Protein AF-A0AAW2JH59-F1 (afdb_monomer_lite)

Secondary structure (DSSP, 8-state):
-HHHHHHS--HHHHHH-TTTSPPEEE---SSSSGGGGSEE-STT-EEEEP-S-HHHHHHHTT--SHHHHHHHHHHHHHHHHHHHHHHHHHHHTSPPPHHHHT-HHHHHHIIIIIIIIGGG----TT--GGGGTTTS----SB-TTTSSB-HHHHHTTHHHHHHHHHHTT-B--TTS-SB-HHHHHHH---TTTTTTTTTHHHHHHH-HHHHHHHHHHHHHHHHHHHHHHHHHS--STT-TT-HHHHHHHHHHHHHHHHHHHHHHHHHHHHHHHHT--GGG--SSHHHHHHHTHHHHHHHHHHHHHHHHHHHHHHHHHHHHHHHTT-GGGSBSTTSB----HHHHHHHHHHHT-BTTTBTT-SS-S-GGGSSSPPEEETTEEEE------HHHHHHHHHHHHHHHHHHHHHHHHHHTSS--SS-TTHHHH-SS-S-S-S-TT--TT-SHHHHHHHHHHHHHHHHHHHHT-SHHHHT--B--

Sequence (480 aa):
MYFHGARFSNYEAWLSDPTHIGPSAQVVWPIVGQEILNGDVGGGFRGIQITSGFFQIWRASGITSELQLYCTAIGALVFAALMLFAGWFHYHKAAPKLAWFQDVESMLNHHLAGLLGLGGSNPIFTLNWSKYADFLTFRGGLDPVTGGLWLTDIAHHLAIAILFLIAGHMYRTNWGIGHGLKDILEAHKGPFTGQGHKGLYEILTTSWHAQLSLNLAMLGSLTIVVAHHMYSMPPYPYLATDYGTQLSLFTHHMWIGGFLIVGAAAHAAIFMVRDYDPTTRYNDLLDRVLRHRDAIISHLNWACIFLGFHSFGLYIHNDTMSALGRPQDMFSDTAIQLQPVFAQWIQNTHALAPGATAPGATASTSLTWGGGDLVAVGGKVALLPIPLGTADFLVHHIHAFTIHVTVLILLKGVLFARSSRLIPDKANLGFRFPCDGPGRGGTCQVSAWDHVFLGLFWMYNSISVVIFRKMQSDVWGSIK

Radius of gyration: 26.89 Å; chains: 1; bounding box: 72×58×76 Å

Foldseek 3Di:
DLLLCLPVWCLLLCVVPVQQAATFRAQDDDDPNCNVCQPCRDPPGTHHGDLQCVSLVCVLVVNNHSVVSVVVVVVVVVVVVVVVVVVCCCVPPNPDDLVVLLPVLLVLLCCLQPVFQVPQDDDDPVPPCVVVCVQQDQAAEADLAFLARDSSVVSVCNVRNVVSNVVSQADDDPVRDHDDPQVVQQVDDDPVFFSERPCVSVLCSPDPLLVLLVVLQVQLVVLQVCLVCCQQHVHGGNSLQSVSNNLCSSLVSLVSSLVSNLSSLLSLLQCLLPPDDVVSDPRGNVVVCLVCVVVVLVVLVVVLVVLCCVQVVLVVVQVVCVVVVNNQRHDFPVHNWDFPVVLLVVLVCQQPCDCPVNPRYNGGNGQQSDNDDFRDYSQKTSWHHDDTTSVNVNLVSVLVSLVSVLCSLSVCLNSPQCADPQRRRNSVVHQDDQAPDPPPVGGGQSHSVSSSVVSVVSSVVNSVSVSVDDCVPGIIDGHD

Organism: NCBI:txid2727403

pLDDT: mean 94.33, std 6.88, range [51.75, 98.88]

Structure (mmCIF, N/CA/C/O backbone):
data_AF-A0AAW2JH59-F1
#
_entry.id   AF-A0AAW2JH59-F1
#
loop_
_atom_site.group_PDB
_atom_site.id
_atom_site.type_symbol
_atom_site.label_atom_id
_atom_site.label_alt_id
_atom_site.label_comp_id
_atom_site.label_asym_id
_atom_site.label_entity_id
_atom_site.label_seq_id
_atom_site.pdbx_PDB_ins_code
_atom_site.Cartn_x
_atom_site.Cartn_y
_atom_site.Cartn_z
_atom_site.occupancy
_atom_site.B_iso_or_equiv
_atom_site.auth_seq_id
_atom_site.auth_comp_id
_atom_site.auth_asym_id
_atom_site.auth_atom_id
_atom_site.pdbx_PDB_model_num
ATOM 1 N N . MET A 1 1 ? -3.845 19.141 12.075 1.00 96.25 1 MET A N 1
ATOM 2 C CA . MET A 1 1 ? -4.485 18.025 12.808 1.00 96.25 1 MET A CA 1
ATOM 3 C C . MET A 1 1 ? -4.520 18.295 14.304 1.00 96.25 1 MET A C 1
ATOM 5 O O . MET A 1 1 ? -5.573 18.697 14.771 1.00 96.25 1 MET A O 1
ATOM 9 N N . TYR A 1 2 ? -3.398 18.222 15.031 1.00 97.75 2 TYR A N 1
ATOM 10 C CA . TYR A 1 2 ? -3.356 18.497 16.482 1.00 97.75 2 TYR A CA 1
ATOM 11 C C . TYR A 1 2 ? -4.000 19.830 16.904 1.00 97.75 2 TYR A C 1
ATOM 13 O O . TYR A 1 2 ? -4.808 19.849 17.822 1.00 97.75 2 TYR A O 1
ATOM 21 N N . PHE A 1 3 ? -3.736 20.930 16.185 1.00 98.31 3 PHE A N 1
ATOM 22 C CA . PHE A 1 3 ? -4.344 22.234 16.493 1.00 98.31 3 PHE A CA 1
ATOM 23 C C . PHE A 1 3 ? -5.877 22.235 16.387 1.00 98.31 3 PHE A C 1
ATOM 25 O O . PHE A 1 3 ? -6.550 22.824 17.223 1.00 98.31 3 PHE A O 1
ATOM 32 N N . HIS A 1 4 ? -6.432 21.554 15.379 1.00 98.25 4 HIS A N 1
ATOM 33 C CA . HIS A 1 4 ? -7.882 21.409 15.232 1.00 98.25 4 HIS A CA 1
ATOM 34 C C . HIS A 1 4 ? -8.469 20.578 16.376 1.00 98.25 4 HIS A C 1
ATOM 36 O O . HIS A 1 4 ? -9.479 20.973 16.948 1.00 98.25 4 HIS A O 1
ATOM 42 N N . GLY A 1 5 ? -7.785 19.496 16.766 1.00 97.50 5 GLY A N 1
ATOM 43 C CA . GLY A 1 5 ? -8.110 18.730 17.971 1.00 97.50 5 GLY A CA 1
ATOM 44 C C . GLY A 1 5 ? -8.127 19.583 19.239 1.00 97.50 5 GLY A C 1
ATOM 45 O O . GLY A 1 5 ? -9.019 19.453 20.060 1.00 97.50 5 GLY A O 1
ATOM 46 N N . ALA A 1 6 ? -7.178 20.504 19.377 1.00 97.38 6 ALA A N 1
ATOM 47 C CA . ALA A 1 6 ? -7.054 21.340 20.566 1.00 97.38 6 ALA A CA 1
ATOM 48 C C . ALA A 1 6 ? -8.048 22.511 20.648 1.00 97.38 6 ALA A C 1
ATOM 50 O O . ALA A 1 6 ? -8.126 23.145 21.691 1.00 97.38 6 ALA A O 1
ATOM 51 N N . ARG A 1 7 ? -8.694 22.912 19.543 1.00 97.38 7 ARG A N 1
ATOM 52 C CA . ARG A 1 7 ? -9.451 24.183 19.481 1.00 97.38 7 ARG A CA 1
ATOM 53 C C . ARG A 1 7 ? -10.865 24.069 18.931 1.00 97.38 7 ARG A C 1
ATOM 55 O O . ARG A 1 7 ? -11.688 24.928 19.225 1.00 97.38 7 ARG A O 1
ATOM 62 N N . PHE A 1 8 ? -11.130 23.067 18.100 1.00 97.19 8 PHE A N 1
ATOM 63 C CA . PHE A 1 8 ? -12.373 22.947 17.334 1.00 97.19 8 PHE A CA 1
ATOM 64 C C . PHE A 1 8 ? -12.902 21.514 17.367 1.00 97.19 8 PHE A C 1
ATOM 66 O O . PHE A 1 8 ? -13.388 21.010 16.354 1.00 97.19 8 PHE A O 1
ATOM 73 N N . SER A 1 9 ? -12.739 20.835 18.499 1.00 97.94 9 SER A N 1
ATOM 74 C CA . SER A 1 9 ? -13.062 19.421 18.634 1.00 97.94 9 SER A CA 1
ATOM 75 C C . SER A 1 9 ? -13.822 19.135 19.921 1.00 97.94 9 SER A C 1
ATOM 77 O O . SER A 1 9 ? -13.870 19.968 20.820 1.00 97.94 9 SER A O 1
ATOM 79 N N . ASN A 1 10 ? -14.393 17.939 20.005 1.00 98.12 10 ASN A N 1
ATOM 80 C CA . ASN A 1 10 ? -14.996 17.393 21.216 1.00 98.12 10 ASN A CA 1
ATOM 81 C C . ASN A 1 10 ? -14.108 16.325 21.879 1.00 98.12 10 ASN A C 1
ATOM 83 O O . ASN A 1 10 ? -14.632 15.381 22.467 1.00 98.12 10 ASN A O 1
ATOM 87 N N . TYR A 1 11 ? -12.776 16.433 21.769 1.00 98.25 11 TYR A N 1
ATOM 88 C CA . TYR A 1 11 ? -11.847 15.379 22.197 1.00 98.25 11 TYR A CA 1
ATOM 89 C C . TYR A 1 11 ? -11.980 14.991 23.674 1.00 98.25 11 TYR A C 1
ATOM 91 O O . TYR A 1 11 ? -12.071 13.804 23.973 1.00 98.25 11 TYR A O 1
ATOM 99 N N . GLU A 1 12 ? -12.034 15.955 24.598 1.00 97.81 12 GLU A N 1
ATOM 100 C CA . GLU A 1 12 ? -12.168 15.652 26.034 1.00 97.81 12 GLU A CA 1
ATOM 101 C C . GLU A 1 12 ? -13.528 15.015 26.362 1.00 97.81 12 GLU A C 1
ATOM 103 O O . GLU A 1 12 ? -13.593 14.051 27.127 1.00 97.81 12 GLU A O 1
ATOM 108 N N . ALA A 1 13 ? -14.604 15.480 25.716 1.00 97.69 13 ALA A N 1
ATOM 109 C CA . ALA A 1 13 ? -15.927 14.873 25.847 1.00 97.69 13 ALA A CA 1
ATOM 110 C C . ALA A 1 13 ? -15.916 13.425 25.327 1.00 97.69 13 ALA A C 1
ATOM 112 O O . ALA A 1 13 ? -16.306 12.503 26.043 1.00 97.69 13 ALA A O 1
ATOM 113 N N . TRP A 1 14 ? -15.379 13.197 24.126 1.00 98.31 14 TRP A N 1
ATOM 114 C CA . TRP A 1 14 ? -15.194 11.857 23.570 1.00 98.31 14 TRP A CA 1
ATOM 115 C C . TRP A 1 14 ? -14.326 10.961 24.462 1.00 98.31 14 TRP A C 1
ATOM 117 O O . TRP A 1 14 ? -14.602 9.775 24.599 1.00 98.31 14 TRP A O 1
ATOM 127 N N . LEU A 1 15 ? -13.295 11.502 25.116 1.00 97.44 15 LEU A N 1
ATOM 128 C CA . LEU A 1 15 ? -12.430 10.718 25.996 1.00 97.44 15 LEU A CA 1
ATOM 129 C C . LEU A 1 15 ? -13.203 10.134 27.190 1.00 97.44 15 LEU A C 1
ATOM 131 O O . LEU A 1 15 ? -12.904 9.011 27.615 1.00 97.44 15 LEU A O 1
ATOM 135 N N . SER A 1 16 ? -14.198 10.877 27.689 1.00 97.31 16 SER A N 1
ATOM 136 C CA . SER A 1 16 ? -15.080 10.458 28.785 1.00 97.31 16 SER A CA 1
ATOM 137 C C . SER A 1 16 ? -16.158 9.446 28.376 1.00 97.31 16 SER A C 1
ATOM 139 O O . SER A 1 16 ? -16.491 8.584 29.185 1.00 97.31 16 SER A O 1
ATOM 141 N N . ASP A 1 17 ? -16.645 9.489 27.131 1.00 96.81 17 ASP A N 1
ATOM 142 C CA . ASP A 1 17 ? -17.571 8.490 26.573 1.00 96.81 17 ASP A CA 1
ATOM 143 C C . ASP A 1 17 ? -17.242 8.163 25.100 1.00 96.81 17 ASP A C 1
ATOM 145 O O . ASP A 1 17 ? -17.908 8.641 24.174 1.00 96.81 17 ASP A O 1
ATOM 149 N N . PRO A 1 18 ? -16.215 7.325 24.857 1.00 96.12 18 PRO A N 1
ATOM 150 C CA . PRO A 1 18 ? -15.730 7.025 23.508 1.00 96.12 18 PRO A CA 1
ATOM 151 C C . PRO A 1 18 ? -16.666 6.100 22.719 1.00 96.12 18 PRO A C 1
ATOM 153 O O . PRO A 1 18 ? -16.452 5.876 21.527 1.00 96.12 18 PRO A O 1
ATOM 156 N N . THR A 1 19 ? -17.675 5.528 23.379 1.00 94.94 19 THR A N 1
ATOM 157 C CA . THR A 1 19 ? -18.613 4.567 22.788 1.00 94.94 19 THR A CA 1
ATOM 158 C C . THR A 1 19 ? -19.837 5.225 22.165 1.00 94.94 19 THR A C 1
ATOM 160 O O . THR A 1 19 ? -20.335 4.721 21.152 1.00 94.94 19 THR A O 1
ATOM 163 N N . HIS A 1 20 ? -20.309 6.339 22.734 1.00 95.19 20 HIS A N 1
ATOM 164 C CA . HIS A 1 20 ? -21.524 7.015 22.269 1.00 95.19 20 HIS A CA 1
ATOM 165 C C . HIS A 1 20 ? -21.253 8.362 21.595 1.00 95.19 20 HIS A C 1
ATOM 167 O O . HIS A 1 20 ? -22.034 8.766 20.735 1.00 95.19 20 HIS A O 1
ATOM 173 N N . ILE A 1 21 ? -20.164 9.051 21.946 1.00 97.38 21 ILE A N 1
ATOM 174 C CA . ILE A 1 21 ? -19.815 10.338 21.335 1.00 97.38 21 ILE A CA 1
ATOM 175 C C . ILE A 1 21 ? -19.065 10.089 20.023 1.00 97.38 21 ILE A C 1
ATOM 177 O O . ILE A 1 21 ? -18.127 9.297 19.961 1.00 97.38 21 ILE A O 1
ATOM 181 N N . GLY A 1 22 ? -19.473 10.774 18.955 1.00 96.56 22 GLY A N 1
ATOM 182 C CA . GLY A 1 22 ? -18.784 10.734 17.668 1.00 96.56 22 GLY A CA 1
ATOM 183 C C . GLY A 1 22 ? -17.567 11.668 17.656 1.00 96.56 22 GLY A C 1
ATOM 184 O O . GLY A 1 22 ? -17.673 12.801 18.131 1.00 96.56 22 GLY A O 1
ATOM 185 N N . PRO A 1 23 ? -16.412 11.256 17.101 1.00 98.00 23 PRO A N 1
ATOM 186 C CA . PRO A 1 23 ? -15.246 12.129 17.010 1.00 98.00 23 PRO A CA 1
ATOM 187 C C . PRO A 1 23 ? -15.493 13.264 16.005 1.00 98.00 23 PRO A C 1
ATOM 189 O O . PRO A 1 23 ? -15.814 13.019 14.841 1.00 98.00 23 PRO A O 1
ATOM 192 N N . SER A 1 24 ? -15.304 14.516 16.422 1.00 98.25 24 SER A N 1
ATOM 193 C CA . SER A 1 24 ? -15.423 15.697 15.557 1.00 98.25 24 SER A CA 1
ATOM 194 C C . SER A 1 24 ? -14.290 16.683 15.816 1.00 98.25 24 SER A C 1
ATOM 196 O O . SER A 1 24 ? -13.941 16.930 16.963 1.00 98.25 24 SER A O 1
ATOM 198 N N . ALA A 1 25 ? -13.706 17.249 14.755 1.00 97.62 25 ALA A N 1
ATOM 199 C CA . ALA A 1 25 ? -12.598 18.214 14.846 1.00 97.62 25 ALA A CA 1
ATOM 200 C C . ALA A 1 25 ? -12.669 19.338 13.791 1.00 97.62 25 ALA A C 1
ATOM 202 O O . ALA A 1 25 ? -11.663 19.983 13.470 1.00 97.62 25 ALA A O 1
ATOM 203 N N . GLN A 1 26 ? -13.843 19.538 13.191 1.00 98.00 26 GLN A N 1
ATOM 204 C CA . GLN A 1 26 ? -14.066 20.572 12.189 1.00 98.00 26 GLN A CA 1
ATOM 205 C C . GLN A 1 26 ? -15.439 21.203 12.394 1.00 98.00 26 GLN A C 1
ATOM 207 O O . GLN A 1 26 ? -16.449 20.506 12.435 1.00 98.00 26 GLN A O 1
ATOM 212 N N . VAL A 1 27 ? -15.461 22.532 12.481 1.00 97.44 27 VAL A N 1
ATOM 213 C CA . VAL A 1 27 ? -16.674 23.335 12.657 1.00 97.44 27 VAL A CA 1
ATOM 214 C C . VAL A 1 27 ? -16.804 24.287 11.476 1.00 97.44 27 VAL A C 1
ATOM 216 O O . VAL A 1 27 ? -15.837 24.936 11.075 1.00 97.44 27 VAL A O 1
ATOM 219 N N . VAL A 1 28 ? -17.999 24.351 10.903 1.00 97.44 28 VAL A N 1
ATOM 220 C CA . VAL A 1 28 ? -18.327 25.171 9.736 1.00 97.44 28 VAL A CA 1
ATOM 221 C C . VAL A 1 28 ? -18.889 26.517 10.184 1.00 97.44 28 VAL A C 1
ATOM 223 O O . VAL A 1 28 ? -19.735 26.580 11.075 1.00 97.44 28 VAL A O 1
ATOM 226 N N . TRP A 1 29 ? -18.446 27.603 9.549 1.00 97.19 29 TRP A N 1
ATOM 227 C CA . TRP A 1 29 ? -18.985 28.938 9.815 1.00 97.19 29 TRP A CA 1
ATOM 228 C C . TRP A 1 29 ? -20.405 29.124 9.248 1.00 97.19 29 TRP A C 1
ATOM 230 O O . TRP A 1 29 ? -20.654 28.707 8.112 1.00 97.19 29 TRP A O 1
ATOM 240 N N . PRO A 1 30 ? -21.311 29.801 9.981 1.00 96.69 30 PRO A N 1
ATOM 241 C CA . PRO A 1 30 ? -22.698 30.015 9.568 1.00 96.69 30 PRO A CA 1
ATOM 242 C C . PRO A 1 30 ? -22.818 31.208 8.610 1.00 96.69 30 PRO A C 1
ATOM 244 O O . PRO A 1 30 ? -23.062 32.336 9.032 1.00 96.69 30 PRO A O 1
ATOM 247 N N . ILE A 1 31 ? -22.585 30.974 7.316 1.00 97.12 31 ILE A N 1
ATOM 248 C CA . ILE A 1 31 ? -22.599 32.041 6.295 1.00 97.12 31 ILE A CA 1
ATOM 249 C C . ILE A 1 31 ? -23.825 31.933 5.381 1.00 97.12 31 ILE A C 1
ATOM 251 O O . ILE A 1 31 ? -24.530 32.914 5.175 1.00 97.12 31 ILE A O 1
ATOM 255 N N . VAL A 1 32 ? -24.072 30.748 4.815 1.00 96.31 32 VAL A N 1
ATOM 256 C CA . VAL A 1 32 ? -25.068 30.533 3.743 1.00 96.31 32 VAL A CA 1
ATOM 257 C C . VAL A 1 32 ? -26.032 29.375 4.029 1.00 96.31 32 VAL A C 1
ATOM 259 O O . VAL A 1 32 ? -26.577 28.784 3.103 1.00 96.31 32 VAL A O 1
ATOM 262 N N . GLY A 1 33 ? -26.203 28.988 5.296 1.00 95.44 33 GLY A N 1
ATOM 263 C CA . GLY A 1 33 ? -26.947 27.778 5.672 1.00 95.44 33 GLY A CA 1
ATOM 264 C C . GLY A 1 33 ? -26.082 26.514 5.753 1.00 95.44 33 GLY A C 1
ATOM 265 O O . GLY A 1 33 ? -26.573 25.438 6.083 1.00 95.44 33 GLY A O 1
ATOM 266 N N . GLN A 1 34 ? -24.780 26.618 5.464 1.00 97.44 34 GLN A N 1
ATOM 267 C CA . GLN A 1 34 ? -23.833 25.496 5.529 1.00 97.44 34 GLN A CA 1
ATOM 268 C C . GLN A 1 34 ? -23.556 25.005 6.961 1.00 97.44 34 GLN A C 1
ATOM 270 O O . GLN A 1 34 ? -22.990 23.931 7.140 1.00 97.44 34 GLN A O 1
ATOM 275 N N . GLU A 1 35 ? -23.976 25.742 7.990 1.00 95.81 35 GLU A N 1
ATOM 276 C CA . GLU A 1 35 ? -23.949 25.285 9.380 1.00 95.81 35 GLU A CA 1
ATOM 277 C C . GLU A 1 35 ? -24.843 24.065 9.631 1.00 95.81 35 GLU A C 1
ATOM 279 O O . GLU A 1 35 ? -24.659 23.397 10.644 1.00 95.81 35 GLU A O 1
ATOM 284 N N . ILE A 1 36 ? -25.729 23.706 8.688 1.00 96.94 36 ILE A N 1
ATOM 285 C CA . ILE A 1 36 ? -26.417 22.406 8.675 1.00 96.94 36 ILE A CA 1
ATOM 286 C C . ILE A 1 36 ? -25.435 21.220 8.704 1.00 96.94 36 ILE A C 1
ATOM 288 O O . ILE A 1 36 ? -25.780 20.147 9.189 1.00 96.94 36 ILE A O 1
ATOM 292 N N . LEU A 1 37 ? -24.196 21.416 8.230 1.00 97.44 37 LEU A N 1
ATOM 293 C CA . LEU A 1 37 ? -23.122 20.420 8.289 1.00 97.44 37 LEU A CA 1
ATOM 294 C C . LEU A 1 37 ? -22.567 20.215 9.708 1.00 97.44 37 LEU A C 1
ATOM 296 O O . LEU A 1 37 ? -21.910 19.205 9.957 1.00 97.44 37 LEU A O 1
ATOM 300 N N . ASN A 1 38 ? -22.814 21.145 10.638 1.00 97.62 38 ASN A N 1
ATOM 301 C CA . ASN A 1 38 ? -22.464 20.983 12.049 1.00 97.62 38 ASN A CA 1
ATOM 302 C C . ASN A 1 38 ? -23.511 20.091 12.734 1.00 97.62 38 ASN A C 1
ATOM 304 O O . ASN A 1 38 ? -24.367 20.567 13.485 1.00 97.62 38 ASN A O 1
ATOM 308 N N . GLY A 1 39 ? -23.445 18.793 12.441 1.00 96.75 39 GLY A N 1
ATOM 309 C CA . GLY A 1 39 ? -24.304 17.780 13.044 1.00 96.75 39 GLY A CA 1
ATOM 310 C C . GLY A 1 39 ? -24.063 17.641 14.547 1.00 96.75 39 GLY A C 1
ATOM 311 O O . GLY A 1 39 ? -22.979 17.945 15.047 1.00 96.75 39 GLY A O 1
ATOM 312 N N . ASP A 1 40 ? -25.083 17.185 15.272 1.00 96.81 40 ASP A N 1
ATOM 313 C CA . ASP A 1 40 ? -24.941 16.815 16.681 1.00 96.81 40 ASP A CA 1
ATOM 314 C C . ASP A 1 40 ? -24.195 15.482 16.787 1.00 96.81 40 ASP A C 1
ATOM 316 O O . ASP A 1 40 ? -24.683 14.448 16.330 1.00 96.81 40 ASP A O 1
ATOM 320 N N . VAL A 1 41 ? -22.990 15.529 17.354 1.00 96.50 41 VAL A N 1
ATOM 321 C CA . VAL A 1 41 ? -22.103 14.368 17.527 1.00 96.50 41 VAL A CA 1
ATOM 322 C C . VAL A 1 41 ? -22.037 13.902 18.987 1.00 96.50 41 VAL A C 1
ATOM 324 O O . VAL A 1 41 ? -21.240 13.023 19.316 1.00 96.50 41 VAL A O 1
ATOM 327 N N . GLY A 1 42 ? -22.862 14.475 19.871 1.00 96.25 42 GLY A N 1
ATOM 328 C CA . GLY A 1 42 ? -22.835 14.217 21.308 1.00 96.25 42 GLY A CA 1
ATOM 329 C C . GLY A 1 42 ? -21.829 15.086 22.074 1.00 96.25 42 GLY A C 1
ATOM 330 O O . GLY A 1 42 ? -21.053 15.856 21.505 1.00 96.25 42 GLY A O 1
ATOM 331 N N . GLY A 1 43 ? -21.872 15.002 23.408 1.00 93.81 43 GLY A N 1
ATOM 332 C CA . GLY A 1 43 ? -20.999 15.795 24.286 1.00 93.81 43 GLY A CA 1
ATOM 333 C C . GLY A 1 43 ? -21.280 17.304 24.265 1.00 93.81 43 GLY A C 1
ATOM 334 O O . GLY A 1 43 ? -20.396 18.092 24.584 1.00 93.81 43 GLY A O 1
ATOM 335 N N . GLY A 1 44 ? -22.483 17.721 23.849 1.00 95.38 44 GLY A N 1
ATOM 336 C CA . GLY A 1 44 ? -22.850 19.137 23.715 1.00 95.38 44 GLY A CA 1
ATOM 337 C C . GLY A 1 44 ? -22.145 19.864 22.565 1.00 95.38 44 GLY A C 1
ATOM 338 O O . GLY A 1 44 ? -22.171 21.093 22.520 1.00 95.38 44 GLY A O 1
ATOM 339 N N . PHE A 1 45 ? -21.519 19.128 21.642 1.00 97.44 45 PHE A N 1
ATOM 340 C CA . PHE A 1 45 ? -20.746 19.680 20.535 1.00 97.44 45 PHE A CA 1
ATOM 341 C C . PHE A 1 45 ? -21.434 19.444 19.188 1.00 97.44 45 PHE A C 1
ATOM 343 O O . PHE A 1 45 ? -22.005 18.382 18.937 1.00 97.44 45 PHE A O 1
ATOM 350 N N . ARG A 1 46 ? -21.342 20.436 18.295 1.00 97.62 46 ARG A N 1
ATOM 351 C CA . ARG A 1 46 ? -21.843 20.349 16.921 1.00 97.62 46 ARG A CA 1
ATOM 352 C C . ARG A 1 46 ? -20.731 20.630 15.923 1.00 97.62 46 ARG A C 1
ATOM 354 O O . ARG A 1 46 ? -20.093 21.678 15.989 1.00 97.62 46 ARG A O 1
ATOM 361 N N . GLY A 1 47 ? -20.532 19.716 14.983 1.00 97.25 47 GLY A N 1
ATOM 362 C CA . GLY A 1 47 ? -19.456 19.795 14.003 1.00 97.25 47 GLY A CA 1
ATOM 363 C C . GLY A 1 47 ? -19.515 18.658 12.992 1.00 97.25 47 GLY A C 1
ATOM 364 O O . GLY A 1 47 ? -20.419 17.827 13.006 1.00 97.25 47 GLY A O 1
ATOM 365 N N . ILE A 1 48 ? -18.535 18.623 12.098 1.00 98.06 48 ILE A N 1
ATOM 366 C CA . ILE A 1 48 ? -18.375 17.540 11.129 1.00 98.06 48 ILE A CA 1
ATOM 367 C C . ILE A 1 48 ? -17.721 16.351 11.834 1.00 98.06 48 ILE A C 1
ATOM 369 O O . ILE A 1 48 ? -16.644 16.487 12.426 1.00 98.06 48 ILE A O 1
ATOM 373 N N . GLN A 1 49 ? -18.351 15.180 11.760 1.00 97.75 49 GLN A N 1
ATOM 374 C CA . GLN A 1 49 ? -17.758 13.937 12.241 1.00 97.75 49 GLN A CA 1
ATOM 375 C C . GLN A 1 49 ? -16.549 13.559 11.374 1.00 97.75 49 GLN A C 1
ATOM 377 O O . GLN A 1 49 ? -16.636 13.515 10.146 1.00 97.75 49 GLN A O 1
ATOM 382 N N . ILE A 1 50 ? -15.411 13.290 12.010 1.00 98.12 50 ILE A N 1
ATOM 383 C CA . ILE A 1 50 ? -14.173 12.893 11.332 1.00 98.12 50 ILE A CA 1
ATOM 384 C C . ILE A 1 50 ? -14.035 11.368 11.312 1.00 98.12 50 ILE A C 1
ATOM 386 O O . ILE A 1 50 ? -14.436 10.691 12.249 1.00 98.12 50 ILE A O 1
ATOM 390 N N . THR A 1 51 ? -13.418 10.828 10.260 1.00 98.06 51 THR A N 1
ATOM 391 C CA . THR A 1 51 ? -13.169 9.377 10.099 1.00 98.06 51 THR A CA 1
ATOM 392 C C . THR A 1 51 ? -11.683 9.053 9.912 1.00 98.06 51 THR A C 1
ATOM 394 O O . THR A 1 51 ? -11.303 8.048 9.320 1.00 98.06 51 THR A O 1
ATOM 397 N N . SER A 1 52 ? -10.814 9.947 10.388 1.00 97.19 52 SER A N 1
ATOM 398 C CA . SER A 1 52 ? -9.354 9.849 10.264 1.00 97.19 52 SER A CA 1
ATOM 399 C C . SER A 1 52 ? -8.680 9.083 11.406 1.00 97.19 52 SER A C 1
ATOM 401 O O . SER A 1 52 ? -7.488 8.806 11.321 1.00 97.19 52 SER A O 1
ATOM 403 N N . GLY A 1 53 ? -9.406 8.762 12.482 1.00 97.44 53 GLY A N 1
ATOM 404 C CA . GLY A 1 53 ? -8.886 7.984 13.613 1.00 97.44 53 GLY A CA 1
ATOM 405 C C . GLY A 1 53 ? -7.965 8.738 14.580 1.00 97.44 53 GLY A C 1
ATOM 406 O O . GLY A 1 53 ? -7.347 8.122 15.447 1.00 97.44 53 GLY A O 1
ATOM 407 N N . PHE A 1 54 ? -7.846 10.068 14.461 1.00 98.12 54 PHE A N 1
ATOM 408 C CA . PHE A 1 54 ? -6.927 10.847 15.303 1.00 98.12 54 PHE A CA 1
ATOM 409 C C . PHE A 1 54 ? -7.248 10.766 16.800 1.00 98.12 54 PHE A C 1
ATOM 411 O O . PHE A 1 54 ? -6.323 10.737 17.605 1.00 98.12 54 PHE A O 1
ATOM 418 N N . PHE A 1 55 ? -8.524 10.690 17.181 1.00 98.44 55 PHE A N 1
ATOM 419 C CA . PHE A 1 55 ? -8.924 10.612 18.589 1.00 98.44 55 PHE A CA 1
ATOM 420 C C . PHE A 1 55 ? -8.428 9.311 19.237 1.00 98.44 55 PHE A C 1
ATOM 422 O O . PHE A 1 55 ? -7.846 9.334 20.322 1.00 98.44 55 PHE A O 1
ATOM 429 N N . GLN A 1 56 ? -8.567 8.187 18.533 1.00 98.31 56 GLN A N 1
ATOM 430 C CA . GLN A 1 56 ? -8.078 6.881 18.968 1.00 98.31 56 GLN A CA 1
ATOM 431 C C . GLN A 1 56 ? -6.541 6.856 19.067 1.00 98.31 56 GLN A C 1
ATOM 433 O O . GLN A 1 56 ? -5.998 6.313 20.031 1.00 98.31 56 GLN A O 1
ATOM 438 N N . ILE A 1 57 ? -5.835 7.509 18.132 1.00 97.75 57 ILE A N 1
ATOM 439 C CA . ILE A 1 57 ? -4.368 7.664 18.167 1.00 97.75 57 ILE A CA 1
ATOM 440 C C . ILE A 1 57 ? -3.922 8.490 19.381 1.00 97.75 57 ILE A C 1
ATOM 442 O O . ILE A 1 57 ? -2.991 8.105 20.093 1.00 97.75 57 ILE A O 1
ATOM 446 N N . TRP A 1 58 ? -4.570 9.628 19.638 1.00 98.38 58 TRP A N 1
ATOM 447 C CA . TRP A 1 58 ? -4.234 10.496 20.770 1.00 98.38 58 TRP A CA 1
ATOM 448 C C . TRP A 1 58 ? -4.483 9.799 22.105 1.00 98.38 58 TRP A C 1
ATOM 450 O O . TRP A 1 58 ? -3.625 9.855 22.988 1.00 98.38 58 TRP A O 1
ATOM 460 N N . ARG A 1 59 ? -5.583 9.045 22.213 1.00 97.81 59 ARG A N 1
ATOM 461 C CA . ARG A 1 59 ? -5.873 8.217 23.387 1.00 97.81 59 ARG A CA 1
ATOM 462 C C . ARG A 1 59 ? -4.814 7.142 23.606 1.00 97.81 59 ARG A C 1
ATOM 464 O O . ARG A 1 59 ? -4.335 6.997 24.726 1.00 97.81 59 ARG A O 1
ATOM 471 N N . ALA A 1 60 ? -4.411 6.428 22.553 1.00 96.75 60 ALA A N 1
ATOM 472 C CA . ALA A 1 60 ? -3.336 5.434 22.630 1.00 96.75 60 ALA A CA 1
ATOM 473 C C . ALA A 1 60 ? -1.988 6.051 23.045 1.00 96.75 60 ALA A C 1
ATOM 475 O O . ALA A 1 60 ? -1.165 5.384 23.662 1.00 96.75 60 ALA A O 1
ATOM 476 N N . SER A 1 61 ? -1.784 7.335 22.739 1.00 96.25 61 SER A N 1
ATOM 477 C CA . SER A 1 61 ? -0.590 8.103 23.111 1.00 96.25 61 SER A CA 1
ATOM 478 C C . SER A 1 61 ? -0.651 8.683 24.533 1.00 96.25 61 SER A C 1
ATOM 480 O O . SER A 1 61 ? 0.274 9.383 24.940 1.00 96.25 61 SER A O 1
ATOM 482 N N . GLY A 1 62 ? -1.733 8.445 25.284 1.00 97.25 62 GLY A N 1
ATOM 483 C CA . GLY A 1 62 ? -1.909 8.962 26.645 1.00 97.25 62 GLY A CA 1
ATOM 484 C C . GLY A 1 62 ? -2.259 10.451 26.723 1.00 97.25 62 GLY A C 1
ATOM 485 O O . GLY A 1 62 ? -2.076 11.063 27.773 1.00 97.25 62 GLY A O 1
ATOM 486 N N . ILE A 1 63 ? -2.746 11.054 25.632 1.00 98.06 63 ILE A N 1
ATOM 487 C CA . ILE A 1 63 ? -3.162 12.460 25.622 1.00 98.06 63 ILE A CA 1
ATOM 488 C C . ILE A 1 63 ? -4.533 12.582 26.289 1.00 98.06 63 ILE A C 1
ATOM 490 O O . ILE A 1 63 ? -5.501 11.976 25.832 1.00 98.06 63 ILE A O 1
ATOM 494 N N . THR A 1 64 ? -4.636 13.396 27.335 1.00 97.31 64 THR A N 1
ATOM 495 C CA . THR A 1 64 ? -5.853 13.545 28.148 1.00 97.31 64 THR A CA 1
ATOM 496 C C . THR A 1 64 ? -6.424 14.957 28.165 1.00 97.31 64 THR A C 1
ATOM 498 O O . THR A 1 64 ? -7.501 15.143 28.719 1.00 97.31 64 THR A O 1
ATOM 501 N N . SER A 1 65 ? -5.727 15.949 27.603 1.00 96.56 65 SER A N 1
ATOM 502 C CA . SER A 1 65 ? -6.215 17.332 27.571 1.00 96.56 65 SER A CA 1
ATOM 503 C C . SER A 1 65 ? -5.883 18.075 26.281 1.00 96.56 65 SER A C 1
ATOM 505 O O . SER A 1 65 ? -4.892 17.792 25.597 1.00 96.56 65 SER A O 1
ATOM 507 N N . GLU A 1 66 ? -6.685 19.091 25.970 1.00 95.94 66 GLU A N 1
ATOM 508 C CA . GLU A 1 66 ? -6.482 19.970 24.812 1.00 95.94 66 GLU A CA 1
ATOM 509 C C . GLU A 1 66 ? -5.148 20.727 24.867 1.00 95.94 66 GLU A C 1
ATOM 511 O O . GLU A 1 66 ? -4.534 20.995 23.830 1.00 95.94 66 GLU A O 1
ATOM 516 N N . LEU A 1 67 ? -4.649 21.029 26.073 1.00 97.50 67 LEU A N 1
ATOM 517 C CA . LEU A 1 67 ? -3.361 21.700 26.260 1.00 97.50 67 LEU A CA 1
ATOM 518 C C . LEU A 1 67 ? -2.208 20.882 25.665 1.00 97.50 67 LEU A C 1
ATOM 520 O O . LEU A 1 67 ? -1.331 21.442 25.007 1.00 97.50 67 LEU A O 1
ATOM 524 N N . GLN A 1 68 ? -2.216 19.562 25.858 1.00 98.12 68 GLN A N 1
ATOM 525 C CA . GLN A 1 68 ? -1.196 18.677 25.295 1.00 98.12 68 GLN A CA 1
ATOM 526 C C . GLN A 1 68 ? -1.250 18.691 23.762 1.00 98.12 68 GLN A C 1
ATOM 528 O O . GLN A 1 68 ? -0.214 18.876 23.123 1.00 98.12 68 GLN A O 1
ATOM 533 N N . LEU A 1 69 ? -2.449 18.606 23.169 1.00 97.94 69 LEU A N 1
ATOM 534 C CA . LEU A 1 69 ? -2.638 18.714 21.716 1.00 97.94 69 LEU A CA 1
ATOM 535 C C . LEU A 1 69 ? -2.127 20.055 21.172 1.00 97.94 69 LEU A C 1
ATOM 537 O O . LEU A 1 69 ? -1.473 20.095 20.127 1.00 97.94 69 LEU A O 1
ATOM 541 N N . TYR A 1 70 ? -2.391 21.151 21.885 1.00 98.12 70 TYR A N 1
ATOM 542 C CA . TYR A 1 70 ? -1.914 22.478 21.508 1.00 98.12 70 TYR A CA 1
ATOM 543 C C . TYR A 1 70 ? -0.383 22.554 21.533 1.00 98.12 70 TYR A C 1
ATOM 545 O O . TYR A 1 70 ? 0.229 22.990 20.557 1.00 98.12 70 TYR A O 1
ATOM 553 N N . CYS A 1 71 ? 0.250 22.073 22.606 1.00 98.06 71 CYS A N 1
ATOM 554 C CA . CYS A 1 71 ? 1.707 22.014 22.719 1.00 98.06 71 CYS A CA 1
ATOM 555 C C . CYS A 1 71 ? 2.332 21.165 21.601 1.00 98.06 71 CYS A C 1
ATOM 557 O O . CYS A 1 71 ? 3.291 21.607 20.965 1.00 98.06 71 CYS A O 1
ATOM 559 N N . THR A 1 72 ? 1.761 19.994 21.294 1.00 97.69 72 THR A N 1
ATOM 560 C CA . THR A 1 72 ? 2.208 19.154 20.171 1.00 97.69 72 THR A CA 1
ATOM 561 C C . THR A 1 72 ? 2.058 19.875 18.832 1.00 97.69 72 THR A C 1
ATOM 563 O O . THR A 1 72 ? 2.944 19.780 17.986 1.00 97.69 72 THR A O 1
ATOM 566 N N . ALA A 1 73 ? 0.981 20.642 18.633 1.00 98.12 73 ALA A N 1
ATOM 567 C CA . ALA A 1 73 ? 0.786 21.420 17.413 1.00 98.12 73 ALA A CA 1
ATOM 568 C C . ALA A 1 73 ? 1.856 22.508 17.228 1.00 98.12 73 ALA A C 1
ATOM 570 O O . ALA A 1 73 ? 2.390 22.654 16.129 1.00 98.12 73 ALA A O 1
ATOM 571 N N . ILE A 1 74 ? 2.197 23.239 18.294 1.00 98.00 74 ILE A N 1
ATOM 572 C CA . ILE A 1 74 ? 3.270 24.243 18.259 1.00 98.00 74 ILE A CA 1
ATOM 573 C C . ILE A 1 74 ? 4.625 23.574 18.015 1.00 98.00 74 ILE A C 1
ATOM 575 O O . ILE A 1 74 ? 5.376 24.025 17.152 1.00 98.00 74 ILE A O 1
ATOM 579 N N . GLY A 1 75 ? 4.916 22.466 18.703 1.00 97.94 75 GLY A N 1
ATOM 580 C CA . GLY A 1 75 ? 6.136 21.689 18.479 1.00 97.94 75 GLY A CA 1
ATOM 581 C C . GLY A 1 75 ? 6.270 21.213 17.029 1.00 97.94 75 GLY A C 1
ATOM 582 O O . GLY A 1 75 ? 7.319 21.398 16.414 1.00 97.94 75 GLY A O 1
ATOM 583 N N . ALA A 1 76 ? 5.191 20.686 16.444 1.00 97.25 76 ALA A N 1
ATOM 584 C CA . ALA A 1 76 ? 5.159 20.268 15.044 1.00 97.25 76 ALA A CA 1
ATOM 585 C C . ALA A 1 76 ? 5.370 21.443 14.072 1.00 97.25 76 ALA A C 1
ATOM 587 O O . ALA A 1 76 ? 6.055 21.283 13.064 1.00 97.25 76 ALA A O 1
ATOM 588 N N . LEU A 1 77 ? 4.830 22.630 14.373 1.00 97.81 77 LEU A N 1
ATOM 589 C CA . LEU A 1 77 ? 5.030 23.830 13.555 1.00 97.81 77 LEU A CA 1
ATOM 590 C C . LEU A 1 77 ? 6.483 24.326 13.605 1.00 97.81 77 LEU A C 1
ATOM 592 O O . LEU A 1 77 ? 7.056 24.655 12.567 1.00 97.81 77 LEU A O 1
ATOM 596 N N . VAL A 1 78 ? 7.099 24.335 14.791 1.00 98.31 78 VAL A N 1
ATOM 597 C CA . VAL A 1 78 ? 8.527 24.652 14.946 1.00 98.31 78 VAL A CA 1
ATOM 598 C C . VAL A 1 78 ? 9.378 23.637 14.186 1.00 98.31 78 VAL A C 1
ATOM 600 O O . VAL A 1 78 ? 10.282 24.026 13.450 1.00 98.31 78 VAL A O 1
ATOM 603 N N . PHE A 1 79 ? 9.063 22.345 14.293 1.00 97.19 79 PHE A N 1
ATOM 604 C CA . PHE A 1 79 ? 9.773 21.306 13.552 1.00 97.19 79 PHE A CA 1
ATOM 605 C C . PHE A 1 79 ? 9.615 21.471 12.034 1.00 97.19 79 PHE A C 1
ATOM 607 O O . PHE A 1 79 ? 10.596 21.349 11.306 1.00 97.19 79 PHE A O 1
ATOM 614 N N . ALA A 1 80 ? 8.430 21.843 11.541 1.00 97.62 80 ALA A N 1
ATOM 615 C CA . ALA A 1 80 ? 8.227 22.162 10.128 1.00 97.62 80 ALA A CA 1
ATOM 616 C C . ALA A 1 80 ? 9.106 23.342 9.669 1.00 97.62 80 ALA A C 1
ATOM 618 O O . ALA A 1 80 ? 9.734 23.266 8.613 1.00 97.62 80 ALA A O 1
ATOM 619 N N . ALA A 1 81 ? 9.217 24.401 10.478 1.00 98.31 81 ALA A N 1
ATOM 620 C CA . ALA A 1 81 ? 10.120 25.517 10.196 1.00 98.31 81 ALA A CA 1
ATOM 621 C C . ALA A 1 81 ? 11.597 25.080 10.179 1.00 98.31 81 ALA A C 1
ATOM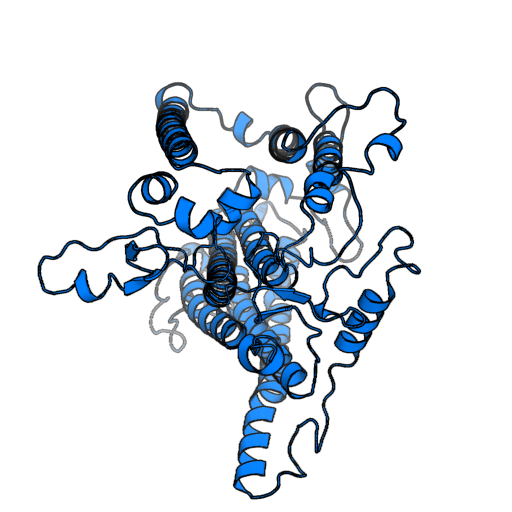 623 O O . ALA A 1 81 ? 12.348 25.491 9.294 1.00 98.31 81 ALA A O 1
ATOM 624 N N . LEU A 1 82 ? 12.004 24.197 11.098 1.00 98.25 82 LEU A N 1
ATOM 625 C CA . LEU A 1 82 ? 13.345 23.604 11.102 1.00 98.25 82 LEU A CA 1
ATOM 626 C C . LEU A 1 82 ? 13.603 22.752 9.854 1.00 98.25 82 LEU A C 1
ATOM 628 O O . LEU A 1 82 ? 14.686 22.844 9.286 1.00 98.25 82 LEU A O 1
ATOM 632 N N . MET A 1 83 ? 12.625 21.970 9.387 1.00 97.62 83 MET A N 1
ATOM 633 C CA . MET A 1 83 ? 12.752 21.190 8.148 1.00 97.62 83 MET A CA 1
ATOM 634 C C . MET A 1 83 ? 12.894 22.094 6.916 1.00 97.62 83 MET A C 1
ATOM 636 O O . MET A 1 83 ? 13.733 21.829 6.055 1.00 97.62 83 MET A O 1
ATOM 640 N N . LEU A 1 84 ? 12.142 23.199 6.848 1.00 97.62 84 LEU A N 1
ATOM 641 C CA . LEU A 1 84 ? 12.294 24.200 5.784 1.00 97.62 84 LEU A CA 1
ATOM 642 C C . LEU A 1 84 ? 13.675 24.864 5.822 1.00 97.62 84 LEU A C 1
ATOM 644 O O . LEU A 1 84 ? 14.319 25.017 4.782 1.00 97.62 84 LEU A O 1
ATOM 648 N N . PHE A 1 85 ? 14.152 25.220 7.016 1.00 98.25 85 PHE A N 1
ATOM 649 C CA . PHE A 1 85 ? 15.490 25.770 7.194 1.00 98.25 85 PHE A CA 1
ATOM 650 C C . PHE A 1 85 ? 16.574 24.767 6.791 1.00 98.25 85 PHE A C 1
ATOM 652 O O . PHE A 1 85 ? 17.487 25.135 6.056 1.00 98.25 85 PHE A O 1
ATOM 659 N N . ALA A 1 86 ? 16.461 23.504 7.208 1.00 97.69 86 ALA A N 1
ATOM 660 C CA . ALA A 1 86 ? 17.393 22.444 6.836 1.00 97.69 86 ALA A CA 1
ATOM 661 C C . ALA A 1 86 ? 17.435 22.245 5.313 1.00 97.69 86 ALA A C 1
ATOM 663 O O . ALA A 1 86 ? 18.522 22.159 4.742 1.00 97.69 86 ALA A O 1
ATOM 664 N N . GLY A 1 87 ? 16.278 22.265 4.641 1.00 97.31 87 GLY A N 1
ATOM 665 C CA . GLY A 1 87 ? 16.194 22.219 3.179 1.00 97.31 87 GLY A C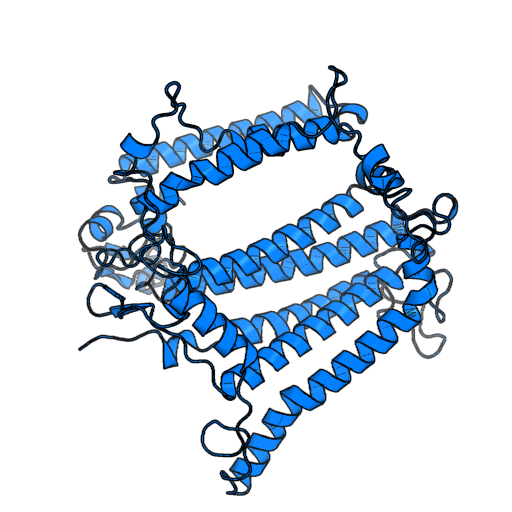A 1
ATOM 666 C C . GLY A 1 87 ? 16.884 23.410 2.507 1.00 97.31 87 GLY A C 1
ATOM 667 O O . GLY A 1 87 ? 17.704 23.227 1.607 1.00 97.31 87 GLY A O 1
ATOM 668 N N . TRP A 1 88 ? 16.624 24.636 2.976 1.00 98.25 88 TRP A N 1
ATOM 669 C CA . TRP A 1 88 ? 17.323 25.827 2.482 1.00 98.25 88 TRP A CA 1
ATOM 670 C C . TRP A 1 88 ? 18.836 25.738 2.713 1.00 98.25 88 TRP A C 1
ATOM 672 O O . TRP A 1 88 ? 19.614 26.037 1.805 1.00 98.25 88 TRP A O 1
ATOM 682 N N . PHE A 1 89 ? 19.250 25.310 3.905 1.00 98.38 89 PHE A N 1
ATOM 683 C CA . PHE A 1 89 ? 20.643 25.234 4.324 1.00 98.38 89 PHE A CA 1
ATOM 684 C C . PHE A 1 89 ? 21.420 24.217 3.488 1.00 98.38 89 PHE A C 1
ATOM 686 O O . PHE A 1 89 ? 22.452 24.564 2.912 1.00 98.38 89 PHE A O 1
ATOM 693 N N . HIS A 1 90 ? 20.897 22.999 3.338 1.00 98.31 90 HIS A N 1
ATOM 694 C CA . HIS A 1 90 ? 21.527 21.935 2.555 1.00 98.31 90 HIS A CA 1
ATOM 695 C C . HIS A 1 90 ? 21.430 22.126 1.039 1.00 98.31 90 HIS A C 1
ATOM 697 O O . HIS A 1 90 ? 22.029 21.356 0.298 1.00 98.31 90 HIS A O 1
ATOM 703 N N . TYR A 1 91 ? 20.735 23.160 0.563 1.00 97.06 91 TYR A N 1
ATOM 704 C CA . TYR A 1 91 ? 20.757 23.543 -0.847 1.00 97.06 91 TYR A CA 1
ATOM 705 C C . TYR A 1 91 ? 21.646 24.769 -1.109 1.00 97.06 91 TYR A C 1
ATOM 707 O O . TYR A 1 91 ? 22.478 24.750 -2.010 1.00 97.06 91 TYR A O 1
ATOM 715 N N . HIS A 1 92 ? 21.513 25.833 -0.310 1.00 97.69 92 HIS A N 1
ATOM 716 C CA . HIS A 1 92 ? 22.163 27.124 -0.577 1.00 97.69 92 HIS A CA 1
ATOM 717 C C . HIS A 1 92 ? 23.463 27.361 0.200 1.00 97.69 92 HIS A C 1
ATOM 719 O O . HIS A 1 92 ? 24.244 28.229 -0.191 1.00 97.69 92 HIS A O 1
ATOM 725 N N . LYS A 1 93 ? 23.681 26.679 1.331 1.00 97.69 93 LYS A N 1
ATOM 726 C CA . LYS A 1 93 ? 24.824 26.942 2.226 1.00 97.69 93 LYS A CA 1
ATOM 727 C C . LYS A 1 93 ? 25.784 25.768 2.325 1.00 97.69 93 LYS A C 1
ATOM 729 O O . LYS A 1 93 ? 26.986 25.965 2.188 1.00 97.69 93 LYS A O 1
ATOM 734 N N . ALA A 1 94 ? 25.261 24.567 2.538 1.00 97.12 94 ALA A N 1
ATOM 735 C CA . ALA A 1 94 ? 26.037 23.351 2.740 1.00 97.12 94 ALA A CA 1
ATOM 736 C C . ALA A 1 94 ? 25.515 22.228 1.837 1.00 97.12 94 ALA A C 1
ATOM 738 O O . ALA A 1 94 ? 25.028 21.205 2.321 1.00 97.12 94 ALA A O 1
ATOM 739 N N . ALA A 1 95 ? 25.602 22.451 0.522 1.00 97.25 95 ALA A N 1
ATOM 740 C CA . ALA A 1 95 ? 25.238 21.464 -0.487 1.00 97.25 95 ALA A CA 1
ATOM 741 C C . ALA A 1 95 ? 26.153 20.228 -0.395 1.00 97.25 95 ALA A C 1
ATOM 743 O O . ALA A 1 95 ? 27.367 20.361 -0.604 1.00 97.25 95 ALA A O 1
ATOM 744 N N . PRO A 1 96 ? 25.617 19.031 -0.082 1.00 96.94 96 PRO A N 1
ATOM 745 C CA . PRO A 1 96 ? 26.419 17.817 -0.049 1.00 96.94 96 PRO A CA 1
ATOM 746 C C . PRO A 1 96 ? 26.955 17.470 -1.442 1.00 96.94 96 PRO A C 1
ATOM 748 O O . PRO A 1 96 ? 26.324 17.737 -2.466 1.00 96.94 96 PRO A O 1
ATOM 751 N N . LYS A 1 97 ? 28.134 16.846 -1.489 1.00 97.00 97 LYS A N 1
ATOM 752 C CA . LYS A 1 97 ? 28.722 16.345 -2.741 1.00 97.00 97 LYS A CA 1
ATOM 753 C C . LYS A 1 97 ? 28.102 14.999 -3.125 1.00 97.00 97 LYS A C 1
ATOM 755 O O . LYS A 1 97 ? 27.646 14.264 -2.256 1.00 97.00 97 LYS A O 1
ATOM 760 N N . LEU A 1 98 ? 28.177 14.627 -4.406 1.00 95.25 98 LEU A N 1
ATOM 761 C CA . LEU A 1 98 ? 27.628 13.360 -4.918 1.00 95.25 98 LEU A CA 1
ATOM 762 C C . LEU A 1 98 ? 28.126 12.123 -4.148 1.00 95.25 98 LEU A C 1
ATOM 764 O O . LEU A 1 98 ? 27.330 11.240 -3.851 1.00 95.25 98 LEU A O 1
ATOM 768 N N . ALA A 1 99 ? 29.405 12.099 -3.757 1.00 95.06 99 ALA A N 1
ATOM 769 C CA . ALA A 1 99 ? 29.983 11.002 -2.978 1.00 95.06 99 ALA A CA 1
ATOM 770 C C . ALA A 1 99 ? 29.242 10.742 -1.654 1.00 95.06 99 ALA A C 1
ATOM 772 O O . ALA A 1 99 ? 29.167 9.602 -1.223 1.00 95.06 99 ALA A O 1
ATOM 773 N N . TRP A 1 100 ? 28.660 11.779 -1.036 1.00 95.88 100 TRP A N 1
ATOM 774 C CA . TRP A 1 100 ? 27.851 11.625 0.175 1.00 95.88 100 TRP A CA 1
ATOM 775 C C . TRP A 1 100 ? 26.517 10.925 -0.114 1.00 95.88 100 TRP A C 1
ATOM 777 O O . TRP A 1 100 ? 26.114 10.043 0.631 1.00 95.88 100 TRP A O 1
ATOM 787 N N . PHE A 1 101 ? 25.855 11.264 -1.225 1.00 94.31 101 PHE A N 1
ATOM 788 C CA . PHE A 1 101 ? 24.604 10.611 -1.634 1.00 94.31 101 PHE A CA 1
ATOM 789 C C . PHE A 1 101 ? 24.806 9.161 -2.096 1.00 94.31 101 PHE A C 1
ATOM 791 O O . PHE A 1 101 ? 23.878 8.360 -2.030 1.00 94.31 101 PHE A O 1
ATOM 798 N N . GLN A 1 102 ? 26.001 8.831 -2.591 1.00 94.81 102 GLN A N 1
ATOM 799 C CA . GLN A 1 102 ? 26.351 7.495 -3.079 1.00 94.81 102 GLN A CA 1
ATOM 800 C C . GLN A 1 102 ? 26.932 6.576 -1.996 1.00 94.81 102 GLN A C 1
ATOM 802 O O . GLN A 1 102 ? 27.189 5.409 -2.285 1.00 94.81 102 GLN A O 1
ATOM 807 N N . ASP A 1 103 ? 27.109 7.068 -0.766 1.00 94.25 103 ASP A N 1
ATOM 808 C CA . ASP A 1 103 ? 27.525 6.269 0.391 1.00 94.25 103 ASP A CA 1
ATOM 809 C C . ASP A 1 103 ? 26.334 5.455 0.936 1.00 94.25 103 ASP A C 1
ATOM 811 O O . ASP A 1 103 ? 25.720 5.766 1.964 1.00 94.25 103 ASP A O 1
ATOM 815 N N . VAL A 1 104 ? 25.946 4.433 0.167 1.00 94.19 104 VAL A N 1
ATOM 816 C CA . VAL A 1 104 ? 24.747 3.625 0.420 1.00 94.19 104 VAL A CA 1
ATOM 817 C C . VAL A 1 104 ? 24.896 2.723 1.639 1.00 94.19 104 VAL A C 1
ATOM 819 O O . VAL A 1 104 ? 23.912 2.518 2.349 1.00 94.19 104 VAL A O 1
ATOM 822 N N . GLU A 1 105 ? 26.100 2.222 1.925 1.00 93.12 105 GLU A N 1
ATOM 823 C CA . GLU A 1 105 ? 26.388 1.455 3.136 1.00 93.12 105 GLU A CA 1
ATOM 824 C C . GLU A 1 105 ? 26.162 2.303 4.393 1.00 93.12 105 GLU A C 1
ATOM 826 O O . GLU A 1 105 ? 25.471 1.865 5.317 1.00 93.12 105 GLU A O 1
ATOM 831 N N . SER A 1 106 ? 26.681 3.538 4.416 1.00 93.56 106 SER A N 1
ATOM 832 C CA . SER A 1 106 ? 26.438 4.463 5.524 1.00 93.56 106 SER A CA 1
ATOM 833 C C . SER A 1 106 ? 24.956 4.808 5.641 1.00 93.56 106 SER A C 1
ATOM 835 O O . SER A 1 106 ? 24.390 4.703 6.731 1.00 93.56 106 SER A O 1
ATOM 837 N N . MET A 1 107 ? 24.297 5.151 4.530 1.00 93.00 107 MET A N 1
ATOM 838 C CA . MET A 1 107 ? 22.870 5.482 4.522 1.00 93.00 107 MET A CA 1
ATOM 839 C C . MET A 1 107 ? 22.012 4.336 5.080 1.00 93.00 107 MET A C 1
ATOM 841 O O . MET A 1 107 ? 21.162 4.570 5.938 1.00 93.00 107 MET A O 1
ATOM 845 N N . LEU A 1 108 ? 22.245 3.093 4.646 1.00 90.75 108 LEU A N 1
ATOM 846 C CA . LEU A 1 108 ? 21.493 1.928 5.120 1.00 90.75 108 LEU A CA 1
ATOM 847 C C . LEU A 1 108 ? 21.759 1.628 6.593 1.00 90.75 108 LEU A C 1
ATOM 849 O O . LEU A 1 108 ? 20.805 1.396 7.331 1.00 90.75 108 LEU A O 1
ATOM 853 N N . ASN A 1 109 ? 23.013 1.688 7.045 1.00 91.88 109 ASN A N 1
ATOM 854 C CA . ASN A 1 109 ? 23.338 1.502 8.458 1.00 91.88 109 ASN A CA 1
ATOM 855 C C . ASN A 1 109 ? 22.630 2.546 9.339 1.00 91.88 109 ASN A C 1
ATOM 857 O O . ASN A 1 109 ? 21.978 2.188 10.320 1.00 91.88 109 ASN A O 1
ATOM 861 N N . HIS A 1 110 ? 22.678 3.830 8.961 1.00 90.88 110 HIS A N 1
ATOM 862 C CA . HIS A 1 110 ? 22.032 4.907 9.720 1.00 90.88 110 HIS A CA 1
ATOM 863 C C . HIS A 1 110 ? 20.502 4.842 9.661 1.00 90.88 110 HIS A C 1
ATOM 865 O O . HIS A 1 110 ? 19.843 5.134 10.657 1.00 90.88 110 HIS A O 1
ATOM 871 N N . HIS A 1 111 ? 19.909 4.447 8.534 1.00 89.69 111 HIS A N 1
ATOM 872 C CA . HIS A 1 111 ? 18.457 4.301 8.440 1.00 89.69 111 HIS A CA 1
ATOM 873 C C . HIS A 1 111 ? 17.954 3.078 9.216 1.00 89.69 111 HIS A C 1
ATOM 875 O O . HIS A 1 111 ? 16.978 3.185 9.951 1.00 89.69 111 HIS A O 1
ATOM 881 N N . LEU A 1 112 ? 18.627 1.930 9.110 1.00 87.00 112 LEU A N 1
ATOM 882 C CA . LEU A 1 112 ? 18.243 0.728 9.848 1.00 87.00 112 LEU A CA 1
ATOM 883 C C . LEU A 1 112 ? 18.489 0.918 11.352 1.00 87.00 112 LEU A C 1
ATOM 885 O O . LEU A 1 112 ? 17.545 0.872 12.130 1.00 87.00 112 LEU A O 1
ATOM 889 N N . ALA A 1 113 ? 19.715 1.217 11.785 1.00 86.94 113 ALA A N 1
ATOM 890 C CA . ALA A 1 113 ? 20.007 1.319 13.216 1.00 86.94 113 ALA A CA 1
ATOM 891 C C . ALA A 1 113 ? 19.498 2.624 13.841 1.00 86.94 113 ALA A C 1
ATOM 893 O O . ALA A 1 113 ? 18.923 2.601 14.926 1.00 86.94 113 ALA A O 1
ATOM 894 N N . GLY A 1 114 ? 19.705 3.757 13.170 1.00 82.56 114 GLY A N 1
ATOM 895 C CA . GLY A 1 114 ? 19.353 5.076 13.693 1.00 82.56 114 GLY A CA 1
ATOM 896 C C . GLY A 1 114 ? 17.862 5.370 13.572 1.00 82.56 114 GLY A C 1
ATOM 897 O O . GLY A 1 114 ? 17.185 5.514 14.583 1.00 82.56 114 GLY A O 1
ATOM 898 N N . LEU A 1 115 ? 17.346 5.453 12.342 1.00 82.12 115 LEU A N 1
ATOM 899 C CA . LEU A 1 115 ? 15.957 5.862 12.099 1.00 82.12 115 LEU A CA 1
ATOM 900 C C . LEU A 1 115 ? 14.937 4.809 12.562 1.00 82.12 115 LEU A C 1
ATOM 902 O O . LEU A 1 115 ? 13.934 5.176 13.167 1.00 82.12 115 LEU A O 1
ATOM 906 N N . LEU A 1 116 ? 15.179 3.521 12.290 1.00 79.69 116 LEU A N 1
ATOM 907 C CA . LEU A 1 116 ? 14.253 2.440 12.656 1.00 79.69 116 LEU A CA 1
ATOM 908 C C . LEU A 1 116 ? 14.577 1.806 14.021 1.00 79.69 116 LEU A C 1
ATOM 910 O O . LEU A 1 116 ? 13.661 1.452 14.759 1.00 79.69 116 LEU A O 1
ATOM 914 N N . GLY A 1 117 ? 15.859 1.674 14.378 1.00 74.81 117 GLY A N 1
ATOM 915 C CA . GLY A 1 117 ? 16.294 1.010 15.612 1.00 74.81 117 GLY A CA 1
ATOM 916 C C . GLY A 1 117 ? 16.201 1.866 16.883 1.00 74.81 117 GLY A C 1
ATOM 917 O O . GLY A 1 117 ? 15.707 1.388 17.903 1.00 74.81 117 GLY A O 1
ATOM 918 N N . LEU A 1 118 ? 16.617 3.141 16.859 1.00 80.56 118 LEU A N 1
ATOM 919 C CA . LEU A 1 118 ? 16.605 4.000 18.063 1.00 80.56 118 LEU A CA 1
ATOM 920 C C . LEU A 1 118 ? 15.199 4.457 18.487 1.00 80.56 118 LEU A C 1
ATOM 922 O O . LEU A 1 118 ? 15.041 5.030 19.563 1.00 80.56 118 LEU A O 1
ATOM 926 N N . GLY A 1 119 ? 14.170 4.178 17.685 1.00 68.56 119 GLY A N 1
ATOM 927 C CA . GLY A 1 119 ? 12.783 4.518 17.997 1.00 68.56 119 GLY A CA 1
ATOM 928 C C . GLY A 1 119 ? 12.156 3.735 19.162 1.00 68.56 119 GLY A C 1
ATOM 929 O O . GLY A 1 119 ? 11.034 4.060 19.538 1.00 68.56 119 GLY A O 1
ATOM 930 N N . GLY A 1 120 ? 12.827 2.722 19.738 1.00 53.94 120 GLY A N 1
ATOM 931 C CA . GLY A 1 120 ? 12.188 1.821 20.713 1.00 53.94 120 GLY A CA 1
ATOM 932 C C . GLY A 1 120 ? 13.077 1.128 21.754 1.00 53.94 120 GLY A C 1
ATOM 933 O O . GLY A 1 120 ? 12.687 0.072 22.243 1.00 53.94 120 GLY A O 1
ATOM 934 N N . SER A 1 121 ? 14.256 1.652 22.111 1.00 51.75 121 SER A N 1
ATOM 935 C CA . SER A 1 121 ? 15.165 0.961 23.047 1.00 51.75 121 SER A CA 1
ATOM 936 C C . SER A 1 121 ? 14.967 1.347 24.521 1.00 51.75 121 SER A C 1
ATOM 938 O O . SER A 1 121 ? 15.089 2.520 24.865 1.00 51.75 121 SER A O 1
ATOM 940 N N . ASN A 1 122 ? 14.820 0.351 25.403 1.00 55.50 122 ASN A N 1
ATOM 941 C CA . ASN A 1 122 ? 15.046 0.477 26.849 1.00 55.50 122 ASN A CA 1
ATOM 942 C C . ASN A 1 122 ? 16.152 -0.508 27.269 1.00 55.50 122 ASN A C 1
ATOM 944 O O . ASN A 1 122 ? 16.014 -1.705 27.009 1.00 55.50 122 ASN A O 1
ATOM 948 N N . PRO A 1 123 ? 17.252 -0.061 27.898 1.00 56.44 123 PRO A N 1
ATOM 949 C CA . PRO A 1 123 ? 18.325 -0.967 28.272 1.00 56.44 123 PRO A CA 1
ATOM 950 C C . PRO A 1 123 ? 18.017 -1.721 29.569 1.00 56.44 123 PRO A C 1
ATOM 952 O O . PRO A 1 123 ? 17.594 -1.144 30.570 1.00 56.44 123 PRO A O 1
ATOM 955 N N . ILE A 1 124 ? 18.309 -3.022 29.563 1.00 62.75 124 ILE A N 1
ATOM 956 C CA . ILE A 1 124 ? 18.282 -3.880 30.747 1.00 62.75 124 ILE A CA 1
ATOM 957 C C . ILE A 1 124 ? 19.605 -4.640 30.815 1.00 62.75 124 ILE A C 1
ATOM 959 O O . ILE A 1 124 ? 19.822 -5.616 30.097 1.00 62.75 124 ILE A O 1
ATOM 963 N N . PHE A 1 125 ? 20.491 -4.196 31.700 1.00 74.69 125 PHE A N 1
ATOM 964 C CA . PHE A 1 125 ? 21.887 -4.639 31.737 1.00 74.69 125 PHE A CA 1
ATOM 965 C C . PHE A 1 125 ? 22.122 -5.971 32.470 1.00 74.69 125 PHE A C 1
ATOM 967 O O . PHE A 1 125 ? 23.206 -6.534 32.376 1.00 74.69 125 PHE A O 1
ATOM 974 N N . THR A 1 126 ? 21.122 -6.498 33.187 1.00 75.88 126 THR A N 1
ATOM 975 C CA . THR A 1 126 ? 21.245 -7.746 33.970 1.00 75.88 126 THR A CA 1
ATOM 976 C C . THR A 1 126 ? 20.710 -8.986 33.252 1.00 75.88 126 THR A C 1
ATOM 978 O O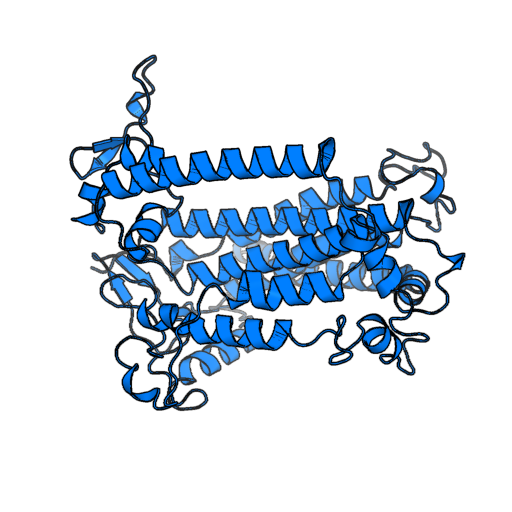 . THR A 1 126 ? 20.781 -10.078 33.809 1.00 75.88 126 THR A O 1
ATOM 981 N N . LEU A 1 127 ? 20.142 -8.826 32.048 1.00 80.12 127 LEU A N 1
ATOM 982 C CA . LEU A 1 127 ? 19.534 -9.886 31.224 1.00 80.12 127 LEU A CA 1
ATOM 983 C C . LEU A 1 127 ? 18.429 -10.723 31.907 1.00 80.12 127 LEU A C 1
ATOM 985 O O . LEU A 1 127 ? 17.952 -11.702 31.340 1.00 80.12 127 LEU A O 1
ATOM 989 N N . ASN A 1 128 ? 17.947 -10.326 33.090 1.00 81.44 128 ASN A N 1
ATOM 990 C CA . ASN A 1 128 ? 16.808 -10.966 33.749 1.00 81.44 128 ASN A CA 1
ATOM 991 C C . ASN A 1 128 ? 15.484 -10.343 33.276 1.00 81.44 128 ASN A C 1
ATOM 993 O O . ASN A 1 128 ? 14.810 -9.625 34.018 1.00 81.44 128 ASN A O 1
ATOM 997 N N . TRP A 1 129 ? 15.145 -10.580 32.008 1.00 83.44 129 TRP A N 1
ATOM 998 C CA . TRP A 1 129 ? 14.044 -9.890 31.326 1.00 83.44 129 TRP A CA 1
ATOM 999 C C . TRP A 1 129 ? 12.644 -10.388 31.703 1.00 83.44 129 TRP A C 1
ATOM 1001 O O . TRP A 1 129 ? 11.666 -9.680 31.481 1.00 83.44 129 TRP A O 1
ATOM 1011 N N . SER A 1 130 ? 12.540 -11.551 32.353 1.00 83.25 130 SER A N 1
ATOM 1012 C CA . SER A 1 130 ? 11.259 -12.089 32.841 1.00 83.25 130 SER A CA 1
ATOM 1013 C C . SER A 1 130 ? 10.518 -11.136 33.791 1.00 83.25 130 SER A C 1
ATOM 1015 O O . SER A 1 130 ? 9.293 -11.151 33.851 1.00 83.25 130 SER A O 1
ATOM 1017 N N . LYS A 1 131 ? 11.247 -10.247 34.481 1.00 83.00 131 LYS A N 1
ATOM 1018 C CA . LYS A 1 131 ? 10.689 -9.249 35.406 1.00 83.00 131 LYS A CA 1
ATOM 1019 C C . LYS A 1 131 ? 9.860 -8.150 34.734 1.00 83.00 131 LYS A C 1
ATOM 1021 O O . LYS A 1 131 ? 9.191 -7.407 35.438 1.00 83.00 131 LYS A O 1
ATOM 1026 N N . TYR A 1 132 ? 9.920 -8.022 33.409 1.00 85.00 132 TYR A N 1
ATOM 1027 C CA . TYR A 1 132 ? 9.195 -6.987 32.663 1.00 85.00 132 TYR A CA 1
ATOM 1028 C C . TYR A 1 132 ? 7.912 -7.508 32.003 1.00 85.00 132 TYR A C 1
ATOM 1030 O O . TYR A 1 132 ? 7.272 -6.769 31.258 1.00 85.00 132 TYR A O 1
ATOM 1038 N N . ALA A 1 133 ? 7.513 -8.753 32.292 1.00 86.44 133 ALA A N 1
ATOM 1039 C CA . ALA A 1 133 ? 6.321 -9.388 31.726 1.00 86.44 133 ALA A CA 1
ATOM 1040 C C . ALA A 1 133 ? 5.005 -8.651 32.048 1.00 86.44 133 ALA A C 1
ATOM 1042 O O . ALA A 1 133 ? 4.005 -8.872 31.371 1.00 86.44 133 ALA A O 1
ATOM 1043 N N . ASP A 1 134 ? 5.007 -7.749 33.036 1.00 86.50 134 ASP A N 1
ATOM 1044 C CA . ASP A 1 134 ? 3.841 -6.937 33.395 1.00 86.50 134 ASP A CA 1
ATOM 1045 C C . ASP A 1 134 ? 3.480 -5.900 32.316 1.00 86.50 134 ASP A C 1
ATOM 1047 O O . ASP A 1 134 ? 2.306 -5.579 32.140 1.00 86.50 134 ASP A O 1
ATOM 1051 N N . PHE A 1 135 ? 4.472 -5.379 31.580 1.00 88.12 135 PHE A N 1
ATOM 1052 C CA . PHE A 1 135 ? 4.263 -4.355 30.544 1.00 88.12 135 PHE A CA 1
ATOM 1053 C C . PHE A 1 135 ? 4.839 -4.717 29.167 1.00 88.12 135 PHE A C 1
ATOM 1055 O O . PHE A 1 135 ? 4.495 -4.062 28.185 1.00 88.12 135 PHE A O 1
ATOM 1062 N N . LEU A 1 136 ? 5.669 -5.760 29.078 1.00 90.38 136 LEU A N 1
ATOM 1063 C CA . LEU A 1 136 ? 6.076 -6.413 27.832 1.00 90.38 136 LEU A CA 1
ATOM 1064 C C . LEU A 1 136 ? 5.391 -7.776 27.751 1.00 90.38 136 LEU A C 1
ATOM 1066 O O . LEU A 1 136 ? 5.949 -8.797 28.155 1.00 90.38 136 LEU A O 1
ATOM 1070 N N . THR A 1 137 ? 4.154 -7.782 27.265 1.00 92.69 137 THR A N 1
ATOM 1071 C CA . THR A 1 137 ? 3.352 -9.005 27.180 1.00 92.69 137 THR A CA 1
ATOM 1072 C C . THR A 1 137 ? 3.470 -9.669 25.803 1.00 92.69 137 THR A C 1
ATOM 1074 O O . THR A 1 137 ? 4.110 -9.153 24.882 1.00 92.69 137 THR A O 1
ATOM 1077 N N . PHE A 1 138 ? 2.886 -10.862 25.683 1.00 92.31 138 PHE A N 1
ATOM 1078 C CA . PHE A 1 138 ? 2.701 -11.575 24.418 1.00 92.31 138 PHE A CA 1
ATOM 1079 C C . PHE A 1 138 ? 1.323 -12.255 24.415 1.00 92.31 138 PHE A C 1
ATOM 1081 O O . PHE A 1 138 ? 1.195 -13.469 24.255 1.00 92.31 138 PHE A O 1
ATOM 1088 N N . ARG A 1 139 ? 0.275 -11.474 24.712 1.00 89.19 139 ARG A N 1
ATOM 1089 C CA . ARG A 1 139 ? -1.084 -12.010 24.863 1.00 89.19 139 ARG A CA 1
ATOM 1090 C C . ARG A 1 139 ? -1.636 -12.453 23.511 1.00 89.19 139 ARG A C 1
ATOM 1092 O O . ARG A 1 139 ? -2.101 -13.587 23.383 1.00 89.19 139 ARG A O 1
ATOM 1099 N N . GLY A 1 140 ? -1.527 -11.599 22.500 1.00 88.19 140 GLY A N 1
ATOM 1100 C CA . GLY A 1 140 ? -2.235 -11.766 21.235 1.00 88.19 140 GLY A CA 1
ATOM 1101 C C . GLY A 1 140 ? -3.722 -11.418 21.367 1.00 88.19 140 GLY A C 1
ATOM 1102 O O . GLY A 1 140 ? -4.277 -11.352 22.466 1.00 88.19 140 GLY A O 1
ATOM 1103 N N . GLY A 1 141 ? -4.380 -11.185 20.233 1.00 90.31 141 GLY A N 1
ATOM 1104 C CA . GLY A 1 141 ? -5.791 -10.800 20.189 1.00 90.31 141 GLY A CA 1
ATOM 1105 C C . GLY A 1 141 ? -6.058 -9.341 20.580 1.00 90.31 141 GLY A C 1
ATOM 1106 O O . GLY A 1 141 ? -5.204 -8.469 20.423 1.00 90.31 141 GLY A O 1
ATOM 1107 N N . LEU A 1 142 ? -7.280 -9.075 21.050 1.00 92.38 142 LEU A N 1
ATOM 1108 C CA . LEU A 1 142 ? -7.773 -7.733 21.375 1.00 92.38 142 LEU A CA 1
ATOM 1109 C C . LEU A 1 142 ? -8.026 -7.584 22.878 1.00 92.38 142 LEU A C 1
ATOM 1111 O O . LEU A 1 142 ? -8.419 -8.537 23.548 1.00 92.38 142 LEU A O 1
ATOM 1115 N N . ASP A 1 143 ? -7.847 -6.368 23.383 1.00 93.88 143 ASP A N 1
ATOM 1116 C CA . ASP A 1 143 ? -8.321 -5.943 24.694 1.00 93.88 143 ASP A CA 1
ATOM 1117 C C . ASP A 1 143 ? -9.863 -5.877 24.682 1.00 93.88 143 ASP A C 1
ATOM 1119 O O . ASP A 1 143 ? -10.428 -5.074 23.932 1.00 93.88 143 ASP A O 1
ATOM 1123 N N . PRO A 1 144 ? -10.569 -6.679 25.505 1.00 92.50 144 PRO A N 1
ATOM 1124 C CA . PRO A 1 144 ? -12.031 -6.712 25.523 1.00 92.50 144 PRO A CA 1
ATOM 1125 C C . PRO A 1 144 ? -12.695 -5.385 25.905 1.00 92.50 144 PRO A C 1
ATOM 1127 O O . PRO A 1 144 ? -13.856 -5.171 25.568 1.00 92.50 144 PRO A O 1
ATOM 1130 N N . VAL A 1 145 ? -11.991 -4.492 26.611 1.00 94.00 145 VAL A N 1
ATOM 1131 C CA . VAL A 1 145 ? -12.547 -3.203 27.054 1.00 94.00 145 VAL A CA 1
ATOM 1132 C C . VAL A 1 145 ? -12.542 -2.184 25.921 1.00 94.00 145 VAL A C 1
ATOM 1134 O O . VAL A 1 145 ? -13.483 -1.405 25.765 1.00 94.00 145 VAL A O 1
ATOM 1137 N N . THR A 1 146 ? -11.461 -2.160 25.146 1.00 95.44 146 THR A N 1
ATOM 1138 C CA . THR A 1 146 ? -11.240 -1.137 24.122 1.00 95.44 146 THR A CA 1
ATOM 1139 C C . THR A 1 146 ? -11.493 -1.643 22.706 1.00 95.44 146 THR A C 1
ATOM 1141 O O . THR A 1 146 ? -11.682 -0.836 21.799 1.00 95.44 146 THR A O 1
ATOM 1144 N N . GLY A 1 147 ? -11.487 -2.958 22.485 1.00 93.62 147 GLY A N 1
ATOM 1145 C CA . GLY A 1 147 ? -11.574 -3.574 21.162 1.00 93.62 147 GLY A CA 1
ATOM 1146 C C . GLY A 1 147 ? -10.340 -3.329 20.285 1.00 93.62 147 GLY A C 1
ATOM 1147 O O . GLY A 1 147 ? -10.384 -3.628 19.095 1.00 93.62 147 GLY A O 1
ATOM 1148 N N . GLY A 1 148 ? -9.266 -2.756 20.839 1.00 95.50 148 GLY A N 1
ATOM 1149 C CA . GLY A 1 148 ? -7.978 -2.577 20.168 1.00 95.50 148 GLY A CA 1
ATOM 1150 C C . GLY A 1 148 ? -6.960 -3.639 20.587 1.00 95.50 148 GLY A C 1
ATOM 1151 O O . GLY A 1 148 ? -7.217 -4.433 21.486 1.00 95.50 148 GLY A O 1
ATOM 1152 N N . LEU A 1 149 ? -5.788 -3.657 19.958 1.00 96.12 149 LEU A N 1
ATOM 1153 C CA . LEU A 1 149 ? -4.661 -4.482 20.400 1.00 96.12 149 LEU A CA 1
ATOM 1154 C C . LEU A 1 149 ? -4.201 -4.089 21.813 1.00 96.12 149 LEU A C 1
ATOM 1156 O O . LEU A 1 149 ? -4.270 -2.924 22.213 1.00 96.12 149 LEU A O 1
ATOM 1160 N N . TRP A 1 150 ? -3.653 -5.057 22.547 1.00 95.12 150 TRP A N 1
ATOM 1161 C CA . TRP A 1 150 ? -3.021 -4.803 23.839 1.00 95.12 150 TRP A CA 1
ATOM 1162 C C . TRP A 1 150 ? -1.840 -3.836 23.684 1.00 95.12 150 TRP A C 1
ATOM 1164 O O . TRP A 1 150 ? -0.852 -4.146 23.018 1.00 95.12 150 TRP A O 1
ATOM 1174 N N . LEU A 1 151 ? -1.896 -2.677 24.350 1.00 95.12 151 LEU A N 1
ATOM 1175 C CA . LEU A 1 151 ? -0.799 -1.701 24.310 1.00 95.12 151 LEU A CA 1
ATOM 1176 C C . LEU A 1 151 ? 0.511 -2.265 24.881 1.00 95.12 151 LEU A C 1
ATOM 1178 O O . LEU A 1 151 ? 1.582 -1.829 24.479 1.00 95.12 151 LEU A O 1
ATOM 1182 N N . THR A 1 152 ? 0.442 -3.249 25.778 1.00 93.94 152 THR A N 1
ATOM 1183 C CA . THR A 1 152 ? 1.605 -3.969 26.317 1.00 93.94 152 THR A CA 1
ATOM 1184 C C . THR A 1 152 ? 2.245 -4.914 25.291 1.00 93.94 152 THR A C 1
ATOM 1186 O O . THR A 1 152 ? 3.466 -5.058 25.274 1.00 93.94 152 THR A O 1
ATOM 1189 N N . ASP A 1 153 ? 1.457 -5.497 24.379 1.00 93.25 153 ASP A N 1
ATOM 1190 C CA . ASP A 1 153 ? 1.988 -6.246 23.230 1.00 93.25 153 ASP A CA 1
ATOM 1191 C C . ASP A 1 153 ? 2.598 -5.274 22.202 1.00 93.25 153 ASP A C 1
ATOM 1193 O O . ASP A 1 153 ? 3.659 -5.538 21.638 1.00 93.25 153 ASP A O 1
ATOM 1197 N N . ILE A 1 154 ? 1.990 -4.095 22.007 1.00 92.19 154 ILE A N 1
ATOM 1198 C CA . ILE A 1 154 ? 2.578 -3.023 21.187 1.00 92.19 154 ILE A CA 1
ATOM 1199 C C . ILE A 1 154 ? 3.863 -2.477 21.836 1.00 92.19 154 ILE A C 1
ATOM 1201 O O . ILE A 1 154 ? 4.850 -2.251 21.152 1.00 92.19 154 ILE A O 1
ATOM 1205 N N . ALA A 1 155 ? 3.954 -2.323 23.153 1.00 87.88 155 ALA A N 1
ATOM 1206 C CA . ALA A 1 155 ? 5.204 -1.899 23.795 1.00 87.88 155 ALA A CA 1
ATOM 1207 C C . ALA A 1 155 ? 6.361 -2.885 23.530 1.00 87.88 155 ALA A C 1
ATOM 1209 O O . ALA A 1 155 ? 7.528 -2.493 23.468 1.00 87.88 155 ALA A O 1
ATOM 1210 N N . HIS A 1 156 ? 6.040 -4.151 23.249 1.00 87.38 156 HIS A N 1
ATOM 1211 C CA . HIS A 1 156 ? 7.000 -5.161 22.812 1.00 87.38 156 HIS A CA 1
ATOM 1212 C C . HIS A 1 156 ? 7.584 -4.914 21.397 1.00 87.38 156 HIS A C 1
ATOM 1214 O O . HIS A 1 156 ? 8.439 -5.679 20.948 1.00 87.38 156 HIS A O 1
ATOM 1220 N N . HIS A 1 157 ? 7.252 -3.799 20.721 1.00 81.88 157 HIS A N 1
ATOM 1221 C CA . HIS A 1 157 ? 7.972 -3.301 19.530 1.00 81.88 157 HIS A CA 1
ATOM 1222 C C . HIS A 1 157 ? 9.470 -3.045 19.796 1.00 81.88 157 HIS A C 1
ATOM 1224 O O . HIS A 1 157 ? 10.242 -2.897 18.849 1.00 81.88 157 HIS A O 1
ATOM 1230 N N . LEU A 1 158 ? 9.914 -3.095 21.059 1.00 85.31 158 LEU A N 1
ATOM 1231 C CA . LEU A 1 158 ? 11.319 -3.284 21.436 1.00 85.31 158 LEU A CA 1
ATOM 1232 C C . LEU A 1 158 ? 12.018 -4.377 20.599 1.00 85.31 158 LEU A C 1
ATOM 1234 O O . LEU A 1 158 ? 13.170 -4.202 20.206 1.00 85.31 158 LEU A O 1
ATOM 1238 N N . ALA A 1 159 ? 11.329 -5.478 20.274 1.00 87.94 159 ALA A N 1
ATOM 1239 C CA . ALA A 1 159 ? 11.883 -6.534 19.426 1.00 87.94 159 ALA A CA 1
ATOM 1240 C C . ALA A 1 159 ? 12.236 -6.026 18.014 1.00 87.94 159 ALA A C 1
ATOM 1242 O O . ALA A 1 159 ? 13.292 -6.361 17.478 1.00 87.94 159 ALA A O 1
ATOM 1243 N N . ILE A 1 160 ? 11.388 -5.167 17.437 1.00 88.44 160 ILE A N 1
ATOM 1244 C CA . ILE A 1 160 ? 11.614 -4.531 16.133 1.00 88.44 160 ILE A CA 1
ATOM 1245 C C . ILE A 1 160 ? 12.792 -3.549 16.219 1.00 88.44 160 ILE A C 1
ATOM 1247 O O . ILE A 1 160 ? 13.660 -3.558 15.348 1.00 88.44 160 ILE A O 1
ATOM 1251 N N . ALA A 1 161 ? 12.866 -2.755 17.292 1.00 87.06 161 ALA A N 1
ATOM 1252 C CA . ALA A 1 161 ? 13.970 -1.827 17.535 1.00 87.06 161 ALA A CA 1
ATOM 1253 C C . ALA A 1 161 ? 15.330 -2.550 17.600 1.00 87.06 161 ALA A C 1
ATOM 1255 O O . ALA A 1 161 ? 16.277 -2.163 16.915 1.00 87.06 161 ALA A O 1
ATOM 1256 N N . ILE A 1 162 ? 15.417 -3.645 18.365 1.00 88.75 162 ILE A N 1
ATOM 1257 C CA . ILE A 1 162 ? 16.638 -4.460 18.477 1.00 88.75 162 ILE A CA 1
ATOM 1258 C C . ILE A 1 162 ? 17.002 -5.091 17.130 1.00 88.75 162 ILE A C 1
ATOM 1260 O O . ILE A 1 162 ? 18.167 -5.048 16.732 1.00 88.75 162 ILE A O 1
ATOM 1264 N N . LEU A 1 163 ? 16.021 -5.646 16.410 1.00 92.38 163 LEU A N 1
ATOM 1265 C CA . LEU A 1 163 ? 16.244 -6.244 15.094 1.00 92.38 163 LEU A CA 1
ATOM 1266 C C . LEU A 1 163 ? 16.863 -5.232 14.123 1.00 92.38 163 LEU A C 1
ATOM 1268 O O . LEU A 1 163 ? 17.863 -5.535 13.472 1.00 92.38 163 LEU A O 1
ATOM 1272 N N . PHE A 1 164 ? 16.302 -4.025 14.049 1.00 91.44 164 PHE A N 1
ATOM 1273 C CA . PHE A 1 164 ? 16.800 -2.979 13.161 1.00 91.44 164 PHE A CA 1
ATOM 1274 C C . PHE A 1 164 ? 18.144 -2.398 13.604 1.00 91.44 164 PHE A C 1
ATOM 1276 O O . PHE A 1 164 ? 18.984 -2.103 12.752 1.00 91.44 164 PHE A O 1
ATOM 1283 N N . LEU A 1 165 ? 18.398 -2.315 14.913 1.00 89.94 165 LEU A N 1
ATOM 1284 C CA . LEU A 1 165 ? 19.706 -1.942 15.446 1.00 89.94 165 LEU A CA 1
ATOM 1285 C C . LEU A 1 165 ? 20.777 -2.936 14.993 1.00 89.94 165 LEU A C 1
ATOM 1287 O O . LEU A 1 165 ? 21.797 -2.519 14.451 1.00 89.94 165 LEU A O 1
ATOM 1291 N N . ILE A 1 166 ? 20.533 -4.240 15.137 1.00 93.00 166 ILE A N 1
ATOM 1292 C CA . ILE A 1 166 ? 21.462 -5.280 14.672 1.00 93.00 166 ILE A CA 1
ATOM 1293 C C . ILE A 1 166 ? 21.616 -5.221 13.145 1.00 93.00 166 ILE A C 1
ATOM 1295 O O . ILE A 1 166 ? 22.738 -5.222 12.639 1.00 93.00 166 ILE A O 1
ATOM 1299 N N . ALA A 1 167 ? 20.508 -5.116 12.404 1.00 93.81 167 ALA A N 1
ATOM 1300 C CA . ALA A 1 167 ? 20.528 -5.063 10.942 1.00 93.81 167 ALA A CA 1
ATOM 1301 C C . ALA A 1 167 ? 21.328 -3.863 10.402 1.00 93.81 167 ALA A C 1
ATOM 1303 O O . ALA A 1 167 ? 22.037 -3.993 9.405 1.00 93.81 167 ALA A O 1
ATOM 1304 N N . GLY A 1 168 ? 21.279 -2.712 11.078 1.00 92.88 168 GLY A N 1
ATOM 1305 C CA . GLY A 1 168 ? 22.042 -1.521 10.700 1.00 92.88 168 GLY A CA 1
ATOM 1306 C C . GLY A 1 168 ? 23.544 -1.576 10.993 1.00 92.88 168 GLY A C 1
ATOM 1307 O O . GLY A 1 168 ? 24.218 -0.571 10.808 1.00 92.88 168 GLY A O 1
ATOM 1308 N N . HIS A 1 169 ? 24.080 -2.718 11.430 1.00 95.25 169 HIS A N 1
ATOM 1309 C CA . HIS A 1 169 ? 25.525 -2.957 11.557 1.00 95.25 169 HIS A CA 1
ATOM 1310 C C . HIS A 1 169 ? 26.052 -3.973 10.527 1.00 95.25 169 HIS A C 1
ATOM 1312 O O . HIS A 1 169 ? 27.179 -4.453 10.642 1.00 95.25 169 HIS A O 1
ATOM 1318 N N . MET A 1 170 ? 25.250 -4.323 9.516 1.00 96.56 170 MET A N 1
ATOM 1319 C CA . MET A 1 170 ? 25.619 -5.314 8.501 1.00 96.56 170 MET A CA 1
ATOM 1320 C C . MET A 1 170 ? 26.643 -4.784 7.483 1.00 96.56 170 MET A C 1
ATOM 1322 O O . MET A 1 170 ? 27.507 -5.540 7.023 1.00 96.56 170 MET A O 1
ATOM 1326 N N . TYR A 1 171 ? 26.554 -3.509 7.096 1.00 96.19 171 TYR A N 1
ATOM 1327 C CA . TYR A 1 171 ? 27.308 -2.983 5.956 1.00 96.19 171 TYR A CA 1
ATOM 1328 C C . TYR A 1 171 ? 28.645 -2.364 6.362 1.00 96.19 171 TYR A C 1
ATOM 1330 O O . TYR A 1 171 ? 28.758 -1.695 7.392 1.00 96.19 171 TYR A O 1
ATOM 1338 N N . ARG A 1 172 ? 29.674 -2.600 5.540 1.00 96.06 172 ARG A N 1
ATOM 1339 C CA . ARG A 1 172 ? 31.041 -2.146 5.798 1.00 96.06 172 ARG A CA 1
ATOM 1340 C C . ARG A 1 172 ? 31.137 -0.632 5.681 1.00 96.06 172 ARG A C 1
ATOM 1342 O O . ARG A 1 172 ? 30.691 -0.054 4.701 1.00 96.06 172 ARG A O 1
ATOM 1349 N N . THR A 1 173 ? 31.789 -0.013 6.657 1.00 93.25 173 THR A N 1
ATOM 1350 C CA . THR A 1 173 ? 32.112 1.423 6.659 1.00 93.25 173 THR A CA 1
ATOM 1351 C C . THR A 1 173 ? 33.618 1.617 6.899 1.00 93.25 173 THR A C 1
ATOM 1353 O O . THR A 1 173 ? 34.426 0.763 6.526 1.00 93.25 173 THR A O 1
ATOM 1356 N N . ASN A 1 174 ? 34.033 2.715 7.535 1.00 93.44 174 ASN A N 1
ATOM 1357 C CA . ASN A 1 174 ? 35.440 3.110 7.676 1.00 93.44 174 ASN A CA 1
ATOM 1358 C C . ASN A 1 174 ? 36.294 2.166 8.545 1.00 93.44 174 ASN A C 1
ATOM 1360 O O . ASN A 1 174 ? 37.518 2.221 8.478 1.00 93.44 174 ASN A O 1
ATOM 1364 N N . TRP A 1 175 ? 35.677 1.299 9.353 1.00 92.88 175 TRP A N 1
ATOM 1365 C CA . TRP A 1 175 ? 36.382 0.406 10.287 1.00 92.88 175 TRP A CA 1
ATOM 1366 C C . TRP A 1 175 ? 36.677 -0.993 9.726 1.00 92.88 175 TRP A C 1
ATOM 1368 O O . TRP A 1 175 ? 37.102 -1.875 10.466 1.00 92.88 175 TRP A O 1
ATOM 1378 N N . GLY A 1 176 ? 36.435 -1.230 8.433 1.00 91.75 176 GLY A N 1
ATOM 1379 C CA . GLY A 1 176 ? 36.786 -2.484 7.750 1.00 91.75 176 GLY A CA 1
ATOM 1380 C C . GLY A 1 176 ? 35.913 -3.704 8.086 1.00 91.75 176 GLY A C 1
ATOM 1381 O O . GLY A 1 176 ? 35.980 -4.704 7.375 1.00 91.75 176 GLY A O 1
ATOM 1382 N N . ILE A 1 177 ? 35.058 -3.626 9.110 1.00 93.81 177 ILE A N 1
ATOM 1383 C CA . ILE A 1 177 ? 34.116 -4.683 9.513 1.00 93.81 177 ILE A CA 1
ATOM 1384 C C . ILE A 1 177 ? 32.782 -4.501 8.776 1.00 93.81 177 ILE A C 1
ATOM 1386 O O . ILE A 1 177 ? 32.302 -3.378 8.652 1.00 93.81 177 ILE A O 1
ATOM 1390 N N . GLY A 1 178 ? 32.191 -5.605 8.306 1.00 95.06 178 GLY A N 1
ATOM 1391 C CA . GLY A 1 178 ? 30.908 -5.641 7.593 1.00 95.06 178 GLY A CA 1
ATOM 1392 C C . GLY A 1 178 ? 31.041 -6.062 6.126 1.00 95.06 178 GLY A C 1
ATOM 1393 O O . GLY A 1 178 ? 32.131 -6.408 5.644 1.00 95.06 178 GLY A O 1
ATOM 1394 N N . HIS A 1 179 ? 29.924 -6.017 5.402 1.00 96.25 179 HIS A N 1
ATOM 1395 C CA . HIS A 1 179 ? 29.835 -6.419 3.996 1.00 96.25 179 HIS A CA 1
ATOM 1396 C C . HIS A 1 179 ? 29.797 -5.226 3.032 1.00 96.25 179 HIS A C 1
ATOM 1398 O O . HIS A 1 179 ? 29.107 -4.245 3.298 1.00 96.25 179 HIS A O 1
ATOM 1404 N N . GLY A 1 180 ? 30.482 -5.330 1.888 1.00 96.19 180 GLY A N 1
ATOM 1405 C CA . GLY A 1 180 ? 30.256 -4.429 0.753 1.00 96.19 180 GLY A CA 1
ATOM 1406 C C . GLY A 1 180 ? 29.022 -4.869 -0.036 1.00 96.19 180 GLY A C 1
ATOM 1407 O O . GLY A 1 180 ? 28.909 -6.047 -0.386 1.00 96.19 180 GLY A O 1
ATOM 1408 N N . LEU A 1 181 ? 28.096 -3.952 -0.331 1.00 95.75 181 LEU A N 1
ATOM 1409 C CA . LEU A 1 181 ? 26.862 -4.291 -1.061 1.00 95.75 181 LEU A CA 1
ATOM 1410 C C . LEU A 1 181 ? 27.156 -4.814 -2.462 1.00 95.75 181 LEU A C 1
ATOM 1412 O O . LEU A 1 181 ? 26.547 -5.785 -2.914 1.00 95.75 181 LEU A O 1
ATOM 1416 N N . LYS A 1 182 ? 28.129 -4.197 -3.132 1.00 96.50 182 LYS A N 1
ATOM 1417 C CA . LYS A 1 182 ? 28.597 -4.641 -4.442 1.00 96.50 182 LYS A CA 1
ATOM 1418 C C . LYS A 1 182 ? 29.133 -6.075 -4.405 1.00 96.50 182 LYS A C 1
ATOM 1420 O O . LYS A 1 182 ? 28.742 -6.880 -5.247 1.00 96.50 182 LYS A O 1
ATOM 1425 N N . ASP A 1 183 ? 29.949 -6.406 -3.404 1.00 96.31 183 ASP A N 1
ATOM 1426 C CA . ASP A 1 183 ? 30.523 -7.748 -3.243 1.00 96.31 183 ASP A CA 1
ATOM 1427 C C . ASP A 1 183 ? 29.422 -8.799 -3.042 1.00 96.31 183 ASP A C 1
ATOM 1429 O O . ASP A 1 183 ? 29.451 -9.859 -3.669 1.00 96.31 183 ASP A O 1
ATOM 1433 N N . ILE A 1 184 ? 28.417 -8.488 -2.209 1.00 97.62 184 ILE A N 1
ATOM 1434 C CA . ILE A 1 184 ? 27.251 -9.358 -2.013 1.00 97.62 184 ILE A CA 1
ATOM 1435 C C . ILE A 1 184 ? 26.548 -9.588 -3.353 1.00 97.62 184 ILE A C 1
ATOM 1437 O O . ILE A 1 184 ? 26.307 -10.734 -3.724 1.00 97.62 184 ILE A O 1
ATOM 1441 N N . LEU A 1 185 ? 26.221 -8.527 -4.092 1.00 96.75 185 LEU A N 1
ATOM 1442 C CA . LEU A 1 185 ? 25.489 -8.640 -5.355 1.00 96.75 185 LEU A CA 1
ATOM 1443 C C . LEU A 1 185 ? 26.260 -9.483 -6.381 1.00 96.75 185 LEU A C 1
ATOM 1445 O O . LEU A 1 185 ? 25.709 -10.431 -6.944 1.00 96.75 185 LEU A O 1
ATOM 1449 N N . GLU A 1 186 ? 27.542 -9.195 -6.596 1.00 95.94 186 GLU A N 1
ATOM 1450 C CA . GLU A 1 186 ? 28.359 -9.896 -7.594 1.00 95.94 186 GLU A CA 1
ATOM 1451 C C . GLU A 1 186 ? 28.651 -11.361 -7.229 1.00 95.94 186 GLU A C 1
ATOM 1453 O O . GLU A 1 186 ? 28.850 -12.192 -8.123 1.00 95.94 186 GLU A O 1
ATOM 1458 N N . ALA A 1 187 ? 28.620 -11.709 -5.938 1.00 96.75 187 ALA A N 1
ATOM 1459 C CA . ALA A 1 187 ? 28.719 -13.095 -5.490 1.00 96.75 187 ALA A CA 1
ATOM 1460 C C . ALA A 1 187 ? 27.489 -13.938 -5.888 1.00 96.75 187 ALA A C 1
ATOM 1462 O O . ALA A 1 187 ? 27.616 -15.143 -6.117 1.00 96.75 187 ALA A O 1
ATOM 1463 N N . HIS A 1 188 ? 26.307 -13.325 -6.022 1.00 97.19 188 HIS A N 1
ATOM 1464 C CA . HIS A 1 188 ? 25.060 -14.030 -6.327 1.00 97.19 188 HIS A CA 1
ATOM 1465 C C . HIS A 1 188 ? 24.839 -14.174 -7.837 1.00 97.19 188 HIS A C 1
ATOM 1467 O O . HIS A 1 188 ? 24.176 -13.358 -8.486 1.00 97.19 188 HIS A O 1
ATOM 1473 N N . LYS A 1 189 ? 25.358 -15.274 -8.386 1.00 95.06 189 LYS A N 1
ATOM 1474 C CA . LYS A 1 189 ? 25.192 -15.698 -9.783 1.00 95.06 189 LYS A CA 1
ATOM 1475 C C . LYS A 1 189 ? 24.905 -17.196 -9.859 1.00 95.06 189 LYS A C 1
ATOM 1477 O O . LYS A 1 189 ? 25.382 -17.964 -9.029 1.00 95.06 189 LYS A O 1
ATOM 1482 N N . GLY A 1 190 ? 24.131 -17.614 -10.856 1.00 93.81 190 GLY A N 1
ATOM 1483 C CA . GLY A 1 190 ? 23.723 -19.007 -11.022 1.00 93.81 190 GLY A CA 1
ATOM 1484 C C . GLY A 1 190 ? 23.733 -19.457 -12.483 1.00 93.81 190 GLY A C 1
ATOM 1485 O O . GLY A 1 190 ? 23.826 -18.627 -13.391 1.00 93.81 190 GLY A O 1
ATOM 1486 N N . PRO A 1 191 ? 23.591 -20.770 -12.735 1.00 95.81 191 PRO A N 1
ATOM 1487 C CA . PRO A 1 191 ? 23.694 -21.341 -14.080 1.00 95.81 191 PRO A CA 1
ATOM 1488 C C . PRO A 1 191 ? 22.639 -20.791 -15.056 1.00 95.81 191 PRO A C 1
ATOM 1490 O O . PRO A 1 191 ? 22.894 -20.688 -16.252 1.00 95.81 191 PRO A O 1
ATOM 1493 N N . PHE A 1 192 ? 21.472 -20.375 -14.555 1.00 94.75 192 PHE A N 1
ATOM 1494 C CA . PHE A 1 192 ? 20.373 -19.850 -15.374 1.00 94.75 192 PHE A CA 1
ATOM 1495 C C . PHE A 1 192 ? 20.402 -18.325 -15.567 1.00 94.75 192 PHE A C 1
ATOM 1497 O O . PHE A 1 192 ? 19.741 -17.803 -16.471 1.00 94.75 192 PHE A O 1
ATOM 1504 N N . THR A 1 193 ? 21.150 -17.598 -14.733 1.00 93.25 193 THR A N 1
ATOM 1505 C CA . THR A 1 193 ? 21.058 -16.132 -14.597 1.00 93.25 193 THR A CA 1
ATOM 1506 C C . THR A 1 193 ? 22.268 -15.378 -15.149 1.00 93.25 193 THR A C 1
ATOM 1508 O O . THR A 1 193 ? 22.323 -14.155 -15.048 1.00 93.25 193 THR A O 1
ATOM 1511 N N . GLY A 1 194 ? 23.211 -16.072 -15.794 1.00 93.06 194 GLY A N 1
ATOM 1512 C CA . GLY A 1 194 ? 24.356 -15.442 -16.454 1.00 93.06 194 GLY A CA 1
ATOM 1513 C C . GLY A 1 194 ? 25.269 -14.726 -15.457 1.00 93.06 194 GLY A C 1
ATOM 1514 O O . GLY A 1 194 ? 25.801 -15.352 -14.545 1.00 93.06 194 GLY A O 1
ATOM 1515 N N . GLN A 1 195 ? 25.448 -13.415 -15.631 1.00 94.31 195 GLN A N 1
ATOM 1516 C CA . GLN A 1 195 ? 26.253 -12.568 -14.740 1.00 94.31 195 GLN A CA 1
ATOM 1517 C C . GLN A 1 195 ? 25.518 -12.169 -13.446 1.00 94.31 195 GLN A C 1
ATOM 1519 O O . GLN A 1 195 ? 26.064 -11.415 -12.642 1.00 94.31 195 GLN A O 1
ATOM 1524 N N . GLY A 1 196 ? 24.301 -12.676 -13.217 1.00 95.50 196 GLY A N 1
ATOM 1525 C CA . GLY A 1 196 ? 23.556 -12.442 -11.981 1.00 95.50 196 GLY A CA 1
ATOM 1526 C C . GLY A 1 196 ? 23.269 -10.957 -11.755 1.00 95.50 196 GLY A C 1
ATOM 1527 O O . GLY A 1 196 ? 22.807 -10.261 -12.660 1.00 95.50 196 GLY A O 1
ATOM 1528 N N . HIS A 1 197 ? 23.550 -10.476 -10.545 1.00 96.44 197 HIS A N 1
ATOM 1529 C CA . HIS A 1 197 ? 23.252 -9.106 -10.109 1.00 96.44 197 HIS A CA 1
ATOM 1530 C C . HIS A 1 197 ? 24.332 -8.079 -10.476 1.00 96.44 197 HIS A C 1
ATOM 1532 O O . HIS A 1 197 ? 24.270 -6.934 -10.015 1.00 96.44 197 HIS A O 1
ATOM 1538 N N . LYS A 1 198 ? 25.330 -8.465 -11.282 1.00 94.75 198 LYS A N 1
ATOM 1539 C CA . LYS A 1 198 ? 26.372 -7.544 -11.735 1.00 94.75 198 LYS A CA 1
ATOM 1540 C C . LYS A 1 198 ? 25.728 -6.305 -12.350 1.00 94.75 198 LYS A C 1
ATOM 1542 O O . LYS A 1 198 ? 24.887 -6.414 -13.236 1.00 94.75 198 LYS A O 1
ATOM 1547 N N . GLY A 1 199 ? 26.130 -5.132 -11.876 1.00 92.88 199 GLY A N 1
ATOM 1548 C CA . GLY A 1 199 ? 25.629 -3.870 -12.393 1.00 92.88 199 GLY A CA 1
ATOM 1549 C C . GLY A 1 199 ? 24.468 -3.226 -11.642 1.00 92.88 199 GLY A C 1
ATOM 1550 O O . GLY A 1 199 ? 24.205 -2.038 -11.847 1.00 92.88 199 GLY A O 1
ATOM 1551 N N . LEU A 1 200 ? 23.778 -3.968 -10.768 1.00 94.69 200 LEU A N 1
ATOM 1552 C CA . LEU A 1 200 ? 22.663 -3.419 -9.992 1.00 94.69 200 LEU A CA 1
ATOM 1553 C C . LEU A 1 200 ? 23.124 -2.367 -8.978 1.00 94.69 200 LEU A C 1
ATOM 1555 O O . LEU A 1 200 ? 22.425 -1.375 -8.785 1.00 94.69 200 LEU A O 1
ATOM 1559 N N . TYR A 1 201 ? 24.305 -2.549 -8.377 1.00 95.75 201 TYR A N 1
ATOM 1560 C CA . TYR A 1 201 ? 24.892 -1.563 -7.465 1.00 95.75 201 TYR A CA 1
ATOM 1561 C C . TYR A 1 201 ? 25.078 -0.215 -8.169 1.00 95.75 201 TYR A C 1
ATOM 1563 O O . TYR A 1 201 ? 24.646 0.824 -7.674 1.00 95.75 201 TYR A O 1
ATOM 1571 N N . GLU A 1 202 ? 25.654 -0.228 -9.371 1.00 95.06 202 GLU A N 1
ATOM 1572 C CA . GLU A 1 202 ? 25.849 0.976 -10.173 1.00 95.06 202 GLU A CA 1
ATOM 1573 C C . GLU A 1 202 ? 24.511 1.589 -10.600 1.00 95.06 202 GLU A C 1
ATOM 1575 O O . GLU A 1 202 ? 24.366 2.803 -10.533 1.00 95.06 202 GLU A O 1
ATOM 1580 N N . ILE A 1 203 ? 23.511 0.788 -10.994 1.00 95.12 203 ILE A N 1
ATOM 1581 C CA . ILE A 1 203 ? 22.170 1.304 -11.336 1.00 95.12 203 ILE A CA 1
ATOM 1582 C C . ILE A 1 203 ? 21.571 2.069 -10.154 1.00 95.12 203 ILE A C 1
ATOM 1584 O O . ILE A 1 203 ? 21.138 3.210 -10.312 1.00 95.12 203 ILE A O 1
ATOM 1588 N N . LEU A 1 204 ? 21.571 1.460 -8.969 1.00 95.88 204 LEU A N 1
ATOM 1589 C CA . LEU A 1 204 ? 20.945 2.045 -7.789 1.00 95.88 204 LEU A CA 1
ATOM 1590 C C . LEU A 1 204 ? 21.747 3.216 -7.214 1.00 95.88 204 LEU A C 1
ATOM 1592 O O . LEU A 1 204 ? 21.156 4.066 -6.567 1.00 95.88 204 LEU A O 1
ATOM 1596 N N . THR A 1 205 ? 23.052 3.320 -7.460 1.00 95.31 205 THR A N 1
ATOM 1597 C CA . THR A 1 205 ? 23.872 4.462 -7.003 1.00 95.31 205 THR A CA 1
ATOM 1598 C C . THR A 1 205 ? 23.930 5.616 -8.005 1.00 95.31 205 THR A C 1
ATOM 1600 O O . THR A 1 205 ? 24.307 6.730 -7.638 1.00 95.31 205 THR A O 1
ATOM 1603 N N . THR A 1 206 ? 23.558 5.389 -9.267 1.00 95.56 206 THR A N 1
ATOM 1604 C CA . THR A 1 206 ? 23.615 6.418 -10.323 1.00 95.56 206 THR A CA 1
ATOM 1605 C C . THR A 1 206 ? 22.246 6.936 -10.751 1.00 95.56 206 THR A C 1
ATOM 1607 O O . THR A 1 206 ? 22.141 8.107 -11.111 1.00 95.56 206 THR A O 1
ATOM 1610 N N . SER A 1 207 ? 21.188 6.118 -10.679 1.00 97.38 207 SER A N 1
ATOM 1611 C CA . SER A 1 207 ? 19.833 6.518 -11.068 1.00 97.38 207 SER A CA 1
ATOM 1612 C C . SER A 1 207 ? 18.909 6.693 -9.864 1.00 97.38 207 SER A C 1
ATOM 1614 O O . SER A 1 207 ? 18.480 5.733 -9.217 1.00 97.38 207 SER A O 1
ATOM 1616 N N . TRP A 1 208 ? 18.485 7.938 -9.644 1.00 98.00 208 TRP A N 1
ATOM 1617 C CA . TRP A 1 208 ? 17.413 8.262 -8.702 1.00 98.00 208 TRP A CA 1
ATOM 1618 C C . TRP A 1 208 ? 16.063 7.674 -9.124 1.00 98.00 208 TRP A C 1
ATOM 1620 O O . TRP A 1 208 ? 15.253 7.332 -8.268 1.00 98.00 208 TRP A O 1
ATOM 1630 N N . HIS A 1 209 ? 15.806 7.521 -10.428 1.00 98.31 209 HIS A N 1
ATOM 1631 C CA . HIS A 1 209 ? 14.570 6.908 -10.917 1.00 98.31 209 HIS A CA 1
ATOM 1632 C C . HIS A 1 209 ? 14.514 5.406 -10.624 1.00 98.31 209 HIS A C 1
ATOM 1634 O O . HIS A 1 209 ? 13.444 4.907 -10.277 1.00 98.31 209 HIS A O 1
ATOM 1640 N N . ALA A 1 210 ? 15.650 4.703 -10.684 1.00 97.50 210 ALA A N 1
ATOM 1641 C CA . ALA A 1 210 ? 15.728 3.304 -10.274 1.00 97.50 210 ALA A CA 1
ATOM 1642 C C . ALA A 1 210 ? 15.438 3.137 -8.772 1.00 97.50 210 ALA A C 1
ATOM 1644 O O . ALA A 1 210 ? 14.608 2.305 -8.400 1.00 97.50 210 ALA A O 1
ATOM 1645 N N . GLN A 1 211 ? 16.046 3.970 -7.914 1.00 97.25 211 GLN A N 1
ATOM 1646 C CA . GLN A 1 211 ? 15.749 3.957 -6.476 1.00 97.25 211 GLN A CA 1
ATOM 1647 C C . GLN A 1 211 ? 14.288 4.314 -6.186 1.00 97.25 211 GLN A C 1
ATOM 1649 O O . GLN A 1 211 ? 13.606 3.595 -5.460 1.00 97.25 211 GLN A O 1
ATOM 1654 N N . LEU A 1 212 ? 13.782 5.404 -6.772 1.00 98.19 212 LEU A N 1
ATOM 1655 C CA . LEU A 1 212 ? 12.412 5.857 -6.550 1.00 98.19 212 LEU A CA 1
ATOM 1656 C C . LEU A 1 212 ? 11.395 4.805 -7.004 1.00 98.19 212 LEU A C 1
ATOM 1658 O O . LEU A 1 212 ? 10.422 4.564 -6.298 1.00 98.19 212 LEU A O 1
ATOM 1662 N N . SER A 1 213 ? 11.644 4.129 -8.129 1.00 98.50 213 SER A N 1
ATOM 1663 C CA . SER A 1 213 ? 10.829 2.999 -8.577 1.00 98.50 213 SER A CA 1
ATOM 1664 C C . SER A 1 213 ? 10.745 1.903 -7.513 1.00 98.50 213 SER A C 1
ATOM 1666 O O . SER A 1 213 ? 9.650 1.463 -7.173 1.00 98.50 213 SER A O 1
ATOM 1668 N N . LEU A 1 214 ? 11.884 1.454 -6.980 1.00 97.75 214 LEU A N 1
ATOM 1669 C CA . LEU A 1 214 ? 11.911 0.395 -5.969 1.00 97.75 214 LEU A CA 1
ATOM 1670 C C . LEU A 1 214 ? 11.219 0.840 -4.672 1.00 97.75 214 LEU A C 1
ATOM 1672 O O . LEU A 1 214 ? 10.387 0.113 -4.131 1.00 97.75 214 LEU A O 1
ATOM 1676 N N . ASN A 1 215 ? 11.508 2.059 -4.216 1.00 98.00 215 ASN A N 1
ATOM 1677 C CA . ASN A 1 215 ? 10.944 2.615 -2.990 1.00 98.00 215 ASN A CA 1
ATOM 1678 C C . ASN A 1 215 ? 9.422 2.757 -3.082 1.00 98.00 215 ASN A C 1
ATOM 1680 O O . ASN A 1 215 ? 8.719 2.377 -2.151 1.00 98.00 215 ASN A O 1
ATOM 1684 N N . LEU A 1 216 ? 8.899 3.247 -4.210 1.00 98.44 216 LEU A N 1
ATOM 1685 C CA . LEU A 1 216 ? 7.459 3.359 -4.441 1.00 98.44 216 LEU A CA 1
ATOM 1686 C C . LEU A 1 216 ? 6.778 1.987 -4.528 1.00 98.44 216 LEU A C 1
ATOM 1688 O O . LEU A 1 216 ? 5.683 1.829 -3.991 1.00 98.44 216 LEU A O 1
ATOM 1692 N N . ALA A 1 217 ? 7.421 0.989 -5.147 1.00 98.00 217 ALA A N 1
ATOM 1693 C CA . ALA A 1 217 ? 6.875 -0.367 -5.226 1.00 98.00 217 ALA A CA 1
ATOM 1694 C C . ALA A 1 217 ? 6.727 -0.983 -3.828 1.00 98.00 217 ALA A C 1
ATOM 1696 O O . ALA A 1 217 ? 5.669 -1.520 -3.490 1.00 98.00 217 ALA A O 1
ATOM 1697 N N . MET A 1 218 ? 7.769 -0.860 -3.001 1.00 97.81 218 MET A N 1
ATOM 1698 C CA . MET A 1 218 ? 7.778 -1.398 -1.642 1.00 97.81 218 MET A CA 1
ATOM 1699 C C . MET A 1 218 ? 6.855 -0.611 -0.711 1.00 97.81 218 MET A C 1
ATOM 1701 O O . MET A 1 218 ? 6.063 -1.220 0.002 1.00 97.81 218 MET A O 1
ATOM 1705 N N . LEU A 1 219 ? 6.894 0.725 -0.744 1.00 97.62 219 LEU A N 1
ATOM 1706 C CA . LEU A 1 219 ? 6.035 1.568 0.089 1.00 97.62 219 LEU A CA 1
ATOM 1707 C C . LEU A 1 219 ? 4.560 1.411 -0.287 1.00 97.62 219 LEU A C 1
ATOM 1709 O O . LEU A 1 219 ? 3.715 1.303 0.598 1.00 97.62 219 LEU A O 1
ATOM 1713 N N . GLY A 1 220 ? 4.237 1.353 -1.580 1.00 98.00 220 GLY A N 1
ATOM 1714 C CA . GLY A 1 220 ? 2.867 1.147 -2.038 1.00 98.00 220 GLY A CA 1
ATOM 1715 C C . GLY A 1 220 ? 2.306 -0.204 -1.600 1.00 98.00 220 GLY A C 1
ATOM 1716 O O . GLY A 1 220 ? 1.209 -0.270 -1.045 1.00 98.00 220 GLY A O 1
ATOM 1717 N N . SER A 1 221 ? 3.106 -1.264 -1.746 1.00 98.31 221 SER A N 1
ATOM 1718 C CA . SER A 1 221 ? 2.749 -2.607 -1.272 1.00 98.31 221 SER A CA 1
ATOM 1719 C C . SER A 1 221 ? 2.596 -2.650 0.250 1.00 98.31 221 SER A C 1
ATOM 1721 O O . SER A 1 221 ? 1.608 -3.178 0.752 1.00 98.31 221 SER A O 1
ATOM 1723 N N . LEU A 1 222 ? 3.523 -2.033 0.993 1.00 97.88 222 LEU A N 1
ATOM 1724 C CA . LEU A 1 222 ? 3.439 -1.914 2.449 1.00 97.88 222 LEU A CA 1
ATOM 1725 C C . LEU A 1 222 ? 2.179 -1.156 2.877 1.00 97.88 222 LEU A C 1
ATOM 1727 O O . LEU A 1 222 ? 1.526 -1.566 3.825 1.00 97.88 222 LEU A O 1
ATOM 1731 N N . THR A 1 223 ? 1.797 -0.095 2.165 1.00 98.25 223 THR A N 1
ATOM 1732 C CA . THR A 1 223 ? 0.584 0.681 2.467 1.00 98.25 223 THR A CA 1
ATOM 1733 C C . THR A 1 223 ? -0.682 -0.181 2.320 1.00 98.25 223 THR A C 1
ATOM 1735 O O . THR A 1 223 ? -1.562 -0.125 3.177 1.00 98.25 223 THR A O 1
ATOM 1738 N N . ILE A 1 224 ? -0.756 -1.046 1.300 1.00 98.44 224 ILE A N 1
ATOM 1739 C CA . ILE A 1 224 ? -1.847 -2.031 1.145 1.00 98.44 224 ILE A CA 1
ATOM 1740 C C . ILE A 1 224 ? -1.830 -3.061 2.282 1.00 98.44 224 ILE A C 1
ATOM 1742 O O . ILE A 1 224 ? -2.873 -3.378 2.852 1.00 98.44 224 ILE A O 1
ATOM 1746 N N . VAL A 1 225 ? -0.650 -3.562 2.659 1.00 98.31 225 VAL A N 1
ATOM 1747 C CA . VAL A 1 225 ? -0.506 -4.487 3.796 1.00 98.31 225 VAL A CA 1
ATOM 1748 C C . VAL A 1 225 ? -0.958 -3.827 5.102 1.00 98.31 225 VAL A C 1
ATOM 1750 O O . VAL A 1 225 ? -1.682 -4.453 5.871 1.00 98.31 225 VAL A O 1
ATOM 1753 N N . VAL A 1 226 ? -0.614 -2.555 5.330 1.00 98.25 226 VAL A N 1
ATOM 1754 C CA . VAL A 1 226 ? -1.085 -1.767 6.481 1.00 98.25 226 VAL A CA 1
ATOM 1755 C C . VAL A 1 226 ? -2.611 -1.698 6.494 1.00 98.25 226 VAL A C 1
ATOM 1757 O O . VAL A 1 226 ? -3.202 -1.948 7.542 1.00 98.25 226 VAL A O 1
ATOM 1760 N N . ALA A 1 227 ? -3.259 -1.460 5.347 1.00 97.56 227 ALA A N 1
ATOM 1761 C CA . ALA A 1 227 ? -4.719 -1.489 5.251 1.00 97.56 227 ALA A CA 1
ATOM 1762 C C . ALA A 1 227 ? -5.283 -2.839 5.732 1.00 97.56 227 ALA A C 1
ATOM 1764 O O . ALA A 1 227 ? -6.150 -2.874 6.606 1.00 97.56 227 ALA A O 1
ATOM 1765 N N . HIS A 1 228 ? -4.747 -3.952 5.218 1.00 97.31 228 HIS A N 1
ATOM 1766 C CA . HIS A 1 228 ? -5.187 -5.301 5.582 1.00 97.31 228 HIS A CA 1
ATOM 1767 C C . HIS A 1 228 ? -4.905 -5.671 7.048 1.00 97.31 228 HIS A C 1
ATOM 1769 O O . HIS A 1 228 ? -5.710 -6.349 7.690 1.00 97.31 228 HIS A O 1
ATOM 1775 N N . HIS A 1 229 ? -3.778 -5.229 7.597 1.00 97.62 229 HIS A N 1
ATOM 1776 C CA . HIS A 1 229 ? -3.437 -5.478 8.992 1.00 97.62 229 HIS A CA 1
ATOM 1777 C C . HIS A 1 229 ? -4.317 -4.655 9.936 1.00 97.62 229 HIS A C 1
ATOM 1779 O O . HIS A 1 229 ? -4.860 -5.209 10.882 1.00 97.62 229 HIS A O 1
ATOM 1785 N N . MET A 1 230 ? -4.536 -3.365 9.668 1.00 97.06 230 MET A N 1
ATOM 1786 C CA . MET A 1 230 ? -5.267 -2.488 10.590 1.00 97.06 230 MET A CA 1
ATOM 1787 C C . MET A 1 230 ? -6.748 -2.848 10.759 1.00 97.06 230 MET A C 1
ATOM 1789 O O . MET A 1 230 ? -7.266 -2.703 11.865 1.00 97.06 230 MET A O 1
ATOM 1793 N N . TYR A 1 231 ? -7.433 -3.327 9.713 1.00 94.12 231 TYR A N 1
ATOM 1794 C CA . TYR A 1 231 ? -8.853 -3.693 9.852 1.00 94.12 231 TYR A CA 1
ATOM 1795 C C . TYR A 1 231 ? -9.053 -5.022 10.593 1.00 94.12 231 TYR A C 1
ATOM 1797 O O . TYR A 1 231 ? -10.040 -5.197 11.303 1.00 94.12 231 TYR A O 1
ATOM 1805 N N . SER A 1 232 ? -8.113 -5.96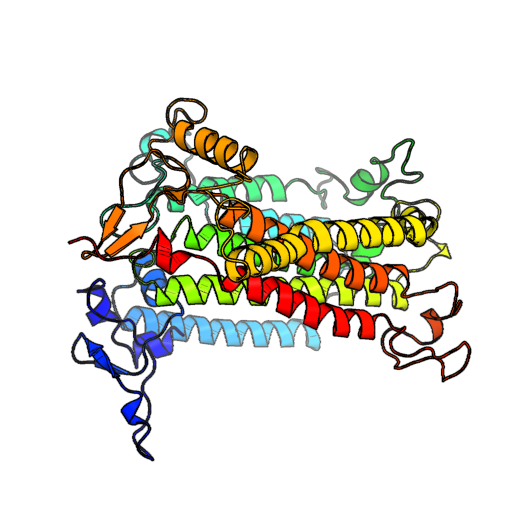0 10.429 1.00 94.38 232 SER A N 1
ATOM 1806 C CA . SER A 1 232 ? -8.171 -7.299 11.031 1.00 94.38 232 SER A CA 1
ATOM 1807 C C . SER A 1 232 ? -7.474 -7.375 12.395 1.00 94.38 232 SER A C 1
ATOM 1809 O O . SER A 1 232 ? -7.706 -8.314 13.156 1.00 94.38 232 SER A O 1
ATOM 1811 N N . MET A 1 233 ? -6.639 -6.388 12.722 1.00 96.12 233 MET A N 1
ATOM 1812 C CA . MET A 1 233 ? -5.940 -6.224 13.997 1.00 96.12 233 MET A CA 1
ATOM 1813 C C . MET A 1 233 ? -5.978 -4.740 14.413 1.00 96.12 233 MET A C 1
ATOM 1815 O O . MET A 1 233 ? -4.949 -4.066 14.328 1.00 96.12 233 MET A O 1
ATOM 1819 N N . PRO A 1 234 ? -7.145 -4.198 14.823 1.00 96.81 234 PRO A N 1
ATOM 1820 C CA . PRO A 1 234 ? -7.301 -2.778 15.151 1.00 96.81 234 PRO A CA 1
ATOM 1821 C C . PRO A 1 234 ? -6.294 -2.325 16.218 1.00 96.81 234 PRO A C 1
ATOM 1823 O O . PRO A 1 234 ? -6.418 -2.724 17.373 1.00 96.81 234 PRO A O 1
ATOM 1826 N N . PRO A 1 235 ? -5.294 -1.487 15.888 1.00 97.25 235 PRO A N 1
ATOM 1827 C CA . PRO A 1 235 ? -4.194 -1.217 16.815 1.00 97.25 235 PRO A CA 1
ATOM 1828 C C . PRO A 1 235 ? -4.536 -0.167 17.875 1.00 97.25 235 PRO A C 1
ATOM 1830 O O . PRO A 1 235 ? -3.791 -0.011 18.838 1.00 97.25 235 PRO A O 1
ATOM 1833 N N . TYR A 1 236 ? -5.638 0.569 17.700 1.00 98.06 236 TYR A N 1
ATOM 1834 C CA . TYR A 1 236 ? -5.993 1.690 18.564 1.00 98.06 236 TYR A CA 1
ATOM 1835 C C . TYR A 1 236 ? -7.267 1.419 19.383 1.00 98.06 236 TYR A C 1
ATOM 1837 O O . TYR A 1 236 ? -8.210 0.812 18.862 1.00 98.06 236 TYR A O 1
ATOM 1845 N N . PRO A 1 237 ? -7.339 1.909 20.638 1.00 97.56 237 PRO A N 1
ATOM 1846 C CA . PRO A 1 237 ? -8.523 1.790 21.483 1.00 97.56 237 PRO A CA 1
ATOM 1847 C C . PRO A 1 237 ? -9.770 2.395 20.831 1.00 97.56 237 PRO A C 1
ATOM 1849 O O . PRO A 1 237 ? -9.717 3.512 20.319 1.00 97.56 237 PRO A O 1
ATOM 1852 N N . TYR A 1 238 ? -10.897 1.683 20.894 1.00 97.56 238 TYR A N 1
ATOM 1853 C CA . TYR A 1 238 ? -12.211 2.078 20.361 1.00 97.56 238 TYR A CA 1
ATOM 1854 C C . TYR A 1 238 ? -12.256 2.305 18.843 1.00 97.56 238 TYR A C 1
ATOM 1856 O O . TYR A 1 238 ? -13.233 2.834 18.317 1.00 97.56 238 TYR A O 1
ATOM 1864 N N . LEU A 1 239 ? -11.218 1.888 18.110 1.00 97.19 239 LEU A N 1
ATOM 1865 C CA . LEU A 1 239 ? -11.191 1.974 16.651 1.00 97.19 239 LEU A CA 1
ATOM 1866 C C . LEU A 1 239 ? -12.076 0.903 16.004 1.00 97.19 239 LEU A C 1
ATOM 1868 O O . LEU A 1 239 ? -12.725 1.165 15.001 1.00 97.19 239 LEU A O 1
ATOM 1872 N N . ALA A 1 240 ? -12.099 -0.311 16.558 1.00 95.56 240 ALA A N 1
ATOM 1873 C CA . ALA A 1 240 ? -12.795 -1.456 15.967 1.00 95.56 240 ALA A CA 1
ATOM 1874 C C . ALA A 1 240 ? -14.314 -1.247 15.831 1.00 95.56 240 ALA A C 1
ATOM 1876 O O . ALA A 1 240 ? -14.917 -1.678 14.853 1.00 95.56 240 ALA A O 1
ATOM 1877 N N . THR A 1 241 ? -14.923 -0.543 16.787 1.00 95.56 241 THR A N 1
ATOM 1878 C CA . THR A 1 241 ? -16.360 -0.225 16.803 1.00 95.56 241 THR A CA 1
ATOM 1879 C C . THR A 1 241 ? -16.707 1.104 16.129 1.00 95.56 241 THR A C 1
ATOM 1881 O O . THR A 1 241 ? -17.886 1.450 16.015 1.00 95.56 241 THR A O 1
ATOM 1884 N N . ASP A 1 242 ? -15.699 1.848 15.667 1.00 96.44 242 ASP A N 1
ATOM 1885 C CA . ASP A 1 242 ? -15.854 3.008 14.791 1.00 96.44 242 ASP A CA 1
ATOM 1886 C C . ASP A 1 242 ? -15.737 2.558 13.326 1.00 96.44 242 ASP A C 1
ATOM 1888 O O . ASP A 1 242 ? -14.699 2.677 12.668 1.00 96.44 242 ASP A O 1
ATOM 1892 N N . TYR A 1 243 ? -16.835 1.991 12.823 1.00 96.12 243 TYR A N 1
ATOM 1893 C CA . TYR A 1 243 ? -16.905 1.390 11.488 1.00 96.12 243 TYR A CA 1
ATOM 1894 C C . TYR A 1 243 ? -16.584 2.382 10.366 1.00 96.12 243 TYR A C 1
ATOM 1896 O O . TYR A 1 243 ? -15.963 2.009 9.370 1.00 96.12 243 TYR A O 1
ATOM 1904 N N . GLY A 1 244 ? -16.971 3.652 10.535 1.00 95.88 244 GLY A N 1
ATOM 1905 C CA . GLY A 1 244 ? -16.673 4.706 9.569 1.00 95.88 244 GLY A CA 1
ATOM 1906 C C . GLY A 1 244 ? -15.172 4.941 9.453 1.00 95.88 244 GLY A C 1
ATOM 1907 O O . GLY A 1 244 ? -14.634 4.955 8.348 1.00 95.88 244 GLY A O 1
ATOM 1908 N N . THR A 1 245 ? -14.478 5.047 10.587 1.00 97.50 245 THR A N 1
ATOM 1909 C CA . THR A 1 245 ? -13.020 5.203 10.601 1.00 97.50 245 THR A CA 1
ATOM 1910 C C . THR A 1 245 ? -12.301 3.968 10.050 1.00 97.50 245 THR A C 1
ATOM 1912 O O . THR A 1 245 ? -11.380 4.120 9.249 1.00 97.50 245 THR A O 1
ATOM 1915 N N . GLN A 1 246 ? -12.729 2.750 10.399 1.00 96.62 246 GLN A N 1
ATOM 1916 C CA . GLN A 1 246 ? -12.148 1.517 9.844 1.00 96.62 246 GLN A CA 1
ATOM 1917 C C . GLN A 1 246 ? -12.247 1.465 8.314 1.00 96.62 246 GLN A C 1
ATOM 1919 O O . GLN A 1 246 ? -11.245 1.250 7.626 1.00 96.62 246 GLN A O 1
ATOM 1924 N N . LEU A 1 247 ? -13.439 1.730 7.770 1.00 96.75 247 LEU A N 1
ATOM 1925 C CA . LEU A 1 247 ? -13.665 1.754 6.325 1.00 96.75 247 LEU A CA 1
ATOM 1926 C C . LEU A 1 247 ? -12.843 2.850 5.634 1.00 96.75 247 LEU A C 1
ATOM 1928 O O . LEU A 1 247 ? -12.229 2.598 4.592 1.00 96.75 247 LEU A O 1
ATOM 1932 N N . SER A 1 248 ? -12.814 4.052 6.217 1.00 97.75 248 SER A N 1
ATOM 1933 C CA . SER A 1 248 ? -12.041 5.182 5.702 1.00 97.75 248 SER A CA 1
ATOM 1934 C C . SER A 1 248 ? -10.549 4.874 5.663 1.00 97.75 248 SER A C 1
ATOM 1936 O O . SER A 1 248 ? -9.923 5.071 4.623 1.00 97.75 248 SER A O 1
ATOM 1938 N N . LEU A 1 249 ? -9.972 4.356 6.753 1.00 98.19 249 LEU A N 1
ATOM 1939 C CA . LEU A 1 249 ? -8.546 4.037 6.827 1.00 98.19 249 LEU A CA 1
ATOM 1940 C C . LEU A 1 249 ? -8.163 2.923 5.853 1.00 98.19 249 LEU A C 1
ATOM 1942 O O . LEU A 1 249 ? -7.157 3.070 5.156 1.00 98.19 249 LEU A O 1
ATOM 1946 N N . PHE A 1 250 ? -8.964 1.858 5.758 1.00 98.06 250 PHE A N 1
ATOM 1947 C CA . PHE A 1 250 ? -8.734 0.782 4.795 1.00 98.06 250 PHE A CA 1
ATOM 1948 C C . PHE A 1 250 ? -8.731 1.329 3.363 1.00 98.06 250 PHE A C 1
ATOM 1950 O O . PHE A 1 250 ? -7.743 1.199 2.641 1.00 98.06 250 PHE A O 1
ATOM 1957 N N . THR A 1 251 ? -9.800 2.027 2.976 1.00 98.19 251 THR A N 1
ATOM 1958 C CA . THR A 1 251 ? -9.961 2.587 1.627 1.00 98.19 251 THR A CA 1
ATOM 1959 C C . THR A 1 251 ? -8.850 3.580 1.292 1.00 98.19 251 THR A C 1
ATOM 1961 O O . THR A 1 251 ? -8.267 3.526 0.210 1.00 98.19 251 THR A O 1
ATOM 1964 N N . HIS A 1 252 ? -8.512 4.465 2.230 1.00 98.50 252 HIS A N 1
ATOM 1965 C CA . HIS A 1 252 ? -7.460 5.464 2.074 1.00 98.50 252 HIS A CA 1
ATOM 1966 C C . HIS A 1 252 ? -6.095 4.829 1.779 1.00 98.50 252 HIS A C 1
ATOM 1968 O O . HIS A 1 252 ? -5.446 5.188 0.795 1.00 98.50 252 HIS A O 1
ATOM 1974 N N . HIS A 1 253 ? -5.678 3.858 2.595 1.00 98.56 253 HIS A N 1
ATOM 1975 C CA . HIS A 1 253 ? -4.389 3.188 2.431 1.00 98.56 253 HIS A CA 1
ATOM 1976 C C . HIS A 1 253 ? -4.353 2.315 1.167 1.00 98.56 253 HIS A C 1
ATOM 1978 O O . HIS A 1 253 ? -3.339 2.300 0.469 1.00 98.56 253 HIS A O 1
ATOM 1984 N N . MET A 1 254 ? -5.466 1.666 0.803 1.00 98.44 254 MET A N 1
ATOM 1985 C CA . MET A 1 254 ? -5.578 0.931 -0.462 1.00 98.44 254 MET A CA 1
ATOM 1986 C C . MET A 1 254 ? -5.347 1.841 -1.677 1.00 98.44 254 MET A C 1
ATOM 1988 O O . MET A 1 254 ? -4.551 1.504 -2.557 1.00 98.44 254 MET A O 1
ATOM 1992 N N . TRP A 1 255 ? -5.981 3.019 -1.710 1.00 98.69 255 TRP A N 1
ATOM 1993 C CA . TRP A 1 255 ? -5.792 3.984 -2.797 1.00 98.69 255 TRP A CA 1
ATOM 1994 C C . TRP A 1 255 ? -4.366 4.518 -2.864 1.00 98.69 255 TRP A C 1
ATOM 1996 O O . TRP A 1 255 ? -3.762 4.488 -3.937 1.00 98.69 255 TRP A O 1
ATOM 2006 N N . ILE A 1 256 ? -3.803 4.970 -1.736 1.00 98.62 256 ILE A N 1
ATOM 2007 C CA . ILE A 1 256 ? -2.413 5.448 -1.695 1.00 98.62 256 ILE A CA 1
ATOM 2008 C C . ILE A 1 256 ? -1.471 4.357 -2.202 1.00 98.62 256 ILE A C 1
ATOM 2010 O O . ILE A 1 256 ? -0.640 4.621 -3.070 1.00 98.62 256 ILE A O 1
ATOM 2014 N N . GLY A 1 257 ? -1.633 3.124 -1.721 1.00 98.56 257 GLY A N 1
ATOM 2015 C CA . GLY A 1 257 ? -0.805 2.007 -2.147 1.00 98.56 257 GLY A CA 1
ATOM 2016 C C . GLY A 1 257 ? -0.884 1.738 -3.651 1.00 98.56 257 GLY A C 1
ATOM 2017 O O . GLY A 1 257 ? 0.154 1.613 -4.303 1.00 98.56 257 GLY A O 1
ATOM 2018 N N . GLY A 1 258 ? -2.092 1.750 -4.224 1.00 98.44 258 GLY A N 1
ATOM 2019 C CA . GLY A 1 258 ? -2.303 1.625 -5.669 1.00 98.44 258 GLY A CA 1
ATOM 2020 C C . GLY A 1 258 ? -1.604 2.724 -6.479 1.00 98.44 258 GLY A C 1
ATOM 2021 O O . GLY A 1 258 ? -0.893 2.425 -7.442 1.00 98.44 258 GLY A O 1
ATOM 2022 N N . PHE A 1 259 ? -1.733 3.991 -6.068 1.00 98.81 259 PHE A N 1
ATOM 2023 C CA . PHE A 1 259 ? -1.055 5.114 -6.730 1.00 98.81 259 PHE A CA 1
ATOM 2024 C C . PHE A 1 259 ? 0.472 5.004 -6.664 1.00 98.81 259 PHE A C 1
ATOM 2026 O O . PHE A 1 259 ? 1.144 5.230 -7.674 1.00 98.81 259 PHE A O 1
ATOM 2033 N N . LEU A 1 260 ? 1.027 4.628 -5.508 1.00 98.69 260 LEU A N 1
ATOM 2034 C CA . LEU A 1 260 ? 2.470 4.447 -5.344 1.00 98.69 260 LEU A CA 1
ATOM 2035 C C . LEU A 1 260 ? 2.994 3.299 -6.226 1.00 98.69 260 LEU A C 1
ATOM 2037 O O . LEU A 1 260 ? 4.003 3.477 -6.904 1.00 98.69 260 LEU A O 1
ATOM 2041 N N . ILE A 1 261 ? 2.284 2.167 -6.317 1.00 98.75 261 ILE A N 1
ATOM 2042 C CA . ILE A 1 261 ? 2.665 1.038 -7.190 1.00 98.75 261 ILE A CA 1
ATOM 2043 C C . ILE A 1 261 ? 2.653 1.438 -8.675 1.00 98.75 261 ILE A C 1
ATOM 2045 O O . ILE A 1 261 ? 3.581 1.107 -9.414 1.00 98.75 261 ILE A O 1
ATOM 2049 N N . VAL A 1 262 ? 1.644 2.186 -9.133 1.00 98.81 262 VAL A N 1
ATOM 2050 C CA . VAL A 1 262 ? 1.623 2.696 -10.518 1.00 98.81 262 VAL A CA 1
ATOM 2051 C C . VAL A 1 262 ? 2.776 3.681 -10.753 1.00 98.81 262 VAL A C 1
ATOM 2053 O O . VAL A 1 262 ? 3.454 3.613 -11.783 1.00 98.81 262 VAL A O 1
ATOM 2056 N N . GLY A 1 263 ? 3.053 4.555 -9.780 1.00 98.62 263 GLY A N 1
ATOM 2057 C CA . GLY A 1 263 ? 4.201 5.462 -9.800 1.00 98.62 263 GLY A CA 1
ATOM 2058 C C . GLY A 1 263 ? 5.542 4.727 -9.882 1.00 98.62 263 GLY A C 1
ATOM 2059 O O . GLY A 1 263 ? 6.437 5.164 -10.606 1.00 98.62 263 GLY A O 1
ATOM 2060 N N . ALA A 1 264 ? 5.667 3.574 -9.223 1.00 98.69 264 ALA A N 1
ATOM 2061 C CA . ALA A 1 264 ? 6.849 2.726 -9.314 1.00 98.69 264 ALA A CA 1
ATOM 2062 C C . ALA A 1 264 ? 7.123 2.295 -10.759 1.00 98.69 264 ALA A C 1
ATOM 2064 O O . ALA A 1 264 ? 8.208 2.532 -11.285 1.00 98.69 264 ALA A O 1
ATOM 2065 N N . ALA A 1 265 ? 6.116 1.748 -11.443 1.00 98.56 265 ALA A N 1
ATOM 2066 C CA . ALA A 1 265 ? 6.249 1.350 -12.841 1.00 98.56 265 ALA A CA 1
ATOM 2067 C C . ALA A 1 265 ? 6.534 2.540 -13.775 1.00 98.56 265 ALA A C 1
ATOM 2069 O O . ALA A 1 265 ? 7.318 2.410 -14.718 1.00 98.56 265 ALA A O 1
ATOM 2070 N N . ALA A 1 266 ? 5.953 3.712 -13.496 1.00 98.69 266 ALA A N 1
ATOM 2071 C CA . ALA A 1 266 ? 6.266 4.934 -14.231 1.00 98.69 266 ALA A CA 1
ATOM 2072 C C . ALA A 1 266 ? 7.759 5.281 -14.122 1.00 98.69 266 ALA A C 1
ATOM 2074 O O . ALA A 1 266 ? 8.419 5.516 -15.134 1.00 98.69 266 ALA A O 1
ATOM 2075 N N . HIS A 1 267 ? 8.318 5.250 -12.910 1.00 98.81 267 HIS A N 1
ATOM 2076 C CA . HIS A 1 267 ? 9.733 5.533 -12.684 1.00 98.81 267 HIS A CA 1
ATOM 2077 C C . HIS A 1 267 ? 10.665 4.435 -13.202 1.00 98.81 267 HIS A C 1
ATOM 2079 O O . HIS A 1 267 ? 11.727 4.771 -13.725 1.00 98.81 267 HIS A O 1
ATOM 2085 N N . ALA A 1 268 ? 10.253 3.163 -13.180 1.00 98.69 268 ALA A N 1
ATOM 2086 C CA . ALA A 1 268 ? 10.971 2.085 -13.859 1.00 98.69 268 ALA A CA 1
ATOM 2087 C C . ALA A 1 268 ? 11.080 2.356 -15.366 1.00 98.69 268 ALA A C 1
ATOM 2089 O O . ALA A 1 268 ? 12.154 2.228 -15.949 1.00 98.69 268 ALA A O 1
ATOM 2090 N N . ALA A 1 269 ? 9.992 2.783 -16.008 1.00 98.56 269 ALA A N 1
ATOM 2091 C CA . ALA A 1 269 ? 10.012 3.125 -17.425 1.00 98.56 269 ALA A CA 1
ATOM 2092 C C . ALA A 1 269 ? 10.847 4.382 -17.719 1.00 98.56 269 ALA A C 1
ATOM 2094 O O . ALA A 1 269 ? 11.567 4.412 -18.717 1.00 98.56 269 ALA A O 1
ATOM 2095 N N . ILE A 1 270 ? 10.803 5.403 -16.854 1.00 98.69 270 ILE A N 1
ATOM 2096 C CA . ILE A 1 270 ? 11.666 6.588 -16.983 1.00 98.69 270 ILE A CA 1
ATOM 2097 C C . ILE A 1 270 ? 13.142 6.185 -16.882 1.00 98.69 270 ILE A C 1
ATOM 2099 O O . ILE A 1 270 ? 13.931 6.605 -17.729 1.00 98.69 270 ILE A O 1
ATOM 2103 N N . PHE A 1 271 ? 13.497 5.332 -15.915 1.00 98.44 271 PHE A N 1
ATOM 2104 C CA . PHE A 1 271 ? 14.832 4.741 -15.800 1.00 98.44 271 PHE A CA 1
ATOM 2105 C C . PHE A 1 271 ? 15.233 4.027 -17.099 1.00 98.44 271 PHE A C 1
ATOM 2107 O O . PHE A 1 271 ? 16.288 4.319 -17.659 1.00 98.44 271 PHE A O 1
ATOM 2114 N N . MET A 1 272 ? 14.365 3.162 -17.638 1.00 98.06 272 MET A N 1
ATOM 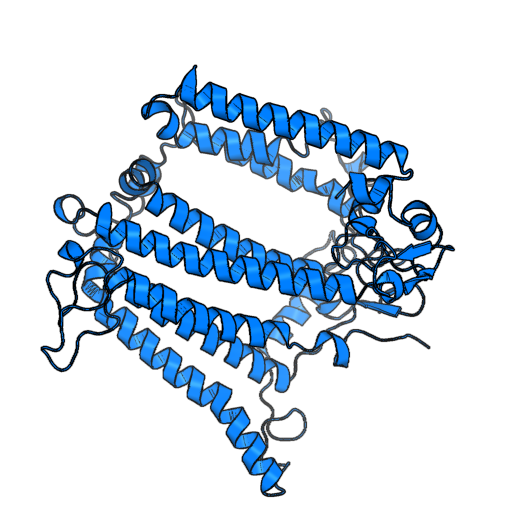2115 C CA . MET A 1 272 ? 14.634 2.435 -18.883 1.00 98.06 272 MET A CA 1
ATOM 2116 C C . MET A 1 272 ? 14.886 3.362 -20.079 1.00 98.06 272 MET A C 1
ATOM 2118 O O . MET A 1 272 ? 15.682 3.027 -20.955 1.00 98.06 272 MET A O 1
ATOM 2122 N N . VAL A 1 273 ? 14.210 4.510 -20.151 1.00 97.88 273 VAL A N 1
ATOM 2123 C CA . VAL A 1 273 ? 14.378 5.467 -21.254 1.00 97.88 273 VAL A CA 1
ATOM 2124 C C . VAL A 1 273 ? 15.632 6.320 -21.080 1.00 97.88 273 VAL A C 1
ATOM 2126 O O . VAL A 1 273 ? 16.361 6.504 -22.050 1.00 97.88 273 VAL A O 1
ATOM 2129 N N . ARG A 1 274 ? 15.868 6.861 -19.879 1.00 97.56 274 ARG A N 1
ATOM 2130 C CA . ARG A 1 274 ? 16.878 7.907 -19.650 1.00 97.56 274 ARG A CA 1
ATOM 2131 C C . ARG A 1 274 ? 18.222 7.383 -19.165 1.00 97.56 274 ARG A C 1
ATOM 2133 O O . ARG A 1 274 ? 19.249 7.820 -19.670 1.00 97.56 274 ARG A O 1
ATOM 2140 N N . ASP A 1 275 ? 18.200 6.459 -18.212 1.00 96.81 275 ASP A N 1
ATOM 2141 C CA . ASP A 1 275 ? 19.378 6.136 -17.401 1.00 96.81 275 ASP A CA 1
ATOM 2142 C C . ASP A 1 275 ? 19.921 4.730 -17.701 1.00 96.81 275 ASP A C 1
ATOM 2144 O O . ASP A 1 275 ? 21.065 4.415 -17.378 1.00 96.81 275 ASP A O 1
ATOM 2148 N N . TYR A 1 276 ? 19.114 3.861 -18.320 1.00 95.62 276 TYR A N 1
ATOM 2149 C CA . TYR A 1 276 ? 19.559 2.534 -18.731 1.00 95.62 276 TYR A CA 1
ATOM 2150 C C . TYR A 1 276 ? 20.475 2.608 -19.958 1.00 95.62 276 TYR A C 1
ATOM 2152 O O . TYR A 1 276 ? 20.062 3.008 -21.054 1.00 95.62 276 TYR A O 1
ATOM 2160 N N . ASP A 1 277 ? 21.700 2.125 -19.779 1.00 90.81 277 ASP A N 1
ATOM 2161 C CA . ASP A 1 277 ? 22.702 1.980 -20.825 1.00 90.81 277 ASP A CA 1
ATOM 2162 C C . ASP A 1 277 ? 22.938 0.488 -21.142 1.00 90.81 277 ASP A C 1
ATOM 2164 O O . ASP A 1 277 ? 23.459 -0.241 -20.301 1.00 90.81 277 ASP A O 1
ATOM 2168 N N . PRO A 1 278 ? 22.578 0.004 -22.345 1.00 86.12 278 PRO A N 1
ATOM 2169 C CA . PRO A 1 278 ? 22.798 -1.388 -22.730 1.00 86.12 278 PRO A CA 1
ATOM 2170 C C . PRO A 1 278 ? 24.275 -1.723 -22.989 1.00 86.12 278 PRO A C 1
ATOM 2172 O O . PRO A 1 278 ? 24.635 -2.897 -22.989 1.00 86.12 278 PRO A O 1
ATOM 2175 N N . THR A 1 279 ? 25.147 -0.735 -23.221 1.00 83.88 279 THR A N 1
ATOM 2176 C CA . THR A 1 279 ? 26.556 -0.991 -23.581 1.00 83.88 279 THR A CA 1
ATOM 2177 C C . THR A 1 279 ? 27.381 -1.491 -22.397 1.00 83.88 279 THR A C 1
ATOM 2179 O O . THR A 1 279 ? 28.332 -2.252 -22.567 1.00 83.88 279 THR A O 1
ATOM 2182 N N . THR A 1 280 ? 26.971 -1.124 -21.185 1.00 83.12 280 THR A N 1
ATOM 2183 C CA . THR A 1 280 ? 27.610 -1.517 -19.924 1.00 83.12 280 THR A CA 1
ATOM 2184 C C . THR A 1 280 ? 26.935 -2.723 -19.260 1.00 83.12 280 THR A C 1
ATOM 2186 O O . THR A 1 280 ? 27.389 -3.187 -18.210 1.00 83.12 280 THR A O 1
ATOM 2189 N N . ARG A 1 281 ? 25.865 -3.261 -19.865 1.00 83.56 281 ARG A N 1
ATOM 2190 C CA . ARG A 1 281 ? 24.970 -4.272 -19.277 1.00 83.56 281 ARG A CA 1
ATOM 2191 C C . ARG A 1 281 ? 24.847 -5.486 -20.183 1.00 83.56 281 ARG A C 1
ATOM 2193 O O . ARG A 1 281 ? 23.938 -5.594 -20.999 1.00 83.56 281 ARG A O 1
ATOM 2200 N N . TYR A 1 282 ? 25.789 -6.413 -20.037 1.00 85.75 282 TYR A N 1
ATOM 2201 C CA . TYR A 1 282 ? 25.812 -7.638 -20.826 1.00 85.75 282 TYR A CA 1
ATOM 2202 C C . TYR A 1 282 ? 25.515 -8.871 -19.975 1.00 85.75 282 TYR A C 1
ATOM 2204 O O . TYR A 1 282 ? 26.272 -9.211 -19.063 1.00 85.75 282 TYR A O 1
ATOM 2212 N N . ASN A 1 283 ? 24.453 -9.594 -20.344 1.00 91.38 283 ASN A N 1
ATOM 2213 C CA . ASN A 1 283 ? 24.090 -10.898 -19.791 1.00 91.38 283 ASN A CA 1
ATOM 2214 C C . ASN A 1 283 ? 23.910 -10.934 -18.261 1.00 91.38 283 ASN A C 1
ATOM 2216 O O . ASN A 1 283 ? 24.043 -12.000 -17.655 1.00 91.38 283 ASN A O 1
ATOM 2220 N N . ASP A 1 284 ? 23.591 -9.791 -17.655 1.00 94.25 284 ASP A N 1
ATOM 2221 C CA . ASP A 1 284 ? 23.059 -9.688 -16.296 1.00 94.25 284 ASP A CA 1
ATOM 2222 C C . ASP A 1 284 ? 21.551 -10.009 -16.271 1.00 94.25 284 ASP A C 1
ATOM 2224 O O . ASP A 1 284 ? 20.942 -10.336 -17.297 1.00 94.25 284 ASP A O 1
ATOM 2228 N N . LEU A 1 285 ? 20.937 -9.965 -15.087 1.00 95.81 285 LEU A N 1
ATOM 2229 C CA . LEU A 1 285 ? 19.508 -10.247 -14.927 1.00 95.81 285 LEU A CA 1
ATOM 2230 C C . LEU A 1 285 ? 18.612 -9.321 -15.765 1.00 95.81 285 LEU A C 1
ATOM 2232 O O . LEU A 1 285 ? 17.660 -9.803 -16.382 1.00 95.81 285 LEU A O 1
ATOM 2236 N N . LEU A 1 286 ? 18.906 -8.019 -15.809 1.00 94.94 286 LEU A N 1
ATOM 2237 C CA . LEU A 1 286 ? 18.056 -7.036 -16.481 1.00 94.94 286 LEU A CA 1
ATOM 2238 C C . LEU A 1 286 ? 18.121 -7.201 -18.005 1.00 94.94 286 LEU A C 1
ATOM 2240 O O . LEU A 1 286 ? 17.079 -7.264 -18.657 1.00 94.94 286 LEU A O 1
ATOM 2244 N N . ASP A 1 287 ? 19.321 -7.359 -18.566 1.00 95.31 287 ASP A N 1
ATOM 2245 C CA . ASP A 1 287 ? 19.507 -7.671 -19.986 1.00 95.31 287 ASP A CA 1
ATOM 2246 C C . ASP A 1 287 ? 18.797 -8.979 -20.369 1.00 95.31 287 ASP A C 1
ATOM 2248 O O . ASP A 1 287 ? 18.073 -9.048 -21.367 1.00 95.31 287 ASP A O 1
ATOM 2252 N N . ARG A 1 288 ? 18.933 -10.025 -19.544 1.00 95.69 288 ARG A N 1
ATOM 2253 C CA . ARG A 1 288 ? 18.257 -11.304 -19.796 1.00 95.69 288 ARG A CA 1
ATOM 2254 C C . ARG A 1 288 ? 16.748 -11.126 -19.855 1.00 95.69 288 ARG A C 1
ATOM 2256 O O . ARG A 1 288 ? 16.165 -11.592 -20.830 1.00 95.69 288 ARG A O 1
ATOM 2263 N N . VAL A 1 289 ? 16.134 -10.440 -18.886 1.00 97.06 289 VAL A N 1
ATOM 2264 C CA . VAL A 1 289 ? 14.687 -10.140 -18.871 1.00 97.06 289 VAL A CA 1
ATOM 2265 C C . VAL A 1 289 ? 14.249 -9.434 -20.156 1.00 97.06 289 VAL A C 1
ATOM 2267 O O . VAL A 1 289 ? 13.267 -9.838 -20.780 1.00 97.06 289 VAL A O 1
ATOM 2270 N N . LEU A 1 290 ? 15.007 -8.437 -20.620 1.00 96.31 290 LEU A N 1
ATOM 2271 C CA . LEU A 1 290 ? 14.693 -7.716 -21.857 1.00 96.31 290 LEU A CA 1
ATOM 2272 C C . LEU A 1 290 ? 14.750 -8.618 -23.096 1.00 96.31 290 LEU A C 1
ATOM 2274 O O . LEU A 1 290 ? 13.912 -8.477 -23.989 1.00 96.31 290 LEU A O 1
ATOM 2278 N N . ARG A 1 291 ? 15.677 -9.582 -23.144 1.00 96.12 291 ARG A N 1
ATOM 2279 C CA . ARG A 1 291 ? 15.820 -10.517 -24.274 1.00 96.12 291 ARG A CA 1
ATOM 2280 C C . ARG A 1 291 ? 14.660 -11.499 -24.437 1.00 96.12 291 ARG A C 1
ATOM 2282 O O . ARG A 1 291 ? 14.435 -11.965 -25.549 1.00 96.12 291 ARG A O 1
ATOM 2289 N N . HIS A 1 292 ? 13.910 -11.795 -23.376 1.00 97.06 292 HIS A N 1
ATOM 2290 C CA . HIS A 1 292 ? 12.727 -12.667 -23.441 1.00 97.06 292 HIS A CA 1
ATOM 2291 C C . HIS A 1 292 ? 11.429 -11.958 -23.030 1.00 97.06 292 HIS A C 1
ATOM 2293 O O . HIS A 1 292 ? 10.441 -12.607 -22.684 1.00 97.06 292 HIS A O 1
ATOM 2299 N N . ARG A 1 293 ? 11.388 -10.622 -23.135 1.00 98.19 293 ARG A N 1
ATOM 2300 C CA . ARG A 1 293 ? 10.210 -9.803 -22.802 1.00 98.19 293 ARG A CA 1
ATOM 2301 C C . ARG A 1 293 ? 8.929 -10.214 -23.533 1.00 98.19 293 ARG A C 1
ATOM 2303 O O . ARG A 1 293 ? 7.851 -10.133 -22.955 1.00 98.19 293 ARG A O 1
ATOM 2310 N N . ASP A 1 294 ? 9.037 -10.689 -24.776 1.00 98.31 294 ASP A N 1
ATOM 2311 C CA . ASP A 1 294 ? 7.885 -11.171 -25.550 1.00 98.31 294 ASP A CA 1
ATOM 2312 C C . ASP A 1 294 ? 7.272 -12.432 -24.911 1.00 98.31 294 ASP A C 1
ATOM 2314 O O . ASP A 1 294 ? 6.049 -12.574 -24.860 1.00 98.31 294 ASP A O 1
ATOM 2318 N N . ALA A 1 295 ? 8.105 -13.331 -24.374 1.00 98.50 295 ALA A N 1
ATOM 2319 C CA . ALA A 1 295 ? 7.640 -14.520 -23.664 1.00 98.50 295 ALA A CA 1
ATOM 2320 C C . ALA A 1 295 ? 6.932 -14.127 -22.360 1.00 98.50 295 ALA A C 1
ATOM 2322 O O . ALA A 1 295 ? 5.823 -14.588 -22.114 1.00 98.50 295 ALA A O 1
ATOM 2323 N N . ILE A 1 296 ? 7.514 -13.214 -21.574 1.00 98.62 296 ILE A N 1
ATOM 2324 C CA . ILE A 1 296 ? 6.904 -12.723 -20.326 1.00 98.62 296 ILE A CA 1
ATOM 2325 C C . ILE A 1 296 ? 5.516 -12.127 -20.600 1.00 98.62 296 ILE A C 1
ATOM 2327 O O . ILE A 1 296 ? 4.533 -12.526 -19.977 1.00 98.62 296 ILE A O 1
ATOM 2331 N N . ILE A 1 297 ? 5.418 -11.201 -21.561 1.00 98.69 297 ILE A N 1
ATOM 2332 C CA . ILE A 1 297 ? 4.155 -10.514 -21.858 1.00 98.69 297 ILE A CA 1
ATOM 2333 C C . ILE A 1 297 ? 3.116 -11.453 -22.480 1.00 98.69 297 ILE A C 1
ATOM 2335 O O . ILE A 1 297 ? 1.940 -11.337 -22.149 1.00 98.69 297 ILE A O 1
ATOM 2339 N N . SER A 1 298 ? 3.507 -12.401 -23.336 1.00 98.62 298 SER A N 1
ATOM 2340 C CA . SER A 1 298 ? 2.553 -13.360 -23.918 1.00 98.62 298 SER A CA 1
ATOM 2341 C C . SER A 1 298 ? 1.975 -14.331 -22.884 1.00 98.62 298 SER A C 1
ATOM 2343 O O . SER A 1 298 ? 0.767 -14.567 -22.899 1.00 98.62 298 SER A O 1
ATOM 2345 N N . HIS A 1 299 ? 2.787 -14.831 -21.948 1.00 98.75 299 HIS A N 1
ATOM 2346 C CA . HIS A 1 299 ? 2.298 -15.688 -20.863 1.00 98.75 299 HIS A CA 1
ATOM 2347 C C . HIS A 1 299 ? 1.396 -14.912 -19.903 1.00 98.75 299 HIS A C 1
ATOM 2349 O O . HIS A 1 299 ? 0.338 -15.405 -19.519 1.00 98.75 299 HIS A O 1
ATOM 2355 N N . LEU A 1 300 ? 1.770 -13.678 -19.556 1.00 98.50 300 LEU A N 1
ATOM 2356 C CA . LEU A 1 300 ? 0.946 -12.843 -18.687 1.00 98.50 300 LEU A CA 1
ATOM 2357 C C . LEU A 1 300 ? -0.374 -12.440 -19.363 1.00 98.50 300 LEU A C 1
ATOM 2359 O O . LEU A 1 300 ? -1.410 -12.416 -18.705 1.00 98.50 300 LEU A O 1
ATOM 2363 N N . ASN A 1 301 ? -0.369 -12.201 -20.678 1.00 98.69 301 ASN A N 1
ATOM 2364 C CA . ASN A 1 301 ? -1.591 -11.999 -21.456 1.00 98.69 301 ASN A CA 1
ATOM 2365 C C . ASN A 1 301 ? -2.509 -13.231 -21.394 1.00 98.69 301 ASN A C 1
ATOM 2367 O O . ASN A 1 301 ? -3.685 -13.103 -21.065 1.00 98.69 301 ASN A O 1
ATOM 2371 N N . TRP A 1 302 ? -1.966 -14.430 -21.639 1.00 98.75 302 TRP A N 1
ATOM 2372 C CA . TRP A 1 302 ? -2.724 -15.677 -21.502 1.00 98.75 302 TRP A CA 1
ATOM 2373 C C . TRP A 1 302 ? -3.318 -15.834 -20.097 1.00 98.75 302 TRP A C 1
ATOM 2375 O O . TRP A 1 302 ? -4.509 -16.114 -19.972 1.00 98.75 302 TRP A O 1
ATOM 2385 N N . ALA A 1 303 ? -2.528 -15.584 -19.049 1.00 98.62 303 ALA A N 1
ATOM 2386 C CA . ALA A 1 303 ? -2.995 -15.668 -17.669 1.00 98.62 303 ALA A CA 1
ATOM 2387 C C . ALA A 1 303 ? -4.129 -14.668 -17.381 1.00 98.62 303 ALA A C 1
ATOM 2389 O O . ALA A 1 303 ? -5.107 -15.029 -16.734 1.00 98.62 303 ALA A O 1
ATOM 2390 N N . CYS A 1 304 ? -4.048 -13.439 -17.903 1.00 98.69 304 CYS A N 1
ATOM 2391 C CA . CYS A 1 304 ? -5.117 -12.445 -17.765 1.00 98.69 304 CYS A CA 1
ATOM 2392 C C . CYS A 1 304 ? -6.411 -12.891 -18.457 1.00 98.69 304 CYS A C 1
ATOM 2394 O O . CYS A 1 304 ? -7.487 -12.752 -17.881 1.00 98.69 304 CYS A O 1
ATOM 2396 N N . ILE A 1 305 ? -6.317 -13.453 -19.666 1.00 98.62 305 ILE A N 1
ATOM 2397 C CA . ILE A 1 305 ? -7.475 -13.987 -20.398 1.00 98.62 305 ILE A CA 1
ATOM 2398 C C . ILE A 1 305 ? -8.088 -15.163 -19.629 1.00 98.62 305 ILE A C 1
ATOM 2400 O O . ILE A 1 305 ? -9.300 -15.203 -19.420 1.00 98.62 305 ILE A O 1
ATOM 2404 N N . PHE A 1 306 ? -7.251 -16.096 -19.167 1.00 98.75 306 PHE A N 1
ATOM 2405 C CA . PHE A 1 306 ? -7.678 -17.235 -18.362 1.00 98.75 306 PHE A CA 1
ATOM 2406 C C . PHE A 1 306 ? -8.411 -16.778 -17.098 1.00 98.75 306 PHE A C 1
ATOM 2408 O O . PHE A 1 306 ? -9.546 -17.197 -16.873 1.00 98.75 306 PHE A O 1
ATOM 2415 N N . LEU A 1 307 ? -7.803 -15.882 -16.317 1.00 98.56 307 LEU A N 1
ATOM 2416 C CA . LEU A 1 307 ? -8.402 -15.344 -15.100 1.00 98.56 307 LEU A CA 1
ATOM 2417 C C . LEU A 1 307 ? -9.706 -14.605 -15.402 1.00 98.56 307 LEU A C 1
ATOM 2419 O O . LEU A 1 307 ? -10.674 -14.817 -14.685 1.00 98.56 307 LEU A O 1
ATOM 2423 N N . GLY A 1 308 ? -9.780 -13.806 -16.469 1.00 98.00 308 GLY A N 1
ATOM 2424 C CA . GLY A 1 308 ? -11.008 -13.107 -16.860 1.00 98.00 308 GLY A CA 1
ATOM 2425 C C . GLY A 1 308 ? -12.174 -14.064 -17.131 1.00 98.00 308 GLY A C 1
ATOM 2426 O O . GLY A 1 308 ? -13.258 -13.893 -16.573 1.00 98.00 308 GLY A O 1
ATOM 2427 N N . PHE A 1 309 ? -11.945 -15.121 -17.917 1.00 98.56 309 PHE A N 1
ATOM 2428 C CA . PHE A 1 309 ? -12.978 -16.126 -18.197 1.00 98.56 309 PHE A CA 1
ATOM 2429 C C . PHE A 1 309 ? -13.369 -16.949 -16.962 1.00 98.56 309 PHE A C 1
ATOM 2431 O O . PHE A 1 309 ? -14.552 -17.197 -16.754 1.00 98.56 309 PHE A O 1
ATOM 2438 N N . HIS A 1 310 ? -12.407 -17.332 -16.120 1.00 98.44 310 HIS A N 1
ATOM 2439 C CA . HIS A 1 310 ? -12.641 -18.223 -14.972 1.00 98.44 310 HIS A CA 1
ATOM 2440 C C . HIS A 1 310 ? -12.900 -17.478 -13.652 1.00 98.44 310 HIS A C 1
ATOM 2442 O O . HIS A 1 310 ? -12.915 -18.094 -12.590 1.00 98.44 310 HIS A O 1
ATOM 2448 N N . SER A 1 311 ? -13.109 -16.162 -13.701 1.00 97.94 311 SER A N 1
ATOM 2449 C CA . SER A 1 311 ? -13.576 -15.363 -12.563 1.00 97.94 311 SER A CA 1
ATOM 2450 C C . SER A 1 311 ? -14.839 -14.599 -12.944 1.00 97.94 311 SER A C 1
ATOM 2452 O O . SER A 1 311 ? -15.935 -14.992 -12.559 1.00 97.94 311 SER A O 1
ATOM 2454 N N . PHE A 1 312 ? -14.721 -13.567 -13.780 1.00 97.81 312 PHE A N 1
ATOM 2455 C CA . PHE A 1 312 ? -15.851 -12.745 -14.208 1.00 97.81 312 PHE A CA 1
ATOM 2456 C C . PHE A 1 312 ? -16.877 -13.540 -15.025 1.00 97.81 312 PHE A C 1
ATOM 2458 O O . PHE A 1 312 ? -18.079 -13.357 -14.849 1.00 97.81 312 PHE A O 1
ATOM 2465 N N . GLY A 1 313 ? -16.425 -14.495 -15.843 1.00 98.06 313 GLY A N 1
ATOM 2466 C CA . GLY A 1 313 ? -17.329 -15.402 -16.557 1.00 98.06 313 GLY A CA 1
ATOM 2467 C C . GLY A 1 313 ? -18.235 -16.226 -15.631 1.00 98.06 313 GLY A C 1
ATOM 2468 O O . GLY A 1 313 ? -19.371 -16.514 -16.002 1.00 98.06 313 GLY A O 1
ATOM 2469 N N . LEU A 1 314 ? -17.793 -16.536 -14.404 1.00 97.88 314 LEU A N 1
ATOM 2470 C CA . LEU A 1 314 ? -18.610 -17.251 -13.414 1.00 97.88 314 LEU A CA 1
ATOM 2471 C C . LEU A 1 314 ? -19.747 -16.379 -12.863 1.00 97.88 314 LEU A C 1
ATOM 2473 O O . LEU A 1 314 ? -20.825 -16.896 -12.579 1.00 97.88 314 LEU A O 1
ATOM 2477 N N . TYR A 1 315 ? -19.546 -15.060 -12.767 1.00 97.75 315 TYR A N 1
ATOM 2478 C CA . TYR A 1 315 ? -20.619 -14.127 -12.413 1.00 97.75 315 TYR A CA 1
ATOM 2479 C C . TYR A 1 315 ? -21.680 -14.063 -13.518 1.00 97.75 315 TYR A C 1
ATOM 2481 O O . TYR A 1 315 ? -22.861 -14.216 -13.225 1.00 97.75 315 TYR A O 1
ATOM 2489 N N . ILE A 1 316 ? -21.266 -13.957 -14.789 1.00 98.44 316 ILE A N 1
ATOM 2490 C CA . ILE A 1 316 ? -22.197 -13.983 -15.935 1.00 98.44 316 ILE A CA 1
ATOM 2491 C C . ILE A 1 316 ? -22.973 -15.308 -15.983 1.00 98.44 316 ILE A C 1
ATOM 2493 O O . ILE A 1 316 ? -24.182 -15.317 -16.230 1.00 98.44 316 ILE A O 1
ATOM 2497 N N . HIS A 1 317 ? -22.293 -16.435 -15.736 1.00 98.38 317 HIS A N 1
ATOM 2498 C CA . HIS A 1 317 ? -22.936 -17.747 -15.617 1.00 98.38 317 HIS A CA 1
ATOM 2499 C C . HIS A 1 317 ? -24.002 -17.743 -14.518 1.00 98.38 317 HIS A C 1
ATOM 2501 O O . HIS A 1 317 ? -25.140 -18.128 -14.779 1.00 98.38 317 HIS A O 1
ATOM 2507 N N . ASN A 1 318 ? -23.661 -17.265 -13.319 1.00 98.00 318 ASN A N 1
ATOM 2508 C CA . ASN A 1 318 ? -24.585 -17.195 -12.188 1.00 98.00 318 ASN A CA 1
ATOM 2509 C C . ASN A 1 318 ? -25.802 -16.306 -12.474 1.00 98.00 318 ASN A C 1
ATOM 2511 O O . ASN A 1 318 ? -26.924 -16.729 -12.197 1.00 98.00 318 ASN A O 1
ATOM 2515 N N . ASP A 1 319 ? -25.604 -15.128 -13.071 1.00 98.25 319 ASP A N 1
ATOM 2516 C CA . ASP A 1 319 ? -26.703 -14.241 -13.470 1.00 98.25 319 ASP A CA 1
ATOM 2517 C C . ASP A 1 319 ? -27.623 -14.925 -14.487 1.00 98.25 319 ASP A C 1
ATOM 2519 O O . ASP A 1 319 ? -28.847 -14.894 -14.350 1.00 98.25 319 ASP A O 1
ATOM 2523 N N . THR A 1 320 ? -27.043 -15.614 -15.473 1.00 98.38 320 THR A N 1
ATOM 2524 C CA . THR A 1 320 ? -27.805 -16.334 -16.500 1.00 98.38 320 THR A CA 1
ATOM 2525 C C . THR A 1 320 ? -28.598 -17.495 -15.898 1.00 98.38 320 THR A C 1
ATOM 2527 O O . THR A 1 320 ? -29.786 -17.634 -16.178 1.00 98.38 320 THR A O 1
ATOM 2530 N N . MET A 1 321 ? -27.982 -18.323 -15.048 1.00 98.00 321 MET A N 1
ATOM 2531 C CA . MET A 1 321 ? -28.668 -19.454 -14.410 1.00 98.00 321 MET A CA 1
ATOM 2532 C C . MET A 1 321 ? -29.769 -18.989 -13.455 1.00 98.00 321 MET A C 1
ATOM 2534 O O . MET A 1 321 ? -30.859 -19.562 -13.458 1.00 98.00 321 MET A O 1
ATOM 2538 N N . SER A 1 322 ? -29.524 -17.919 -12.696 1.00 97.00 322 SER A N 1
ATOM 2539 C CA . SER A 1 322 ? -30.534 -17.298 -11.837 1.00 97.00 322 SER A CA 1
ATOM 2540 C C . SER A 1 322 ? -31.722 -16.780 -12.656 1.00 97.00 322 SER A C 1
ATOM 2542 O O . SER A 1 322 ? -32.869 -17.129 -12.373 1.00 97.00 322 SER A O 1
ATOM 2544 N N . ALA A 1 323 ? -31.461 -16.041 -13.742 1.00 97.81 323 ALA A N 1
ATOM 2545 C CA . ALA A 1 323 ? -32.498 -15.512 -14.631 1.00 97.81 323 ALA A CA 1
ATOM 2546 C C . ALA A 1 323 ? -33.308 -16.612 -15.342 1.00 97.81 323 ALA A C 1
ATOM 2548 O O . ALA A 1 323 ? -34.503 -16.445 -15.580 1.00 97.81 323 ALA A O 1
ATOM 2549 N N . LEU A 1 324 ? -32.684 -17.753 -15.647 1.00 98.12 324 LEU A N 1
ATOM 2550 C CA . LEU A 1 324 ? -33.351 -18.933 -16.207 1.00 98.12 324 LEU A CA 1
ATOM 2551 C C . LEU A 1 324 ? -34.128 -19.755 -15.160 1.00 98.12 324 LEU A C 1
ATOM 2553 O O . LEU A 1 324 ? -34.679 -20.800 -15.504 1.00 98.12 324 LEU A O 1
ATOM 2557 N N . GLY A 1 325 ? -34.167 -19.324 -13.894 1.00 97.12 325 GLY A N 1
ATOM 2558 C CA . GLY A 1 325 ? -34.852 -20.041 -12.818 1.00 97.12 325 GLY A CA 1
ATOM 2559 C C . GLY A 1 325 ? -34.161 -21.348 -12.423 1.00 97.12 325 GLY A C 1
ATOM 2560 O O . GLY A 1 325 ? -34.826 -22.286 -11.988 1.00 97.12 325 GLY A O 1
ATOM 2561 N N . ARG A 1 326 ? -32.835 -21.429 -12.589 1.00 97.50 326 ARG A N 1
ATOM 2562 C CA . ARG A 1 326 ? -32.009 -22.616 -12.316 1.00 97.50 326 ARG A CA 1
ATOM 2563 C C . ARG A 1 326 ? -30.990 -22.370 -11.190 1.00 97.50 326 ARG A C 1
ATOM 2565 O O . ARG A 1 326 ? -29.785 -22.478 -11.423 1.00 97.50 326 ARG A O 1
ATOM 2572 N N . PRO A 1 327 ? -31.427 -22.054 -9.955 1.00 95.25 327 PRO A N 1
ATOM 2573 C CA . PRO A 1 327 ? -30.508 -21.758 -8.855 1.00 95.25 327 PRO A CA 1
ATOM 2574 C C . PRO A 1 327 ? -29.618 -22.946 -8.458 1.00 95.25 327 PRO A C 1
ATOM 2576 O O . PRO A 1 327 ? -28.513 -22.746 -7.963 1.00 95.25 327 PRO A O 1
ATOM 2579 N N . GLN A 1 328 ? -30.056 -24.181 -8.716 1.00 95.62 328 GLN A N 1
ATOM 2580 C CA . GLN A 1 328 ? -29.269 -25.395 -8.475 1.00 95.62 328 GLN A CA 1
ATOM 2581 C C . GLN A 1 328 ? -28.033 -25.530 -9.380 1.00 95.62 328 GLN A C 1
ATOM 2583 O O . GLN A 1 328 ? -27.138 -26.309 -9.070 1.00 95.62 328 GLN A O 1
ATOM 2588 N N . ASP A 1 329 ? -27.978 -24.784 -10.487 1.00 97.31 329 ASP A N 1
ATOM 2589 C CA . ASP A 1 329 ? -26.869 -24.807 -11.448 1.00 97.31 329 ASP A CA 1
ATOM 2590 C C . ASP A 1 329 ? -25.907 -23.613 -11.263 1.00 97.31 329 ASP A C 1
ATOM 2592 O O . ASP A 1 329 ? -25.020 -23.374 -12.089 1.00 97.31 329 ASP A O 1
ATOM 2596 N N . MET A 1 330 ? -26.089 -22.837 -10.189 1.00 97.38 330 MET A N 1
ATOM 2597 C CA . MET A 1 330 ? -25.232 -21.707 -9.834 1.00 97.38 330 MET A CA 1
ATOM 2598 C C . MET A 1 330 ? -23.999 -22.153 -9.043 1.00 97.38 330 MET A C 1
ATOM 2600 O O . MET A 1 330 ? -24.043 -23.106 -8.262 1.00 97.38 330 MET A O 1
ATOM 2604 N N . PHE A 1 331 ? -22.917 -21.388 -9.179 1.00 97.75 331 PHE A N 1
ATOM 2605 C CA . PHE A 1 331 ? -21.774 -21.450 -8.278 1.00 97.75 331 PHE A CA 1
ATOM 2606 C C . PHE A 1 331 ? -22.089 -20.685 -6.990 1.00 97.75 331 PHE A C 1
ATOM 2608 O O . PHE A 1 331 ? -22.052 -19.451 -6.969 1.00 97.75 331 PHE A O 1
ATOM 2615 N N . SER A 1 332 ? -22.436 -21.408 -5.927 1.00 95.69 332 SER A N 1
ATOM 2616 C CA . SER A 1 332 ? -22.826 -20.855 -4.627 1.00 95.69 332 SER A CA 1
ATOM 2617 C C . SER A 1 332 ? -22.584 -21.869 -3.506 1.00 95.69 332 SER A C 1
ATOM 2619 O O . SER A 1 332 ? -22.351 -23.051 -3.757 1.00 95.69 332 SER A O 1
ATOM 2621 N N . ASP A 1 333 ? -22.697 -21.429 -2.251 1.00 94.75 333 ASP A N 1
ATOM 2622 C CA . ASP A 1 333 ? -22.547 -22.324 -1.097 1.00 94.75 333 ASP A CA 1
ATOM 2623 C C . ASP A 1 333 ? -23.681 -23.360 -0.971 1.00 94.75 333 ASP A C 1
ATOM 2625 O O . ASP A 1 333 ? -23.513 -24.373 -0.295 1.00 94.75 333 ASP A O 1
ATOM 2629 N N . THR A 1 334 ? -24.823 -23.154 -1.636 1.00 93.88 334 THR A N 1
ATOM 2630 C CA . THR A 1 334 ? -25.996 -24.046 -1.566 1.00 93.88 334 THR A CA 1
ATOM 2631 C C . THR A 1 334 ? -26.169 -24.952 -2.786 1.00 93.88 334 THR A C 1
ATOM 2633 O O . THR A 1 334 ? -27.026 -25.834 -2.761 1.00 93.88 334 THR A O 1
ATOM 2636 N N . ALA A 1 335 ? -25.377 -24.747 -3.840 1.00 94.19 335 ALA A N 1
ATOM 2637 C CA . ALA A 1 335 ? -25.445 -25.494 -5.091 1.00 94.19 335 ALA A CA 1
ATOM 2638 C C . ALA A 1 335 ? -24.052 -26.024 -5.472 1.00 94.19 335 ALA A C 1
ATOM 2640 O O . ALA A 1 335 ? -23.508 -26.880 -4.770 1.00 94.19 335 ALA A O 1
ATOM 2641 N N . ILE A 1 336 ? -23.452 -25.536 -6.563 1.00 96.25 336 ILE A N 1
ATOM 2642 C CA . ILE A 1 336 ? -22.111 -25.951 -6.982 1.00 96.25 336 ILE A CA 1
ATOM 2643 C C . ILE A 1 336 ? -21.076 -25.138 -6.199 1.00 96.25 336 ILE A C 1
ATOM 2645 O O . ILE A 1 336 ? -20.826 -23.970 -6.488 1.00 96.25 336 ILE A O 1
ATOM 2649 N N . GLN A 1 337 ? -20.460 -25.759 -5.199 1.00 97.38 337 GLN A N 1
ATOM 2650 C CA . GLN A 1 337 ? -19.533 -25.067 -4.306 1.00 97.38 337 GLN A CA 1
ATOM 2651 C C . GLN A 1 337 ? -18.133 -24.931 -4.914 1.00 97.38 337 GLN A C 1
ATOM 2653 O O . GLN A 1 337 ? -17.561 -25.902 -5.411 1.00 97.38 337 GLN A O 1
ATOM 2658 N N . LEU A 1 338 ? -17.539 -23.744 -4.780 1.00 97.38 338 LEU A N 1
ATOM 2659 C CA . LEU A 1 338 ? -16.123 -23.496 -5.067 1.00 97.38 338 LEU A CA 1
ATOM 2660 C C . LEU A 1 338 ? -15.462 -22.949 -3.801 1.00 97.38 338 LEU A C 1
ATOM 2662 O O . LEU A 1 338 ? -15.300 -21.744 -3.635 1.00 97.38 338 LEU A O 1
ATOM 2666 N N . GLN A 1 339 ? -15.128 -23.844 -2.871 1.00 96.94 339 GLN A N 1
ATOM 2667 C CA . GLN A 1 339 ? -14.612 -23.449 -1.561 1.00 96.94 339 GLN A CA 1
ATOM 2668 C C . GLN A 1 339 ? -13.127 -23.045 -1.617 1.00 96.94 339 GLN A C 1
ATOM 2670 O O . GLN A 1 339 ? -12.315 -23.752 -2.227 1.00 96.94 339 GLN A O 1
ATOM 2675 N N . PRO A 1 340 ? -12.716 -21.962 -0.929 1.00 97.06 340 PRO A N 1
ATOM 2676 C CA . PRO A 1 340 ? -11.320 -21.545 -0.834 1.00 97.06 340 PRO A CA 1
ATOM 2677 C C . PRO A 1 340 ? -10.562 -22.376 0.218 1.00 97.06 340 PRO A C 1
ATOM 2679 O O . PRO A 1 340 ? -10.083 -21.855 1.226 1.00 97.06 340 PRO A O 1
ATOM 2682 N N . VAL A 1 341 ? -10.422 -23.682 -0.031 1.00 97.88 341 VAL A N 1
ATOM 2683 C CA . VAL A 1 341 ? -9.881 -24.665 0.931 1.00 97.88 341 VAL A CA 1
ATOM 2684 C C . VAL A 1 341 ? -8.487 -24.315 1.455 1.00 97.88 341 VAL A C 1
ATOM 2686 O O . VAL A 1 341 ? -8.193 -24.536 2.627 1.00 97.88 341 VAL A O 1
ATOM 2689 N N . PHE A 1 342 ? -7.631 -23.709 0.627 1.00 98.06 342 PHE A N 1
ATOM 2690 C CA . PHE A 1 342 ? -6.300 -23.278 1.061 1.00 98.06 342 PHE A CA 1
ATOM 2691 C C . PHE A 1 342 ? -6.364 -22.118 2.058 1.00 98.06 342 PHE A C 1
ATOM 2693 O O . PHE A 1 342 ? -5.609 -22.106 3.026 1.00 98.06 342 PHE A O 1
ATOM 2700 N N . ALA A 1 343 ? -7.281 -21.167 1.867 1.00 96.44 343 ALA A N 1
ATOM 2701 C CA . ALA A 1 343 ? -7.453 -20.057 2.800 1.00 96.44 343 ALA A CA 1
ATOM 2702 C C . ALA A 1 343 ? -8.066 -20.536 4.125 1.00 96.44 343 ALA A C 1
ATOM 2704 O O . ALA A 1 343 ? -7.602 -20.136 5.189 1.00 96.44 343 ALA A O 1
ATOM 2705 N N . GLN A 1 344 ? -9.034 -21.456 4.065 1.00 96.19 344 GLN A N 1
ATOM 2706 C CA . GLN A 1 344 ? -9.614 -22.105 5.248 1.00 96.19 344 GLN A CA 1
ATOM 2707 C C . GLN A 1 344 ? -8.562 -22.921 6.023 1.00 96.19 344 GLN A C 1
ATOM 2709 O O . GLN A 1 344 ? -8.521 -22.897 7.251 1.00 96.19 344 GLN A O 1
ATOM 2714 N N . TRP A 1 345 ? -7.652 -23.604 5.321 1.00 97.12 345 TRP A N 1
ATOM 2715 C CA . TRP A 1 345 ? -6.532 -24.312 5.948 1.00 97.12 345 TRP A CA 1
ATOM 2716 C C . TRP A 1 345 ? -5.568 -23.363 6.680 1.00 97.12 345 TRP A C 1
ATOM 2718 O O . TRP A 1 345 ? -5.159 -23.649 7.810 1.00 97.12 345 TRP A O 1
ATOM 2728 N N . ILE A 1 346 ? -5.251 -22.206 6.086 1.00 96.81 346 ILE A N 1
ATOM 2729 C CA . ILE A 1 346 ? -4.451 -21.164 6.750 1.00 96.81 346 ILE A CA 1
ATOM 2730 C C . ILE A 1 346 ? -5.193 -20.584 7.963 1.00 96.81 346 ILE A C 1
ATOM 2732 O O . ILE A 1 346 ? -4.585 -20.448 9.023 1.00 96.81 346 ILE A O 1
ATOM 2736 N N . GLN A 1 347 ? -6.500 -20.312 7.847 1.00 94.56 347 GLN A N 1
ATOM 2737 C CA . GLN A 1 347 ? -7.342 -19.881 8.973 1.00 94.56 347 GLN A CA 1
ATOM 2738 C C . GLN A 1 347 ? -7.240 -20.858 10.148 1.00 94.56 347 GLN A C 1
ATOM 2740 O O . GLN A 1 347 ? -6.904 -20.446 11.255 1.00 94.56 347 GLN A O 1
ATOM 2745 N N . ASN A 1 348 ? -7.412 -22.156 9.893 1.00 94.56 348 ASN A N 1
ATOM 2746 C CA . ASN A 1 348 ? -7.306 -23.188 10.925 1.00 94.56 348 ASN A CA 1
ATOM 2747 C C . ASN A 1 348 ? -5.907 -23.254 11.549 1.00 94.56 348 ASN A C 1
ATOM 2749 O O . ASN A 1 348 ? -5.779 -23.384 12.765 1.00 94.56 348 ASN A O 1
ATOM 2753 N N . THR A 1 349 ? -4.856 -23.126 10.737 1.00 95.12 349 THR A N 1
ATOM 2754 C CA . THR A 1 349 ? -3.469 -23.135 11.226 1.00 95.12 349 THR A CA 1
ATOM 2755 C C . THR A 1 349 ? -3.210 -21.972 12.185 1.00 95.12 349 THR A C 1
ATOM 2757 O O . THR A 1 349 ? -2.602 -22.162 13.234 1.00 95.12 349 THR A O 1
ATOM 2760 N N . HIS A 1 350 ? -3.698 -20.771 11.863 1.00 94.81 350 HIS A N 1
ATOM 2761 C CA . HIS A 1 350 ? -3.533 -19.593 12.718 1.00 94.81 350 HIS A CA 1
ATOM 2762 C C . HIS A 1 350 ? -4.455 -19.601 13.944 1.00 94.81 350 HIS A C 1
ATOM 2764 O O . HIS A 1 350 ? -4.039 -19.165 15.017 1.00 94.81 350 HIS A O 1
ATOM 2770 N N . ALA A 1 351 ? -5.680 -20.112 13.811 1.00 92.69 351 ALA A N 1
ATOM 2771 C CA . ALA A 1 351 ? -6.616 -20.263 14.924 1.00 92.69 351 ALA A CA 1
ATOM 2772 C C . ALA A 1 351 ? -6.084 -21.236 15.991 1.00 92.69 351 ALA A C 1
ATOM 2774 O O . ALA A 1 351 ? -6.230 -20.981 17.182 1.00 92.69 351 ALA A O 1
ATOM 2775 N N . LEU A 1 352 ? -5.419 -22.316 15.565 1.00 93.56 352 LEU A N 1
ATOM 2776 C CA . LEU A 1 352 ? -4.846 -23.347 16.440 1.00 93.56 352 LEU A CA 1
ATOM 2777 C C . LEU A 1 352 ? -3.388 -23.082 16.848 1.00 93.56 352 LEU A C 1
ATOM 2779 O O . LEU A 1 352 ? -2.783 -23.910 17.526 1.00 93.56 352 LEU A O 1
ATOM 2783 N N . ALA A 1 353 ? -2.798 -21.957 16.435 1.00 93.94 353 ALA A N 1
ATOM 2784 C CA . ALA A 1 353 ? -1.409 -21.641 16.758 1.00 93.94 353 ALA A CA 1
ATOM 2785 C C . ALA A 1 353 ? -1.137 -21.473 18.272 1.00 93.94 353 ALA A C 1
ATOM 2787 O O . ALA A 1 353 ? -0.111 -21.990 18.732 1.00 93.94 353 ALA A O 1
ATOM 2788 N N . PRO A 1 354 ? -1.993 -20.786 19.062 1.00 93.19 354 PRO A N 1
ATOM 2789 C CA . PRO A 1 354 ? -1.758 -20.594 20.495 1.00 93.19 354 PRO A CA 1
ATOM 2790 C C . PRO A 1 354 ? -1.651 -21.925 21.244 1.00 93.19 354 PRO A C 1
ATOM 2792 O O . PRO A 1 354 ? -2.466 -22.824 21.055 1.00 93.19 354 PRO A O 1
ATOM 2795 N N . GLY A 1 355 ? -0.623 -22.071 22.082 1.00 90.88 355 GLY A N 1
ATOM 2796 C CA . GLY A 1 355 ? -0.380 -23.299 22.850 1.00 90.88 355 GLY A CA 1
ATOM 2797 C C . GLY A 1 355 ? 0.209 -24.474 22.052 1.00 90.88 355 GLY A C 1
ATOM 2798 O O . GLY A 1 355 ? 0.674 -25.433 22.665 1.00 90.88 355 GLY A O 1
ATOM 2799 N N . ALA A 1 356 ? 0.253 -24.396 20.716 1.00 93.69 356 ALA A N 1
ATOM 2800 C CA . ALA A 1 356 ? 0.841 -25.415 19.844 1.00 93.69 356 ALA A CA 1
ATOM 2801 C C . ALA A 1 356 ? 2.081 -24.881 19.111 1.00 93.69 356 ALA A C 1
ATOM 2803 O O . ALA A 1 356 ? 3.194 -24.963 19.626 1.00 93.69 356 ALA A O 1
ATOM 2804 N N . THR A 1 357 ? 1.915 -24.303 17.918 1.00 96.06 357 THR A N 1
ATOM 2805 C CA . THR A 1 357 ? 3.034 -23.728 17.147 1.00 96.06 357 THR A CA 1
ATOM 2806 C C . THR A 1 357 ? 3.504 -22.381 17.701 1.00 96.06 357 THR A C 1
ATOM 2808 O O . THR A 1 357 ? 4.600 -21.938 17.368 1.00 96.06 357 THR A O 1
ATOM 2811 N N . ALA A 1 358 ? 2.712 -21.751 18.574 1.00 94.19 358 ALA A N 1
ATOM 2812 C CA . ALA A 1 358 ? 3.068 -20.574 19.360 1.00 94.19 358 ALA A CA 1
ATOM 2813 C C . ALA A 1 358 ? 2.765 -20.802 20.862 1.00 94.19 358 ALA A C 1
ATOM 2815 O O . ALA A 1 358 ? 1.794 -20.251 21.385 1.00 94.19 358 ALA A O 1
ATOM 2816 N N . PRO A 1 359 ? 3.586 -21.589 21.592 1.00 93.25 359 PRO A N 1
ATOM 2817 C CA . PRO A 1 359 ? 3.317 -21.944 22.993 1.00 93.25 359 PRO A CA 1
ATOM 2818 C C . PRO A 1 359 ? 3.248 -20.756 23.961 1.00 93.25 359 PRO A C 1
ATOM 2820 O O . PRO A 1 359 ? 2.576 -20.836 24.981 1.00 93.25 359 PRO A O 1
ATOM 2823 N N . GLY A 1 360 ? 3.959 -19.663 23.659 1.00 89.38 360 GLY A N 1
ATOM 2824 C CA . GLY A 1 360 ? 3.980 -18.454 24.489 1.00 89.38 360 GLY A CA 1
ATOM 2825 C C . GLY A 1 360 ? 2.831 -17.475 24.228 1.00 89.38 360 GLY A C 1
ATOM 2826 O O . GLY A 1 360 ? 2.711 -16.504 24.969 1.00 89.38 360 GLY A O 1
ATOM 2827 N N . ALA A 1 361 ? 2.020 -17.694 23.186 1.00 89.62 361 ALA A N 1
ATOM 2828 C CA . ALA A 1 361 ? 0.873 -16.848 22.858 1.00 89.62 361 ALA A CA 1
ATOM 2829 C C . ALA A 1 361 ? -0.383 -17.331 23.589 1.00 89.62 361 ALA A C 1
ATOM 2831 O O . ALA A 1 361 ? -0.650 -18.533 23.630 1.00 89.62 361 ALA A O 1
ATOM 2832 N N . THR A 1 362 ? -1.181 -16.398 24.114 1.00 88.50 362 THR A N 1
ATOM 2833 C CA . THR A 1 362 ? -2.443 -16.738 24.799 1.00 88.50 362 THR A CA 1
ATOM 2834 C C . THR A 1 362 ? -3.652 -16.759 23.864 1.00 88.50 362 THR A C 1
ATOM 2836 O O . THR A 1 362 ? -4.589 -17.514 24.100 1.00 88.50 362 THR A O 1
ATOM 2839 N N . ALA A 1 363 ? -3.622 -15.977 22.785 1.00 89.94 363 ALA A N 1
ATOM 2840 C CA . ALA A 1 363 ? -4.660 -15.922 21.764 1.00 89.94 363 ALA A CA 1
ATOM 2841 C C . ALA A 1 363 ? -4.043 -15.833 20.361 1.00 89.94 363 ALA A C 1
ATOM 2843 O O . ALA A 1 363 ? -2.845 -15.586 20.196 1.00 89.94 363 ALA A O 1
ATOM 2844 N N . SER A 1 364 ? -4.866 -16.065 19.337 1.00 89.62 364 SER A N 1
ATOM 2845 C CA . SER A 1 364 ? -4.441 -16.003 17.938 1.00 89.62 364 SER A CA 1
ATOM 2846 C C . SER A 1 364 ? -4.070 -14.572 17.529 1.00 89.62 364 SER A C 1
ATOM 2848 O O . SER A 1 364 ? -4.445 -13.587 18.167 1.00 89.62 364 SER A O 1
ATOM 2850 N N . THR A 1 365 ? -3.325 -14.437 16.429 1.00 89.69 365 THR A N 1
ATOM 2851 C CA . THR A 1 365 ? -2.866 -13.130 15.924 1.00 89.69 365 THR A CA 1
ATOM 2852 C C . THR A 1 365 ? -4.025 -12.186 15.574 1.00 89.69 365 THR A C 1
ATOM 2854 O O . THR A 1 365 ? -3.890 -10.974 15.678 1.00 89.69 365 THR A O 1
ATOM 2857 N N . SER A 1 366 ? -5.170 -12.735 15.167 1.00 92.25 366 SER A N 1
ATOM 2858 C CA . SER A 1 366 ? -6.406 -12.000 14.891 1.00 92.25 366 SER A CA 1
ATOM 2859 C C . SER A 1 366 ? -7.608 -12.903 15.159 1.00 92.25 366 SER A C 1
ATOM 2861 O O . SER A 1 366 ? -7.583 -14.090 14.838 1.00 92.25 366 SER A O 1
ATOM 2863 N N . LEU A 1 367 ? -8.703 -12.331 15.661 1.00 89.69 367 LEU A N 1
ATOM 2864 C CA . LEU A 1 367 ? -9.959 -13.068 15.858 1.00 89.69 367 LEU A CA 1
ATOM 2865 C C . LEU A 1 367 ? -10.625 -13.466 14.529 1.00 89.69 367 LEU A C 1
ATOM 2867 O O . LEU A 1 367 ? -11.477 -14.350 14.509 1.00 89.69 367 LEU A O 1
ATOM 2871 N N . THR A 1 368 ? -10.209 -12.863 13.409 1.00 89.81 368 THR A N 1
ATOM 2872 C CA . THR A 1 368 ? -10.742 -13.171 12.069 1.00 89.81 368 THR A CA 1
ATOM 2873 C C . THR A 1 368 ? -10.452 -14.598 11.602 1.00 89.81 368 THR A C 1
ATOM 2875 O O . THR A 1 368 ? -11.192 -15.110 10.761 1.00 89.81 368 THR A O 1
ATOM 2878 N N . TRP A 1 369 ? -9.412 -15.252 12.138 1.00 87.81 369 TRP A N 1
ATOM 2879 C CA . TRP A 1 369 ? -9.034 -16.622 11.772 1.00 87.81 369 TRP A CA 1
ATOM 2880 C C . TRP A 1 369 ? -10.029 -17.682 12.267 1.00 87.81 369 TRP A C 1
ATOM 2882 O O . TRP A 1 369 ? -10.081 -18.765 11.694 1.00 87.81 369 TRP A O 1
ATOM 2892 N N . GLY A 1 370 ? -10.813 -17.382 13.309 1.00 78.50 370 GLY A N 1
ATOM 2893 C CA . GLY A 1 370 ? -11.638 -18.360 14.024 1.00 78.50 370 GLY A CA 1
ATOM 2894 C C . GLY A 1 370 ? -11.030 -18.814 15.356 1.00 78.50 370 GLY A C 1
ATOM 2895 O O . GLY A 1 370 ? -9.892 -18.481 15.683 1.00 78.50 370 GLY A O 1
ATOM 2896 N N . GLY A 1 371 ? -11.818 -19.548 16.149 1.00 66.25 371 GLY A N 1
ATOM 2897 C CA . GLY A 1 371 ? -11.382 -20.173 17.409 1.00 66.25 371 GLY A CA 1
ATOM 2898 C C . GLY A 1 371 ? -11.329 -19.267 18.649 1.00 66.25 371 GLY A C 1
ATOM 2899 O O . GLY A 1 371 ? -11.099 -19.780 19.738 1.00 66.25 371 GLY A O 1
ATOM 2900 N N . GLY A 1 372 ? -11.552 -17.957 18.505 1.00 67.56 372 GLY A N 1
ATOM 2901 C CA . GLY A 1 372 ? -11.660 -17.006 19.619 1.00 67.56 372 GLY A CA 1
ATOM 2902 C C . GLY A 1 372 ? -13.091 -16.512 19.840 1.00 67.56 372 GLY A C 1
ATOM 2903 O O . GLY A 1 372 ? -13.898 -16.507 18.907 1.00 67.56 372 GLY A O 1
ATOM 2904 N N . ASP A 1 373 ? -13.388 -16.077 21.065 1.00 71.94 373 ASP A N 1
ATOM 2905 C CA . ASP A 1 373 ? -14.685 -15.500 21.421 1.00 71.94 373 ASP A CA 1
ATOM 2906 C C . ASP A 1 373 ? -14.907 -14.136 20.748 1.00 71.94 373 ASP A C 1
ATOM 2908 O O . ASP A 1 373 ? -13.975 -13.367 20.492 1.00 71.94 373 ASP A O 1
ATOM 2912 N N . LEU A 1 374 ? -16.176 -13.833 20.472 1.00 82.44 374 LEU A N 1
ATOM 2913 C CA . LEU A 1 374 ? -16.628 -12.541 19.963 1.00 82.44 374 LEU A CA 1
ATOM 2914 C C . LEU A 1 374 ? -16.196 -11.410 20.907 1.00 82.44 374 LEU A C 1
ATOM 2916 O O . LEU A 1 374 ? -16.561 -11.413 22.082 1.00 82.44 374 LEU A O 1
ATOM 2920 N N . VAL A 1 375 ? -15.495 -10.401 20.381 1.00 87.50 375 VAL A N 1
ATOM 2921 C CA . VAL A 1 375 ? -15.191 -9.180 21.141 1.00 87.50 375 VAL A CA 1
ATOM 2922 C C . VAL A 1 375 ? -16.186 -8.093 20.771 1.00 87.50 375 VAL A C 1
ATOM 2924 O O . VAL A 1 375 ? -16.374 -7.763 19.596 1.00 87.50 375 VAL A O 1
ATOM 2927 N N . ALA A 1 376 ? -16.812 -7.519 21.792 1.00 91.00 376 ALA A N 1
ATOM 2928 C CA . ALA A 1 376 ? -17.823 -6.489 21.655 1.00 91.00 376 ALA A CA 1
ATOM 2929 C C . ALA A 1 376 ? -17.566 -5.338 22.617 1.00 91.00 376 ALA A C 1
ATOM 2931 O O . ALA A 1 376 ? -17.213 -5.556 23.772 1.00 91.00 376 ALA A O 1
ATOM 2932 N N . VAL A 1 377 ? -17.789 -4.115 22.144 1.00 92.44 377 VAL A N 1
ATOM 2933 C CA . VAL A 1 377 ? -17.595 -2.892 22.926 1.00 92.44 377 VAL A CA 1
ATOM 2934 C C . VAL A 1 377 ? -18.795 -1.982 22.690 1.00 92.44 377 VAL A C 1
ATOM 2936 O O . VAL A 1 377 ? -19.177 -1.730 21.549 1.00 92.44 377 VAL A O 1
ATOM 2939 N N . GLY A 1 378 ? -19.437 -1.518 23.766 1.00 87.38 378 GLY A N 1
ATOM 2940 C CA . GLY A 1 378 ? -20.591 -0.614 23.672 1.00 87.38 378 GLY A CA 1
ATOM 2941 C C . GLY A 1 378 ? -21.766 -1.175 22.855 1.00 87.38 378 GLY A C 1
ATOM 2942 O O . GLY A 1 378 ? -22.369 -0.447 22.071 1.00 87.38 378 GLY A O 1
ATOM 2943 N N . GLY A 1 379 ? -22.046 -2.481 22.964 1.00 90.56 379 GLY A N 1
ATOM 2944 C CA . GLY A 1 379 ? -23.125 -3.148 22.217 1.00 90.56 379 GLY A CA 1
ATOM 2945 C C . GLY A 1 379 ? -22.856 -3.328 20.717 1.00 90.56 379 GLY A C 1
ATOM 2946 O O . GLY A 1 379 ? -23.740 -3.763 19.982 1.00 90.56 379 GLY A O 1
ATOM 2947 N N . LYS A 1 380 ? -21.645 -3.014 20.243 1.00 93.06 380 LYS A N 1
ATOM 2948 C CA . LYS A 1 380 ? -21.210 -3.215 18.856 1.00 93.06 380 LYS A CA 1
ATOM 2949 C C . LYS A 1 380 ? -20.168 -4.316 18.782 1.00 93.06 380 LYS A C 1
ATOM 2951 O O . LYS A 1 380 ? -19.309 -4.430 19.657 1.00 93.06 380 LYS A O 1
ATOM 2956 N N . VAL A 1 381 ? -20.207 -5.089 17.705 1.00 92.75 381 VAL A N 1
ATOM 2957 C CA . VAL A 1 381 ? -19.163 -6.071 17.415 1.00 92.75 381 VAL A CA 1
ATOM 2958 C C . VAL A 1 381 ? -17.878 -5.343 17.025 1.00 92.75 381 VAL A C 1
ATOM 2960 O O . VAL A 1 381 ? -17.890 -4.539 16.091 1.00 92.75 381 VAL A O 1
ATOM 2963 N N . ALA A 1 382 ? -16.782 -5.617 17.733 1.00 90.06 382 ALA A N 1
ATOM 2964 C CA . ALA A 1 382 ? -15.456 -5.103 17.401 1.00 90.06 382 ALA A CA 1
ATOM 2965 C C . ALA A 1 382 ? -14.803 -5.962 16.309 1.00 90.06 382 ALA A C 1
ATOM 2967 O O . ALA A 1 382 ? -14.356 -5.440 15.290 1.00 90.06 382 ALA A O 1
ATOM 2968 N N . LEU A 1 383 ? -14.775 -7.283 16.505 1.00 88.19 383 LEU A N 1
ATOM 2969 C CA . LEU A 1 383 ? -14.229 -8.231 15.537 1.00 88.19 383 LEU A CA 1
ATOM 2970 C C . LEU A 1 383 ? -14.822 -9.628 15.759 1.00 88.19 383 LEU A C 1
ATOM 2972 O O . LEU A 1 383 ? -15.053 -10.026 16.901 1.00 88.19 383 LEU A O 1
ATOM 2976 N N . LEU A 1 384 ? -15.029 -10.374 14.671 1.00 86.69 384 LEU A N 1
ATOM 2977 C CA . LEU A 1 384 ? -15.468 -11.770 14.701 1.00 86.69 384 LEU A CA 1
ATOM 2978 C C . LEU A 1 384 ? -14.778 -12.603 13.607 1.00 86.69 384 LEU A C 1
ATOM 2980 O O . LEU A 1 384 ? -14.182 -12.020 12.692 1.00 86.69 384 LEU A O 1
ATOM 2984 N N . PRO A 1 385 ? -14.834 -13.946 13.693 1.00 89.88 385 PRO A N 1
ATOM 2985 C CA . PRO A 1 385 ? -14.328 -14.825 12.644 1.00 89.88 385 PRO A CA 1
ATOM 2986 C C . PRO A 1 385 ? -14.941 -14.496 11.282 1.00 89.88 385 PRO A C 1
ATOM 2988 O O . PRO A 1 385 ? -16.154 -14.360 11.170 1.00 89.88 385 PRO A O 1
ATOM 2991 N N . ILE A 1 386 ? -14.124 -14.395 10.234 1.00 90.62 386 ILE A N 1
ATOM 2992 C CA . ILE A 1 386 ? -14.620 -14.095 8.884 1.00 90.62 386 ILE A CA 1
ATOM 2993 C C . ILE A 1 386 ? -14.684 -15.411 8.105 1.00 90.62 386 ILE A C 1
ATOM 2995 O O . ILE A 1 386 ? -13.638 -15.871 7.631 1.00 90.62 386 ILE A O 1
ATOM 2999 N N . PRO A 1 387 ? -15.861 -16.052 7.973 1.00 90.62 387 PRO A N 1
ATOM 3000 C CA . PRO A 1 387 ? -15.971 -17.272 7.191 1.00 90.62 387 PRO A CA 1
ATOM 3001 C C . PRO A 1 387 ? -15.679 -16.973 5.719 1.00 90.62 387 PRO A C 1
ATOM 3003 O O . PRO A 1 387 ? -16.069 -15.932 5.191 1.00 90.62 387 PRO A O 1
ATOM 3006 N N . LEU A 1 388 ? -14.988 -17.897 5.055 1.00 93.88 388 LEU A N 1
ATOM 3007 C CA . LEU A 1 388 ? -14.660 -17.790 3.637 1.00 93.88 388 LEU A CA 1
ATOM 3008 C C . LEU A 1 388 ? -15.438 -18.851 2.866 1.00 93.88 388 LEU A C 1
ATOM 3010 O O . LEU A 1 388 ? -15.182 -20.041 3.050 1.00 93.88 388 LEU A O 1
ATOM 3014 N N . GLY A 1 389 ? -16.367 -18.411 2.019 1.00 95.25 389 GLY A N 1
ATOM 3015 C CA . GLY A 1 389 ? -17.207 -19.287 1.198 1.00 95.25 389 GLY A CA 1
ATOM 3016 C C . GLY A 1 389 ? -16.936 -19.164 -0.301 1.00 95.25 389 GLY A C 1
ATOM 3017 O O . GLY A 1 389 ? -15.945 -18.573 -0.743 1.00 95.25 389 GLY A O 1
ATOM 3018 N N . THR A 1 390 ? -17.872 -19.667 -1.105 1.00 96.62 390 THR A N 1
ATOM 3019 C CA . THR A 1 390 ? -17.818 -19.600 -2.574 1.00 96.62 390 THR A CA 1
ATOM 3020 C C . THR A 1 390 ? -17.799 -18.154 -3.074 1.00 96.62 390 THR A C 1
ATOM 3022 O O . THR A 1 390 ? -17.046 -17.818 -3.986 1.00 96.62 390 THR A O 1
ATOM 3025 N N . ALA A 1 391 ? -18.564 -17.256 -2.445 1.00 95.38 391 ALA A N 1
ATOM 3026 C CA . ALA A 1 391 ? -18.554 -15.835 -2.800 1.00 95.38 391 ALA A CA 1
ATOM 3027 C C . ALA A 1 391 ? -17.168 -15.190 -2.592 1.00 95.38 391 ALA A C 1
ATOM 3029 O O . ALA A 1 391 ? -16.719 -14.398 -3.424 1.00 95.38 391 ALA A O 1
ATOM 3030 N N . ASP A 1 392 ? -16.466 -15.563 -1.516 1.00 95.50 392 ASP A N 1
ATOM 3031 C CA . ASP A 1 392 ? -15.102 -15.107 -1.258 1.00 95.50 392 ASP A CA 1
ATOM 3032 C C . ASP A 1 392 ? -14.123 -15.682 -2.286 1.00 95.50 392 ASP A C 1
ATOM 3034 O O . ASP A 1 392 ? -13.268 -14.952 -2.785 1.00 95.50 392 ASP A O 1
ATOM 3038 N N . PHE A 1 393 ? -14.264 -16.954 -2.664 1.00 97.44 393 PHE A N 1
ATOM 3039 C CA . PHE A 1 393 ? -13.452 -17.548 -3.727 1.00 97.44 393 PHE A CA 1
ATOM 3040 C C . PHE A 1 393 ? -13.574 -16.760 -5.039 1.00 97.44 393 PHE A C 1
ATOM 3042 O O . PHE A 1 393 ? -12.554 -16.402 -5.635 1.00 97.44 393 PHE A O 1
ATOM 3049 N N . LEU A 1 394 ? -14.801 -16.437 -5.462 1.00 97.19 394 LEU A N 1
ATOM 3050 C CA . LEU A 1 394 ? -15.052 -15.699 -6.701 1.00 97.19 394 LEU A CA 1
ATOM 3051 C C . LEU A 1 394 ? -14.411 -14.303 -6.677 1.00 97.19 394 LEU A C 1
ATOM 3053 O O . LEU A 1 394 ? -13.662 -13.957 -7.593 1.00 97.19 394 LEU A O 1
ATOM 3057 N N . VAL A 1 395 ? -14.630 -13.521 -5.613 1.00 96.69 395 VAL A N 1
ATOM 3058 C CA . VAL A 1 395 ? -14.112 -12.142 -5.546 1.00 96.69 395 VAL A CA 1
ATOM 3059 C C . VAL A 1 395 ? -12.582 -12.096 -5.454 1.00 96.69 395 VAL A C 1
ATOM 3061 O O . VAL A 1 395 ? -11.958 -11.241 -6.078 1.00 96.69 395 VAL A O 1
ATOM 3064 N N . HIS A 1 396 ? -11.939 -13.050 -4.769 1.00 97.50 396 HIS A N 1
ATOM 3065 C CA . HIS A 1 396 ? -10.472 -13.108 -4.726 1.00 97.50 396 HIS A CA 1
ATOM 3066 C C . HIS A 1 396 ? -9.863 -13.426 -6.100 1.00 97.50 396 HIS A C 1
ATOM 3068 O O . HIS A 1 396 ? -8.794 -12.905 -6.425 1.00 97.50 396 HIS A O 1
ATOM 3074 N N . HIS A 1 397 ? -10.546 -14.209 -6.942 1.00 98.25 397 HIS A N 1
ATOM 3075 C CA . HIS A 1 397 ? -10.106 -14.428 -8.322 1.00 98.25 397 HIS A CA 1
ATOM 3076 C C . HIS A 1 397 ? -10.331 -13.197 -9.210 1.00 98.25 397 HIS A C 1
ATOM 3078 O O . HIS A 1 397 ? -9.516 -12.950 -10.099 1.00 98.25 397 HIS A O 1
ATOM 3084 N N . ILE A 1 398 ? -11.351 -12.374 -8.935 1.00 98.38 398 ILE A N 1
ATOM 3085 C CA . ILE A 1 398 ? -11.487 -11.053 -9.569 1.00 98.38 398 ILE A CA 1
ATOM 3086 C C . ILE A 1 398 ? -10.328 -10.139 -9.156 1.00 98.38 398 ILE A C 1
ATOM 3088 O O . ILE A 1 398 ? -9.728 -9.512 -10.025 1.00 98.38 398 ILE A O 1
ATOM 3092 N N . HIS A 1 399 ? -9.951 -10.105 -7.872 1.00 98.25 399 HIS A N 1
ATOM 3093 C CA . HIS A 1 399 ? -8.779 -9.339 -7.425 1.00 98.25 399 HIS A CA 1
ATOM 3094 C C . HIS A 1 399 ? -7.507 -9.803 -8.142 1.00 98.25 399 HIS A C 1
ATOM 3096 O O . HIS A 1 399 ? -6.737 -8.984 -8.641 1.00 98.25 399 HIS A O 1
ATOM 3102 N N . ALA A 1 400 ? -7.295 -11.120 -8.238 1.00 98.56 400 ALA A N 1
ATOM 3103 C CA . ALA A 1 400 ? -6.169 -11.671 -8.978 1.00 98.56 400 ALA A CA 1
ATOM 3104 C C . ALA A 1 400 ? -6.207 -11.214 -10.443 1.00 98.56 400 ALA A C 1
ATOM 3106 O O . ALA A 1 400 ? -5.208 -10.695 -10.937 1.00 98.56 400 ALA A O 1
ATOM 3107 N N . PHE A 1 401 ? -7.350 -11.335 -11.119 1.00 98.69 401 PHE A N 1
ATOM 3108 C CA . PHE A 1 401 ? -7.534 -10.873 -12.493 1.00 98.69 401 PHE A CA 1
ATOM 3109 C C . PHE A 1 401 ? -7.167 -9.390 -12.666 1.00 98.69 401 PHE A C 1
ATOM 3111 O O . PHE A 1 401 ? -6.303 -9.064 -13.483 1.00 98.69 401 PHE A O 1
ATOM 3118 N N . THR A 1 402 ? -7.764 -8.487 -11.885 1.00 98.62 402 THR A N 1
ATOM 3119 C CA . THR A 1 402 ? -7.554 -7.039 -12.040 1.00 98.62 402 THR A CA 1
ATOM 3120 C C . THR A 1 402 ? -6.119 -6.618 -11.720 1.00 98.62 402 THR A C 1
ATOM 3122 O O . THR A 1 402 ? -5.558 -5.767 -12.418 1.00 98.62 402 THR A O 1
ATOM 3125 N N . ILE A 1 403 ? -5.482 -7.248 -10.726 1.00 98.69 403 ILE A N 1
ATOM 3126 C CA . ILE A 1 403 ? -4.066 -7.018 -10.403 1.00 98.69 403 ILE A CA 1
ATOM 3127 C C . ILE A 1 403 ? -3.174 -7.491 -11.556 1.00 98.69 403 ILE A C 1
ATOM 3129 O O . ILE A 1 403 ? -2.309 -6.736 -11.997 1.00 98.69 403 ILE A O 1
ATOM 3133 N N . HIS A 1 404 ? -3.393 -8.697 -12.094 1.00 98.81 404 HIS A N 1
ATOM 3134 C CA . HIS A 1 404 ? -2.569 -9.229 -13.185 1.00 98.81 404 HIS A CA 1
ATOM 3135 C C . HIS A 1 404 ? -2.688 -8.390 -14.460 1.00 98.81 404 HIS A C 1
ATOM 3137 O O . HIS A 1 404 ? -1.674 -8.152 -15.115 1.00 98.81 404 HIS A O 1
ATOM 3143 N N . VAL A 1 405 ? -3.878 -7.872 -14.784 1.00 98.88 405 VAL A N 1
ATOM 3144 C CA . VAL A 1 405 ? -4.047 -6.959 -15.927 1.00 98.88 405 VAL A CA 1
ATOM 3145 C C . VAL A 1 405 ? -3.332 -5.627 -15.681 1.00 98.88 405 VAL A C 1
ATOM 3147 O O . VAL A 1 405 ? -2.662 -5.110 -16.577 1.00 98.88 405 VAL A O 1
ATOM 3150 N N . THR A 1 406 ? -3.398 -5.092 -14.459 1.00 98.75 406 THR A N 1
ATOM 3151 C CA . THR A 1 406 ? -2.640 -3.886 -14.084 1.00 98.75 406 THR A CA 1
ATOM 3152 C C . THR A 1 406 ? -1.136 -4.117 -14.264 1.00 98.75 406 THR A C 1
ATOM 3154 O O . THR A 1 406 ? -0.457 -3.321 -14.915 1.00 98.75 406 THR A O 1
ATOM 3157 N N . VAL A 1 407 ? -0.613 -5.248 -13.775 1.00 98.81 407 VAL A N 1
ATOM 3158 C CA . VAL A 1 407 ? 0.795 -5.641 -13.949 1.00 98.81 407 VAL A CA 1
ATOM 3159 C C . VAL A 1 407 ? 1.139 -5.832 -15.426 1.00 98.81 407 VAL A C 1
ATOM 3161 O O . VAL A 1 407 ? 2.186 -5.356 -15.853 1.00 98.81 407 VAL A O 1
ATOM 3164 N N . LEU A 1 408 ? 0.272 -6.458 -16.228 1.00 98.81 408 LEU A N 1
ATOM 3165 C CA . LEU A 1 408 ? 0.478 -6.648 -17.668 1.00 98.81 408 LEU A CA 1
ATOM 3166 C C . LEU A 1 408 ? 0.722 -5.319 -18.377 1.00 98.81 408 LEU A C 1
ATOM 3168 O O . LEU A 1 408 ? 1.688 -5.188 -19.130 1.00 98.81 408 LEU A O 1
ATOM 3172 N N . ILE A 1 409 ? -0.135 -4.333 -18.121 1.00 98.81 409 ILE A N 1
ATOM 3173 C CA . ILE A 1 409 ? -0.050 -3.011 -18.744 1.00 98.81 409 ILE A CA 1
ATOM 3174 C C . ILE A 1 409 ? 1.236 -2.304 -18.313 1.00 98.81 409 ILE A C 1
ATOM 3176 O O . ILE A 1 409 ? 2.012 -1.856 -19.162 1.00 98.81 409 ILE A O 1
ATOM 3180 N N . LEU A 1 410 ? 1.488 -2.241 -17.005 1.00 98.81 410 LEU A N 1
ATOM 3181 C CA . LEU A 1 410 ? 2.634 -1.532 -16.443 1.00 98.81 410 LEU A CA 1
ATOM 3182 C C . LEU A 1 410 ? 3.966 -2.177 -16.851 1.00 98.81 410 LEU A C 1
ATOM 3184 O O . LEU A 1 410 ? 4.860 -1.494 -17.353 1.00 98.81 410 LEU A O 1
ATOM 3188 N N . LEU A 1 411 ? 4.086 -3.500 -16.718 1.00 98.75 411 LEU A N 1
ATOM 3189 C CA . LEU A 1 411 ? 5.293 -4.245 -17.073 1.00 98.75 411 LEU A CA 1
ATOM 3190 C C . LEU A 1 411 ? 5.572 -4.174 -18.576 1.00 98.75 411 LEU A C 1
ATOM 3192 O O . LEU A 1 411 ? 6.719 -3.977 -18.979 1.00 98.75 411 LEU A O 1
ATOM 3196 N N . LYS A 1 412 ? 4.536 -4.258 -19.422 1.00 98.81 412 LYS A N 1
ATOM 3197 C CA . LYS A 1 412 ? 4.687 -4.036 -20.866 1.00 98.81 412 LYS A CA 1
ATOM 3198 C C . LYS A 1 412 ? 5.200 -2.624 -21.156 1.00 98.81 412 LYS A C 1
ATOM 3200 O O . LYS A 1 412 ? 6.085 -2.471 -21.996 1.00 98.81 412 LYS A O 1
ATOM 3205 N N . GLY A 1 413 ? 4.697 -1.613 -20.447 1.00 98.44 413 GLY A N 1
ATOM 3206 C CA . GLY A 1 413 ? 5.177 -0.234 -20.550 1.00 98.44 413 GLY A CA 1
ATOM 3207 C C . GLY A 1 413 ? 6.673 -0.108 -20.270 1.00 98.44 413 GLY A C 1
ATOM 3208 O O . GLY A 1 413 ? 7.385 0.520 -21.050 1.00 98.44 413 GLY A O 1
ATOM 3209 N N . VAL A 1 414 ? 7.166 -0.768 -19.218 1.00 98.69 414 VAL A N 1
ATOM 3210 C CA . VAL A 1 414 ? 8.590 -0.774 -18.840 1.00 98.69 414 VAL A CA 1
ATOM 3211 C C . VAL A 1 414 ? 9.446 -1.542 -19.856 1.00 98.69 414 VAL A C 1
ATOM 3213 O O . VAL A 1 414 ? 10.416 -1.000 -20.387 1.00 98.69 414 VAL A O 1
ATOM 3216 N N . LEU A 1 415 ? 9.082 -2.788 -20.179 1.00 98.50 415 LEU A N 1
ATOM 3217 C CA . LEU A 1 415 ? 9.900 -3.671 -21.026 1.00 98.50 415 LEU A CA 1
ATOM 3218 C C . LEU A 1 415 ? 9.980 -3.213 -22.491 1.00 98.50 415 LEU A C 1
ATOM 3220 O O . LEU A 1 415 ? 10.960 -3.508 -23.182 1.00 98.50 415 LEU A O 1
ATOM 3224 N N . PHE A 1 416 ? 8.965 -2.495 -22.979 1.00 98.50 416 PHE A N 1
ATOM 3225 C CA . PHE A 1 416 ? 8.883 -1.990 -24.356 1.00 98.50 416 PHE A CA 1
ATOM 3226 C C . PHE A 1 416 ? 9.092 -0.472 -24.458 1.00 98.50 416 PHE A C 1
ATOM 3228 O O . PHE A 1 416 ? 8.803 0.111 -25.510 1.00 98.50 416 PHE A O 1
ATOM 3235 N N . ALA A 1 417 ? 9.603 0.165 -23.396 1.00 98.12 417 ALA A N 1
ATOM 3236 C CA . ALA A 1 417 ? 9.865 1.603 -23.362 1.00 98.12 417 ALA A CA 1
ATOM 3237 C C . ALA A 1 417 ? 10.939 2.023 -24.378 1.00 98.12 417 ALA A C 1
ATOM 3239 O O . ALA A 1 417 ? 10.791 3.027 -25.066 1.00 98.12 417 ALA A O 1
ATOM 3240 N N . ARG A 1 418 ? 12.011 1.228 -24.504 1.00 97.69 418 ARG A N 1
ATOM 3241 C CA . ARG A 1 418 ? 13.160 1.557 -25.366 1.00 97.69 418 ARG A CA 1
ATOM 3242 C C . ARG A 1 418 ? 12.975 1.165 -26.825 1.00 97.69 418 ARG A C 1
ATOM 3244 O O . ARG A 1 418 ? 13.471 1.839 -27.717 1.00 97.69 418 ARG A O 1
ATOM 3251 N N . SER A 1 419 ? 12.315 0.039 -27.065 1.00 97.69 419 SER A N 1
ATOM 3252 C CA . SER A 1 419 ? 12.150 -0.520 -28.404 1.00 97.69 419 SER A CA 1
ATOM 3253 C C . SER A 1 419 ? 10.998 -1.510 -28.431 1.00 97.69 419 SER A C 1
ATOM 3255 O O . SER A 1 419 ? 10.629 -2.100 -27.414 1.00 97.69 419 SER A O 1
ATOM 3257 N N . SER A 1 420 ? 10.449 -1.721 -29.617 1.00 97.81 420 SER A N 1
ATOM 3258 C CA . SER A 1 420 ? 9.448 -2.741 -29.913 1.00 97.81 420 SER A CA 1
ATOM 3259 C C . SER A 1 420 ? 9.637 -3.226 -31.348 1.00 97.81 420 SER A C 1
ATOM 3261 O O . SER A 1 420 ? 10.371 -2.603 -32.111 1.00 97.81 420 SER A O 1
ATOM 3263 N N . ARG A 1 421 ? 8.951 -4.302 -31.745 1.00 97.19 421 ARG A N 1
ATOM 3264 C CA . ARG A 1 421 ? 8.968 -4.751 -33.149 1.00 97.19 421 ARG A CA 1
ATOM 3265 C C . ARG A 1 421 ? 8.380 -3.706 -34.110 1.00 97.19 421 ARG A C 1
ATOM 3267 O O . ARG A 1 421 ? 8.789 -3.654 -35.259 1.00 97.19 421 ARG A O 1
ATOM 3274 N N . LEU A 1 422 ? 7.438 -2.885 -33.635 1.00 96.75 422 LEU A N 1
ATOM 3275 C CA . LEU A 1 422 ? 6.759 -1.859 -34.434 1.00 96.75 422 LEU A CA 1
ATOM 3276 C C . LEU A 1 422 ? 7.578 -0.566 -34.564 1.00 96.75 422 LEU A C 1
ATOM 3278 O O . LEU A 1 422 ? 7.648 0.013 -35.643 1.00 96.75 422 LEU A O 1
ATOM 3282 N N . ILE A 1 423 ? 8.180 -0.125 -33.455 1.00 97.25 423 ILE A N 1
ATOM 3283 C CA . ILE A 1 423 ? 9.001 1.091 -33.353 1.00 97.25 423 ILE A CA 1
ATOM 3284 C C . ILE A 1 423 ? 10.329 0.690 -32.692 1.00 97.25 423 ILE A C 1
ATOM 3286 O O . ILE A 1 423 ? 10.367 0.539 -31.458 1.00 97.25 423 ILE A O 1
ATOM 3290 N N . PRO A 1 424 ? 11.384 0.433 -33.486 1.00 96.31 424 PRO A N 1
ATOM 3291 C CA . PRO A 1 424 ? 12.683 -0.011 -32.978 1.00 96.31 424 PRO A CA 1
ATOM 3292 C C . PRO A 1 424 ? 13.426 1.059 -32.170 1.00 96.31 424 PRO A C 1
ATOM 3294 O O . PRO A 1 424 ? 14.094 0.733 -31.194 1.00 96.31 424 PRO A O 1
ATOM 3297 N N . ASP A 1 425 ? 13.270 2.326 -32.539 1.00 95.88 425 ASP A N 1
ATOM 3298 C CA . ASP A 1 425 ? 13.993 3.494 -32.028 1.00 95.88 425 ASP A CA 1
ATOM 3299 C C . ASP A 1 425 ? 13.186 4.306 -31.001 1.00 95.88 425 ASP A C 1
ATOM 3301 O O . ASP A 1 425 ? 13.441 5.487 -30.774 1.00 95.88 425 ASP A O 1
ATOM 3305 N N . LYS A 1 426 ? 12.227 3.661 -30.324 1.00 97.69 426 LYS A N 1
ATOM 3306 C CA . LYS A 1 426 ? 11.298 4.315 -29.388 1.00 97.69 426 LYS A CA 1
ATOM 3307 C C . LYS A 1 426 ? 12.001 5.113 -28.280 1.00 97.69 426 LYS A C 1
ATOM 3309 O O . LYS A 1 426 ? 11.492 6.148 -27.864 1.00 97.69 426 LYS A O 1
ATOM 3314 N N . ALA A 1 427 ? 13.181 4.676 -27.836 1.00 96.25 427 ALA A N 1
ATOM 3315 C CA . ALA A 1 427 ? 13.994 5.397 -26.857 1.00 96.25 427 ALA A CA 1
ATOM 3316 C C . ALA A 1 427 ? 14.285 6.853 -27.273 1.00 96.25 427 ALA A C 1
ATOM 3318 O O . ALA A 1 427 ? 14.306 7.729 -26.411 1.00 96.25 427 ALA A O 1
ATOM 3319 N N . ASN A 1 428 ? 14.439 7.123 -28.576 1.00 97.19 428 ASN A N 1
ATOM 3320 C CA . ASN A 1 428 ? 14.722 8.460 -29.106 1.00 97.19 428 ASN A CA 1
ATOM 3321 C C . ASN A 1 428 ? 13.510 9.399 -29.019 1.00 97.19 428 ASN A C 1
ATOM 3323 O O . ASN A 1 428 ? 13.677 10.611 -28.916 1.00 97.19 428 ASN A O 1
ATOM 3327 N N . LEU A 1 429 ? 12.293 8.846 -29.019 1.00 97.12 429 LEU A N 1
ATOM 3328 C CA . LEU A 1 429 ? 11.049 9.602 -28.834 1.00 97.12 429 LEU A CA 1
ATOM 3329 C C . LEU A 1 429 ? 10.830 10.000 -27.362 1.00 97.12 429 LEU A C 1
ATOM 3331 O O . LEU A 1 429 ? 10.030 10.883 -27.054 1.00 97.12 429 LEU A O 1
ATOM 3335 N N . GLY A 1 430 ? 11.560 9.367 -26.440 1.00 97.69 430 GLY A N 1
ATOM 3336 C CA . GLY A 1 430 ? 11.507 9.638 -25.010 1.00 97.69 430 GLY A CA 1
ATOM 3337 C C . GLY A 1 430 ? 10.384 8.899 -24.278 1.00 97.69 430 GLY A C 1
ATOM 3338 O O . GLY A 1 430 ? 9.752 7.980 -24.785 1.00 97.69 430 GLY A O 1
ATOM 3339 N N . PHE A 1 431 ? 10.151 9.277 -23.019 1.00 98.44 431 PHE A N 1
ATOM 3340 C CA . PHE A 1 431 ? 9.193 8.587 -22.144 1.00 98.44 431 PHE A CA 1
ATOM 3341 C C . PHE A 1 431 ? 7.734 8.976 -22.426 1.00 98.44 431 PHE A C 1
ATOM 3343 O O . PHE A 1 431 ? 6.840 8.134 -22.329 1.00 98.44 431 PHE A O 1
ATOM 3350 N N . ARG A 1 432 ? 7.501 10.251 -22.761 1.00 98.56 432 ARG A N 1
ATOM 3351 C CA . ARG A 1 432 ? 6.170 10.848 -22.903 1.00 98.56 432 ARG A CA 1
ATOM 3352 C C . ARG A 1 432 ? 6.029 11.512 -24.267 1.00 98.56 432 ARG A C 1
ATOM 3354 O O . ARG A 1 432 ? 6.510 12.625 -24.461 1.00 98.56 432 ARG A O 1
ATOM 3361 N N . PHE A 1 433 ? 5.338 10.827 -25.166 1.00 98.12 433 PHE A N 1
ATOM 3362 C CA . PHE A 1 433 ? 4.994 11.284 -26.508 1.00 98.12 433 PHE A CA 1
ATOM 3363 C C . PHE A 1 433 ? 3.690 10.582 -26.940 1.00 98.12 433 PHE A C 1
ATOM 3365 O O . PHE A 1 433 ? 3.440 9.472 -26.480 1.00 98.12 433 PHE A O 1
ATOM 3372 N N . PRO A 1 434 ? 2.840 11.191 -27.783 1.00 96.19 434 PRO A N 1
ATOM 3373 C CA . PRO A 1 434 ? 1.496 10.658 -28.045 1.00 96.19 434 PRO A CA 1
ATOM 3374 C C . PRO A 1 434 ? 1.462 9.472 -29.031 1.00 96.19 434 PRO A C 1
ATOM 3376 O O . PRO A 1 434 ? 0.651 8.556 -28.886 1.00 96.19 434 PRO A O 1
ATOM 3379 N N . CYS A 1 435 ? 2.300 9.509 -30.072 1.00 97.06 435 CYS A N 1
ATOM 3380 C CA . CYS A 1 435 ? 2.391 8.496 -31.131 1.00 97.06 435 CYS A CA 1
ATOM 3381 C C . CYS A 1 435 ? 3.655 8.702 -31.992 1.00 97.06 435 CYS A C 1
ATOM 3383 O O . CYS A 1 435 ? 4.341 9.711 -31.843 1.00 97.06 435 CYS A O 1
ATOM 3385 N N . ASP A 1 436 ? 3.918 7.770 -32.911 1.00 96.44 436 ASP A N 1
ATOM 3386 C CA . ASP A 1 436 ? 4.856 7.873 -34.048 1.00 96.44 436 ASP A CA 1
ATOM 3387 C C . ASP A 1 436 ? 4.072 7.978 -35.382 1.00 96.44 436 ASP A C 1
ATOM 3389 O O . ASP A 1 436 ? 4.282 7.242 -36.349 1.00 96.44 436 ASP A O 1
ATOM 3393 N N . GLY A 1 437 ? 3.050 8.842 -35.393 1.00 95.38 437 GLY A N 1
ATOM 3394 C CA . GLY A 1 437 ? 2.188 9.101 -36.550 1.00 95.38 437 GLY A CA 1
ATOM 3395 C C . GLY A 1 437 ? 1.164 7.999 -36.896 1.00 95.38 437 GLY A C 1
ATOM 3396 O O . GLY A 1 437 ? 1.095 6.945 -36.256 1.00 95.38 437 GLY A O 1
ATOM 3397 N N . PRO A 1 438 ? 0.329 8.230 -37.929 1.00 95.38 438 PRO A N 1
ATOM 3398 C CA . PRO A 1 438 ? -0.742 7.311 -38.336 1.00 95.38 438 PRO A CA 1
ATOM 3399 C C . PRO A 1 438 ? -0.258 6.121 -39.185 1.00 95.38 438 PRO A C 1
ATOM 3401 O O . PRO A 1 438 ? -1.053 5.255 -39.546 1.00 95.38 438 PRO A O 1
ATOM 3404 N N . GLY A 1 439 ? 1.031 6.070 -39.538 1.00 92.50 439 GLY A N 1
ATOM 3405 C CA . GLY A 1 439 ? 1.610 4.968 -40.308 1.00 92.50 439 GLY A CA 1
ATOM 3406 C C . GLY A 1 439 ? 1.524 3.619 -39.581 1.00 92.50 439 GLY A C 1
ATOM 3407 O O . GLY A 1 439 ? 1.207 3.545 -38.396 1.00 92.50 439 GLY A O 1
ATOM 3408 N N . ARG A 1 440 ? 1.823 2.524 -40.295 1.00 91.38 440 ARG A N 1
ATOM 3409 C CA . ARG A 1 440 ? 1.834 1.144 -39.753 1.00 91.38 440 ARG A CA 1
ATOM 3410 C C . ARG A 1 440 ? 0.496 0.690 -39.130 1.00 91.38 440 ARG A C 1
ATOM 3412 O O . ARG A 1 440 ? 0.490 -0.170 -38.256 1.00 91.38 440 ARG A O 1
ATOM 3419 N N . GLY A 1 441 ? -0.622 1.266 -39.583 1.00 94.19 441 GLY A N 1
ATOM 3420 C CA . GLY A 1 441 ? -1.966 0.998 -39.054 1.00 94.19 441 GLY A CA 1
ATOM 3421 C C . GLY A 1 441 ? -2.361 1.849 -37.838 1.00 94.19 441 GLY A C 1
ATOM 3422 O O . GLY A 1 441 ? -3.457 1.666 -37.319 1.00 94.19 441 GLY A O 1
ATOM 3423 N N . GLY A 1 442 ? -1.504 2.785 -37.411 1.00 94.62 442 GLY A N 1
ATOM 3424 C CA . GLY A 1 442 ? -1.713 3.665 -36.261 1.00 94.62 442 GLY A CA 1
ATOM 3425 C C . GLY A 1 442 ? -0.819 3.295 -35.075 1.00 94.62 442 GLY A C 1
ATOM 3426 O O . GLY A 1 442 ? -0.777 2.148 -34.638 1.00 94.62 442 GLY A O 1
ATOM 3427 N N . THR A 1 443 ? -0.102 4.281 -34.529 1.00 96.19 443 THR A N 1
ATOM 3428 C CA . THR A 1 443 ? 0.856 4.093 -33.418 1.00 96.19 443 THR A CA 1
ATOM 3429 C C . THR A 1 443 ? 0.457 4.860 -32.152 1.00 96.19 443 THR A C 1
ATOM 3431 O O . THR A 1 443 ? 1.301 5.286 -31.362 1.00 96.19 443 THR A O 1
ATOM 3434 N N . CYS A 1 444 ? -0.843 5.072 -31.956 1.00 97.31 444 CYS A N 1
ATOM 3435 C CA . CYS A 1 444 ? -1.369 5.745 -30.774 1.00 97.31 444 CYS A CA 1
ATOM 3436 C C . CYS A 1 444 ? -0.994 4.990 -29.490 1.00 97.31 444 CYS A C 1
ATOM 3438 O O . CYS A 1 444 ? -1.012 3.760 -29.462 1.00 97.31 444 CYS A O 1
ATOM 3440 N N . GLN A 1 445 ? -0.695 5.732 -28.421 1.00 97.50 445 GLN A N 1
ATOM 3441 C CA . GLN A 1 445 ? -0.506 5.191 -27.067 1.00 97.50 445 GLN A CA 1
ATOM 3442 C C . GLN A 1 445 ? 0.623 4.153 -26.925 1.00 97.50 445 GLN A C 1
ATOM 3444 O O . GLN A 1 445 ? 0.578 3.231 -26.108 1.00 97.50 445 GLN A O 1
ATOM 3449 N N . VAL A 1 446 ? 1.673 4.290 -27.735 1.00 97.44 446 VAL A N 1
ATOM 3450 C CA . VAL A 1 446 ? 2.837 3.391 -27.707 1.00 97.44 446 VAL A CA 1
ATOM 3451 C C . VAL A 1 446 ? 3.895 3.794 -26.679 1.00 97.44 446 VAL A C 1
ATOM 3453 O O . VAL A 1 446 ? 4.800 2.987 -26.427 1.00 97.44 446 VAL A O 1
ATOM 3456 N N . SER A 1 447 ? 3.825 5.005 -26.113 1.00 98.31 447 SER A N 1
ATOM 3457 C CA . SER A 1 447 ? 4.796 5.479 -25.124 1.00 98.31 447 SER A CA 1
ATOM 3458 C C . SER A 1 447 ? 4.606 4.779 -23.780 1.00 98.31 447 SER A C 1
ATOM 3460 O O . SER A 1 447 ? 3.531 4.260 -23.466 1.00 98.31 447 SER A O 1
ATOM 3462 N N . ALA A 1 448 ? 5.654 4.748 -22.958 1.00 98.00 448 ALA A N 1
ATOM 3463 C CA . ALA A 1 448 ? 5.529 4.177 -21.622 1.00 98.00 448 ALA A CA 1
ATOM 3464 C C . ALA A 1 448 ? 4.651 5.049 -20.705 1.00 98.00 448 ALA A C 1
ATOM 3466 O O . ALA A 1 448 ? 3.981 4.512 -19.827 1.00 98.00 448 ALA A O 1
ATOM 3467 N N . TRP A 1 449 ? 4.580 6.364 -20.948 1.00 98.69 449 TRP A N 1
ATOM 3468 C CA . TRP A 1 449 ? 3.629 7.244 -20.264 1.00 98.69 449 TRP A CA 1
ATOM 3469 C C . TRP A 1 449 ? 2.173 6.840 -20.534 1.00 98.69 449 TRP A C 1
ATOM 3471 O O . TRP A 1 449 ? 1.374 6.792 -19.602 1.00 98.69 449 TRP A O 1
ATOM 3481 N N . ASP A 1 450 ? 1.836 6.454 -21.767 1.00 98.62 450 ASP A N 1
ATOM 3482 C CA . ASP A 1 450 ? 0.482 5.981 -22.084 1.00 98.62 450 ASP A CA 1
ATOM 3483 C C . ASP A 1 450 ? 0.153 4.649 -21.391 1.00 98.62 450 ASP A C 1
ATOM 3485 O O . ASP A 1 450 ? -0.993 4.402 -21.022 1.00 98.62 450 ASP A O 1
ATOM 3489 N N . HIS A 1 451 ? 1.155 3.801 -21.135 1.00 98.69 451 HIS A N 1
ATOM 3490 C CA . HIS A 1 451 ? 0.952 2.588 -20.335 1.00 98.69 451 HIS A CA 1
ATOM 3491 C C . HIS A 1 451 ? 0.694 2.926 -18.859 1.00 98.69 451 HIS A C 1
ATOM 3493 O O . HIS A 1 451 ? -0.106 2.251 -18.218 1.00 98.69 451 HIS A O 1
ATOM 3499 N N . VAL A 1 452 ? 1.297 3.992 -18.319 1.00 98.69 452 VAL A N 1
ATOM 3500 C CA . VAL A 1 452 ? 0.952 4.509 -16.981 1.00 98.69 452 VAL A CA 1
ATOM 3501 C C . VAL A 1 452 ? -0.482 5.040 -16.969 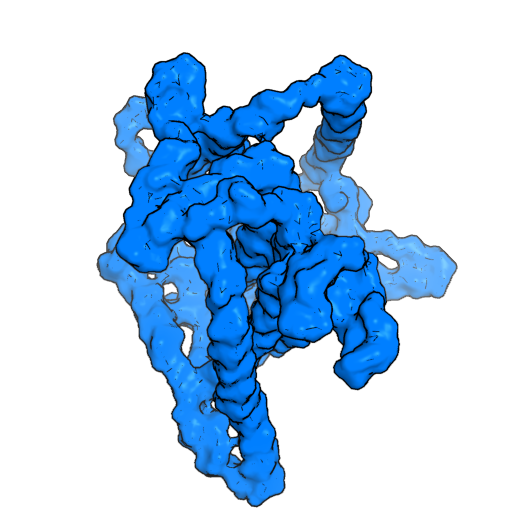1.00 98.69 452 VAL A C 1
ATOM 3503 O O . VAL A 1 452 ? -1.240 4.711 -16.061 1.00 98.69 452 VAL A O 1
ATOM 3506 N N . PHE A 1 453 ? -0.878 5.800 -17.995 1.00 98.69 453 PHE A N 1
ATOM 3507 C CA . PHE A 1 453 ? -2.252 6.282 -18.163 1.00 98.69 453 PHE A CA 1
ATOM 3508 C C . PHE A 1 453 ? -3.264 5.127 -18.150 1.00 98.69 453 PHE A C 1
ATOM 3510 O O . PHE A 1 453 ? -4.187 5.142 -17.342 1.00 98.69 453 PHE A O 1
ATOM 3517 N N . LEU A 1 454 ? -3.059 4.088 -18.965 1.00 98.62 454 LEU A N 1
ATOM 3518 C CA . LEU A 1 454 ? -3.922 2.899 -18.980 1.00 98.62 454 LEU A CA 1
ATOM 3519 C C . LEU A 1 454 ? -3.871 2.125 -17.652 1.00 98.62 454 LEU A C 1
ATOM 3521 O O . LEU A 1 454 ? -4.895 1.631 -17.177 1.00 98.62 454 LEU A O 1
ATOM 3525 N N . GLY A 1 455 ? -2.690 2.045 -17.037 1.00 98.56 455 GLY A N 1
ATOM 3526 C CA . GLY A 1 455 ? -2.481 1.396 -15.747 1.00 98.56 455 GLY A CA 1
ATOM 3527 C C . GLY A 1 455 ? -3.254 2.061 -14.608 1.00 98.56 455 GLY A C 1
ATOM 3528 O O . GLY A 1 455 ? -3.732 1.357 -13.726 1.00 98.56 455 GLY A O 1
ATOM 3529 N N . LEU A 1 456 ? -3.454 3.384 -14.644 1.00 98.75 456 LEU A N 1
ATOM 3530 C CA . LEU A 1 456 ? -4.268 4.097 -13.653 1.00 98.75 456 LEU A CA 1
ATOM 3531 C C . LEU A 1 456 ? -5.741 3.670 -13.686 1.00 98.75 456 LEU A C 1
ATOM 3533 O O . LEU A 1 456 ? -6.331 3.498 -12.623 1.00 98.75 456 LEU A O 1
ATOM 3537 N N . PHE A 1 457 ? -6.330 3.442 -14.866 1.00 98.69 457 PHE A N 1
ATOM 3538 C CA . PHE A 1 457 ? -7.714 2.950 -14.964 1.00 98.69 457 PHE A CA 1
ATOM 3539 C C . PHE A 1 457 ? -7.859 1.529 -14.422 1.00 98.69 457 PHE A C 1
ATOM 3541 O O . PHE A 1 457 ? -8.847 1.215 -13.761 1.00 98.69 457 PHE A O 1
ATOM 3548 N N . TRP A 1 458 ? -6.872 0.669 -14.674 1.00 98.62 458 TRP A N 1
ATOM 3549 C CA . TRP A 1 458 ? -6.894 -0.704 -14.171 1.00 98.62 458 TRP A CA 1
ATOM 3550 C C . TRP A 1 458 ? -6.586 -0.799 -12.680 1.00 98.62 458 TRP A C 1
ATOM 3552 O O . TRP A 1 458 ? -7.235 -1.578 -11.986 1.00 98.62 458 TRP A O 1
ATOM 3562 N N . MET A 1 459 ? -5.693 0.051 -12.168 1.00 98.62 459 MET A N 1
ATOM 3563 C CA . MET A 1 459 ? -5.504 0.231 -10.731 1.00 98.62 459 MET A CA 1
ATOM 3564 C C . MET A 1 459 ? -6.800 0.718 -10.083 1.00 98.62 459 MET A C 1
ATOM 3566 O O . MET A 1 459 ? -7.230 0.119 -9.102 1.00 98.62 459 MET A O 1
ATOM 3570 N N . TYR A 1 460 ? -7.469 1.718 -10.670 1.00 98.62 460 TYR A N 1
ATOM 3571 C CA . TYR A 1 460 ? -8.776 2.182 -10.208 1.00 98.62 460 TYR A CA 1
ATOM 3572 C C . TYR A 1 460 ? -9.783 1.036 -10.136 1.00 98.62 460 TYR A C 1
ATOM 3574 O O . TYR A 1 460 ? -10.332 0.779 -9.070 1.00 98.62 460 TYR A O 1
ATOM 3582 N N . ASN A 1 461 ? -9.949 0.286 -11.227 1.00 98.12 461 ASN A N 1
ATOM 3583 C CA . ASN A 1 461 ? -10.851 -0.859 -11.265 1.00 98.12 461 ASN A CA 1
ATOM 3584 C C . ASN A 1 461 ? -10.497 -1.900 -10.186 1.00 98.12 461 ASN A C 1
ATOM 3586 O O . ASN A 1 461 ? -11.362 -2.350 -9.440 1.00 98.12 461 ASN A O 1
ATOM 3590 N N . SER A 1 462 ? -9.211 -2.240 -10.054 1.00 98.12 462 SER A N 1
ATOM 3591 C CA . SER A 1 462 ? -8.738 -3.220 -9.078 1.00 98.12 462 SER A CA 1
ATOM 3592 C C . SER A 1 462 ? -9.005 -2.787 -7.638 1.00 98.12 462 SER A C 1
ATOM 3594 O O . SER A 1 462 ? -9.521 -3.577 -6.853 1.00 98.12 462 SER A O 1
ATOM 3596 N N . ILE A 1 463 ? -8.650 -1.553 -7.274 1.00 98.00 463 ILE A N 1
ATOM 3597 C CA . ILE A 1 463 ? -8.831 -1.050 -5.909 1.00 98.00 463 ILE A CA 1
ATOM 3598 C C . ILE A 1 463 ? -10.316 -0.882 -5.596 1.00 98.00 463 ILE A C 1
ATOM 3600 O O . ILE A 1 463 ? -10.743 -1.291 -4.520 1.00 98.00 463 ILE A O 1
ATOM 3604 N N . SER A 1 464 ? -11.114 -0.365 -6.536 1.00 97.88 464 SER A N 1
ATOM 3605 C CA . SER A 1 464 ? -12.564 -0.231 -6.381 1.00 97.88 464 SER A CA 1
ATOM 3606 C C . SER A 1 464 ? -13.235 -1.562 -6.042 1.00 97.88 464 SER A C 1
ATOM 3608 O O . SER A 1 464 ? -14.008 -1.619 -5.090 1.00 97.88 464 SER A O 1
ATOM 3610 N N . VAL A 1 465 ? -12.909 -2.647 -6.752 1.00 96.19 465 VAL A N 1
ATOM 3611 C CA . VAL A 1 465 ? -13.480 -3.970 -6.443 1.00 96.19 465 VAL A CA 1
ATOM 3612 C C . VAL A 1 465 ? -13.071 -4.448 -5.045 1.00 96.19 465 VAL A C 1
ATOM 3614 O O . VAL A 1 465 ? -13.916 -4.961 -4.314 1.00 96.19 465 VAL A O 1
ATOM 3617 N N . VAL A 1 466 ? -11.818 -4.221 -4.633 1.00 95.62 466 VAL A N 1
ATOM 3618 C CA . VAL A 1 466 ? -11.337 -4.623 -3.299 1.00 95.62 466 VAL A CA 1
ATOM 3619 C C . VAL A 1 466 ? -12.067 -3.881 -2.175 1.00 95.62 466 VAL A C 1
ATOM 3621 O O . VAL A 1 466 ? -12.420 -4.493 -1.167 1.00 95.62 466 VAL A O 1
ATOM 3624 N N . ILE A 1 467 ? -12.310 -2.575 -2.323 1.00 94.56 467 ILE A N 1
ATOM 3625 C CA . ILE A 1 467 ? -12.934 -1.759 -1.265 1.00 94.56 467 ILE A CA 1
ATOM 3626 C C . ILE A 1 467 ? -14.454 -1.940 -1.169 1.00 94.56 467 ILE A C 1
ATOM 3628 O O . ILE A 1 467 ? -15.022 -1.654 -0.120 1.00 94.56 467 ILE A O 1
ATOM 3632 N N . PHE A 1 468 ? -15.120 -2.471 -2.200 1.00 87.94 468 PHE A N 1
ATOM 3633 C CA . PHE A 1 468 ? -16.548 -2.819 -2.137 1.00 87.94 468 PHE A CA 1
ATOM 3634 C C . PHE A 1 468 ? -16.843 -4.061 -1.263 1.00 87.94 468 PHE A C 1
ATOM 3636 O O . PHE A 1 468 ? -17.970 -4.558 -1.242 1.00 87.94 468 PHE A O 1
ATOM 3643 N N . ARG A 1 469 ? -15.854 -4.584 -0.524 1.00 65.00 469 ARG A N 1
ATOM 3644 C CA . ARG A 1 469 ? -15.953 -5.859 0.194 1.00 65.00 469 ARG A CA 1
ATOM 3645 C C . ARG A 1 469 ? -16.683 -5.805 1.557 1.00 65.00 469 ARG A C 1
ATOM 3647 O O . ARG A 1 469 ? -16.466 -4.949 2.408 1.00 65.00 469 ARG A O 1
ATOM 3654 N N . LYS A 1 470 ? -17.478 -6.866 1.729 1.00 63.41 470 LYS A N 1
ATOM 3655 C CA . LYS A 1 470 ? -18.164 -7.586 2.831 1.00 63.41 470 LYS A CA 1
ATOM 3656 C C . LYS A 1 470 ? -18.002 -7.274 4.343 1.00 63.41 470 LYS A C 1
ATOM 3658 O O . LYS A 1 470 ? -18.420 -8.107 5.139 1.00 63.41 470 LYS A O 1
ATOM 3663 N N . MET A 1 471 ? -17.478 -6.142 4.818 1.00 77.31 471 MET A N 1
ATOM 3664 C CA . MET A 1 471 ? -17.444 -5.927 6.289 1.00 77.31 471 MET A CA 1
ATOM 3665 C C . MET A 1 471 ? -18.844 -5.740 6.910 1.00 77.31 471 MET A C 1
ATOM 3667 O O . MET A 1 471 ? -19.087 -6.156 8.039 1.00 77.31 471 MET A O 1
ATOM 3671 N N . GLN A 1 472 ? -19.788 -5.157 6.168 1.00 84.25 472 GLN A N 1
ATOM 3672 C CA . GLN A 1 472 ? -21.126 -4.832 6.681 1.00 84.25 472 GLN A CA 1
ATOM 3673 C C . GLN A 1 472 ? -22.087 -6.022 6.789 1.00 84.25 472 GLN A C 1
ATOM 3675 O O . GLN A 1 472 ? -23.024 -5.947 7.574 1.00 84.25 472 GLN A O 1
ATOM 3680 N N . SER A 1 473 ? -21.912 -7.083 5.993 1.00 82.06 473 SER A N 1
ATOM 3681 C CA . SER A 1 473 ? -22.873 -8.197 5.983 1.00 82.06 473 SER A CA 1
ATOM 3682 C C . SER A 1 473 ? -22.545 -9.272 7.013 1.00 82.06 473 SER A C 1
ATOM 3684 O O . SER A 1 473 ? -23.458 -9.844 7.598 1.00 82.06 473 SER A O 1
ATOM 3686 N N . ASP A 1 474 ? -21.254 -9.534 7.231 1.00 81.62 474 ASP A N 1
ATOM 3687 C CA . ASP A 1 474 ? -20.809 -10.713 7.978 1.00 81.62 474 ASP A CA 1
ATOM 3688 C C . ASP A 1 474 ? -20.052 -10.352 9.260 1.00 81.62 474 ASP A C 1
ATOM 3690 O O . ASP A 1 474 ? -19.871 -11.222 10.105 1.00 81.62 474 ASP A O 1
ATOM 3694 N N . VAL A 1 475 ? -19.588 -9.101 9.409 1.00 84.00 475 VAL A N 1
ATOM 3695 C CA . VAL A 1 475 ? -18.719 -8.695 10.527 1.00 84.00 475 VAL A CA 1
ATOM 3696 C C . VAL A 1 475 ? -19.372 -7.638 11.420 1.00 84.00 475 VAL A C 1
ATOM 3698 O O . VAL A 1 475 ? -19.517 -7.810 12.626 1.00 84.00 475 VAL A O 1
ATOM 3701 N N . TRP A 1 476 ? -19.753 -6.497 10.863 1.00 89.44 476 TRP A N 1
ATOM 3702 C CA . TRP A 1 476 ? -20.242 -5.387 11.675 1.00 89.44 476 TRP A CA 1
ATOM 3703 C C . TRP A 1 476 ? -21.720 -5.526 12.024 1.00 89.44 476 TRP A C 1
ATOM 3705 O O . TRP A 1 476 ? -22.547 -5.856 11.180 1.00 89.44 476 TRP A O 1
ATOM 3715 N N . GLY A 1 477 ? -22.062 -5.229 13.276 1.00 89.44 477 GLY A N 1
ATOM 3716 C CA . GLY A 1 477 ? -23.425 -5.366 13.768 1.00 89.44 477 GLY A CA 1
ATOM 3717 C C . GLY A 1 477 ? -23.570 -4.995 15.239 1.00 89.44 477 GLY A C 1
ATOM 3718 O O . GLY A 1 477 ? -22.590 -4.804 15.963 1.00 89.44 477 GLY A O 1
ATOM 3719 N N . SER A 1 478 ? -24.820 -4.881 15.679 1.00 87.69 478 SER A N 1
ATOM 3720 C CA . SER A 1 478 ? -25.169 -4.705 17.088 1.00 87.69 478 SER A CA 1
ATOM 3721 C C . SER A 1 478 ? -25.356 -6.056 17.766 1.00 87.69 478 SER A C 1
ATOM 3723 O O . SER A 1 478 ? -26.035 -6.926 17.215 1.00 87.69 478 SER A O 1
ATOM 3725 N N . ILE A 1 479 ? -24.853 -6.192 18.987 1.00 84.56 479 ILE A N 1
ATOM 3726 C CA . ILE A 1 479 ? -25.229 -7.284 19.883 1.00 84.56 479 ILE A CA 1
ATOM 3727 C C . ILE A 1 479 ? -26.441 -6.812 20.681 1.00 84.56 479 ILE A C 1
ATOM 3729 O O . ILE A 1 479 ? -26.397 -5.742 21.288 1.00 84.56 479 ILE A O 1
ATOM 3733 N N . LYS A 1 480 ? -27.528 -7.580 20.606 1.00 59.91 480 LYS A N 1
ATOM 3734 C CA . LYS A 1 480 ? -28.741 -7.344 21.392 1.00 59.91 480 LYS A CA 1
ATOM 3735 C C . LYS A 1 480 ? -28.666 -8.039 22.736 1.00 59.91 480 LYS A C 1
ATOM 3737 O O . LYS A 1 480 ? -28.138 -9.173 22.760 1.00 59.91 480 LYS A O 1
#

InterPro domains:
  IPR001280 Photosystem I PsaA/PsaB [PF00223] (1-119)
  IPR001280 Photosystem I PsaA/PsaB [PF00223] (121-479)
  IPR001280 Photosystem I PsaA/PsaB [PR00257] (69-93)
  IPR001280 Photosystem I PsaA/PsaB [PR00257] (393-411)
  IPR001280 Photosystem I PsaA/PsaB [PR00257] (424-444)
  IPR001280 Photosystem I PsaA/PsaB [PR00257] (451-472)
  IPR020586 Photosystem I PsaA/PsaB, conserved site [PS00419] (435-444)
  IPR036408 Photosystem I PsaA/PsaB superfamily [G3DSA:1.20.1130.10] (1-120)
  IPR036408 Photosystem I PsaA/PsaB superfamily [G3DSA:1.20.1130.10] (121-480)
  IPR036408 Photosystem I PsaA/PsaB superfamily [SSF81558] (1-478)